Protein AF-0000000068395905 (afdb_homodimer)

Structure (mmCIF, N/CA/C/O backbone):
data_AF-0000000068395905-model_v1
#
loop_
_entity.id
_entity.type
_entity.pdbx_description
1 polymer 'CASP-like protein'
#
loop_
_atom_site.group_PDB
_atom_site.id
_atom_site.type_symbol
_atom_site.label_atom_id
_atom_site.label_alt_id
_atom_site.label_comp_id
_atom_site.label_asym_id
_atom_site.label_entity_id
_atom_site.label_seq_id
_atom_site.pdbx_PDB_ins_code
_atom_site.Cartn_x
_atom_site.Cartn_y
_atom_site.Cartn_z
_atom_site.occupancy
_atom_site.B_iso_or_equiv
_atom_site.auth_seq_id
_atom_site.auth_comp_id
_atom_site.auth_asym_id
_atom_site.auth_atom_id
_atom_site.pdbx_PDB_model_num
ATOM 1 N N . MET A 1 1 ? -17.094 61.625 12.805 1 54.38 1 MET A N 1
ATOM 2 C CA . MET A 1 1 ? -16.25 60.844 11.914 1 54.38 1 MET A CA 1
ATOM 3 C C . MET A 1 1 ? -15.758 59.594 12.617 1 54.38 1 MET A C 1
ATOM 5 O O . MET A 1 1 ? -15.594 58.531 11.992 1 54.38 1 MET A O 1
ATOM 9 N N . GLU A 1 2 ? -15.727 59.562 13.945 1 66.12 2 GLU A N 1
ATOM 10 C CA . GLU A 1 2 ? -15.203 58.438 14.742 1 66.12 2 GLU A CA 1
ATOM 11 C C . GLU A 1 2 ? -16.25 57.344 14.922 1 66.12 2 GLU A C 1
ATOM 13 O O . GLU A 1 2 ? -15.906 56.156 15 1 66.12 2 GLU A O 1
ATOM 18 N N . ARG A 1 3 ? -17.516 57.688 14.844 1 72.38 3 ARG A N 1
ATOM 19 C CA . ARG A 1 3 ? -18.547 56.688 15.094 1 72.38 3 ARG A CA 1
ATOM 20 C C . ARG A 1 3 ? -18.719 55.75 13.898 1 72.38 3 ARG A C 1
ATOM 22 O O . ARG A 1 3 ? -19 54.562 14.062 1 72.38 3 ARG A O 1
ATOM 29 N N . HIS A 1 4 ? -18.438 56.156 12.641 1 68.38 4 HIS A N 1
ATOM 30 C CA . HIS A 1 4 ? -18.594 55.344 11.438 1 68.38 4 HIS A CA 1
ATOM 31 C C . HIS A 1 4 ? -17.469 54.312 11.328 1 68.38 4 HIS A C 1
ATOM 33 O O . HIS A 1 4 ? -17.703 53.219 10.844 1 68.38 4 HIS A O 1
ATOM 39 N N . SER A 1 5 ? -16.359 54.656 11.852 1 68.94 5 SER A N 1
ATOM 40 C CA . SER A 1 5 ? -15.203 53.781 11.75 1 68.94 5 SER A CA 1
ATOM 41 C C . SER A 1 5 ? -15.336 52.562 12.68 1 68.94 5 SER A C 1
ATOM 43 O O . SER A 1 5 ? -15 51.438 12.312 1 68.94 5 SER A O 1
ATOM 45 N N . THR A 1 6 ? -15.992 52.812 13.883 1 71.88 6 THR A N 1
ATOM 46 C CA . THR A 1 6 ? -16.141 51.75 14.852 1 71.88 6 THR A CA 1
ATOM 47 C C . THR A 1 6 ? -17.219 50.75 14.398 1 71.88 6 THR A C 1
ATOM 49 O O . THR A 1 6 ? -17.109 49.562 14.648 1 71.88 6 THR A O 1
ATOM 52 N N . LYS A 1 7 ? -18.125 51.312 13.656 1 75.44 7 LYS A N 1
ATOM 53 C CA . LYS A 1 7 ? -19.219 50.469 13.188 1 75.44 7 LYS A CA 1
ATOM 54 C C . LYS A 1 7 ? -18.75 49.562 12.039 1 75.44 7 LYS A C 1
ATOM 56 O O . LYS A 1 7 ? -19.125 48.406 11.977 1 75.44 7 LYS A O 1
ATOM 61 N N . ASN A 1 8 ? -17.859 49.969 11.133 1 73.06 8 ASN A N 1
ATOM 62 C CA . ASN A 1 8 ? -17.359 49.219 9.992 1 73.06 8 ASN A CA 1
ATOM 63 C C . ASN A 1 8 ? -16.391 48.125 10.422 1 73.06 8 ASN A C 1
ATOM 65 O O . ASN A 1 8 ? -16.406 47.031 9.867 1 73.06 8 ASN A O 1
ATOM 69 N N . MET A 1 9 ? -15.648 48.344 11.531 1 75.31 9 MET A N 1
ATOM 70 C CA . MET A 1 9 ? -14.719 47.344 12.047 1 75.31 9 MET A CA 1
ATOM 71 C C . MET A 1 9 ? -15.469 46.188 12.711 1 75.31 9 MET A C 1
ATOM 73 O O . MET A 1 9 ? -15.102 45.031 12.547 1 75.31 9 MET A O 1
ATOM 77 N N . SER A 1 10 ? -16.516 46.688 13.344 1 80.88 10 SER A N 1
ATOM 78 C CA . SER A 1 10 ? -17.328 45.688 14.031 1 80.88 10 SER A CA 1
ATOM 79 C C . SER A 1 10 ? -18.031 44.781 13.031 1 80.88 10 SER A C 1
ATOM 81 O O . SER A 1 10 ? -18.094 43.562 13.242 1 80.88 10 SER A O 1
ATOM 83 N N . HIS A 1 11 ? -18.375 45.375 11.836 1 81.25 11 HIS A N 1
ATOM 84 C CA . HIS A 1 11 ? -19.047 44.562 10.82 1 81.25 11 HIS A CA 1
ATOM 85 C C . HIS A 1 11 ? -18.078 43.656 10.102 1 81.25 11 HIS A C 1
ATOM 87 O O . HIS A 1 11 ? -18.422 42.5 9.781 1 81.25 11 HIS A O 1
ATOM 93 N N . GLU A 1 12 ? -16.906 44.062 9.789 1 80.81 12 GLU A N 1
ATOM 94 C CA . GLU A 1 12 ? -15.891 43.281 9.133 1 80.81 12 GLU A CA 1
ATOM 95 C C . GLU A 1 12 ? -15.453 42.094 10.023 1 80.81 12 GLU A C 1
ATOM 97 O O . GLU A 1 12 ? -15.305 40.969 9.555 1 80.81 12 GLU A O 1
ATOM 102 N N . ASP A 1 13 ? -15.289 42.469 11.305 1 79.69 13 ASP A N 1
ATOM 103 C CA . ASP A 1 13 ? -14.914 41.438 12.273 1 79.69 13 ASP A CA 1
ATOM 104 C C . ASP A 1 13 ? -16 40.344 12.383 1 79.69 13 ASP A C 1
ATOM 106 O O . ASP A 1 13 ? -15.695 39.156 12.508 1 79.69 13 ASP A O 1
ATOM 110 N N . LYS A 1 14 ? -17.266 40.906 12.273 1 81.5 14 LYS A N 1
ATOM 111 C CA . LYS A 1 14 ? -18.375 39.969 12.312 1 81.5 14 LYS A CA 1
ATOM 112 C C . LYS A 1 14 ? -18.406 39.094 11.062 1 81.5 14 LYS A C 1
ATOM 114 O O . LYS A 1 14 ? -18.672 37.875 11.148 1 81.5 14 LYS A O 1
ATOM 119 N N . GLU A 1 15 ? -18.062 39.594 9.922 1 82.88 15 GLU A N 1
ATOM 120 C CA . GLU A 1 15 ? -18.047 38.844 8.672 1 82.88 15 GLU A CA 1
ATOM 121 C C . GLU A 1 15 ? -16.906 37.844 8.641 1 82.88 15 GLU A C 1
ATOM 123 O O . GLU A 1 15 ? -17.094 36.688 8.211 1 82.88 15 GLU A O 1
ATOM 128 N N . ILE A 1 16 ? -15.773 38.188 9.102 1 79.44 16 ILE A N 1
ATOM 129 C CA . ILE A 1 16 ? -14.617 37.312 9.188 1 79.44 16 ILE A CA 1
ATOM 130 C C . ILE A 1 16 ? -14.898 36.188 10.164 1 79.44 16 ILE A C 1
ATOM 132 O O . ILE A 1 16 ? -14.547 35.031 9.906 1 79.44 16 ILE A O 1
ATOM 136 N N . GLY A 1 17 ? -15.562 36.594 11.242 1 81.75 17 GLY A N 1
ATOM 137 C CA . GLY A 1 17 ? -15.969 35.562 12.211 1 81.75 17 GLY A CA 1
ATOM 138 C C . GLY A 1 17 ? -16.953 34.562 11.656 1 81.75 17 GLY A C 1
ATOM 139 O O . GLY A 1 17 ? -16.812 33.375 11.883 1 81.75 17 GLY A O 1
ATOM 140 N N . GLU A 1 18 ? -17.828 35.062 10.828 1 82.12 18 GLU A N 1
ATOM 141 C CA . GLU A 1 18 ? -18.844 34.188 10.242 1 82.12 18 GLU A CA 1
ATOM 142 C C . GLU A 1 18 ? -18.25 33.281 9.18 1 82.12 18 GLU A C 1
ATOM 144 O O . GLU A 1 18 ? -18.609 32.094 9.078 1 82.12 18 GLU A O 1
ATOM 149 N N . VAL A 1 19 ? -17.406 33.781 8.398 1 79.31 19 VAL A N 1
ATOM 150 C CA . VAL A 1 19 ? -16.75 33 7.355 1 79.31 19 VAL A CA 1
ATOM 151 C C . VAL A 1 19 ? -15.891 31.906 7.988 1 79.31 19 VAL A C 1
ATOM 153 O O . VAL A 1 19 ? -15.859 30.766 7.5 1 79.31 19 VAL A O 1
ATOM 156 N N . LYS A 1 20 ? -15.281 32.188 9.148 1 81.94 20 LYS A N 1
ATOM 157 C CA . LYS A 1 20 ? -14.461 31.203 9.875 1 81.94 20 LYS A CA 1
ATOM 158 C C . LYS A 1 20 ? -15.32 30.109 10.492 1 81.94 20 LYS A C 1
ATOM 160 O O . LYS A 1 20 ? -14.953 28.938 10.453 1 81.94 20 LYS A O 1
ATOM 165 N N . VAL A 1 21 ? -16.422 30.562 10.992 1 79.75 21 VAL A N 1
ATOM 166 C CA . VAL A 1 21 ? -17.328 29.594 11.594 1 79.75 21 VAL A CA 1
ATOM 167 C C . VAL A 1 21 ? -17.906 28.688 10.516 1 79.75 21 VAL A C 1
ATOM 169 O O . VAL A 1 21 ? -17.984 27.469 10.703 1 79.75 21 VAL A O 1
ATOM 172 N N . ALA A 1 22 ? -18.234 29.188 9.422 1 82.75 22 ALA A N 1
ATOM 173 C CA . ALA A 1 22 ? -18.797 28.422 8.32 1 82.75 22 ALA A CA 1
ATOM 174 C C . ALA A 1 22 ? -17.75 27.469 7.738 1 82.75 22 ALA A C 1
ATOM 176 O O . ALA A 1 22 ? -18.078 26.328 7.402 1 82.75 22 ALA A O 1
ATOM 177 N N . LYS A 1 23 ? -16.609 27.875 7.566 1 79.69 23 LYS A N 1
ATOM 178 C CA . LYS A 1 23 ? -15.516 27.062 7.059 1 79.69 23 LYS A CA 1
ATOM 179 C C . LYS A 1 23 ? -15.219 25.891 8.008 1 79.69 23 LYS A C 1
ATOM 181 O O . LYS A 1 23 ? -15.023 24.766 7.566 1 79.69 23 LYS A O 1
ATOM 186 N N . SER A 1 24 ? -15.266 26.172 9.242 1 81.25 24 SER A N 1
ATOM 187 C CA . SER A 1 24 ? -15.008 25.156 10.258 1 81.25 24 SER A CA 1
ATOM 188 C C . SER A 1 24 ? -16.109 24.094 10.273 1 81.25 24 SER A C 1
ATOM 190 O O . SER A 1 24 ? -15.82 22.906 10.391 1 81.25 24 SER A O 1
ATOM 192 N N . ALA A 1 25 ? -17.281 24.625 10.109 1 82.5 25 ALA A N 1
ATOM 193 C CA . ALA A 1 25 ? -18.422 23.703 10.078 1 82.5 25 ALA A CA 1
ATOM 194 C C . ALA A 1 25 ? -18.375 22.797 8.852 1 82.5 25 ALA A C 1
ATOM 196 O O . ALA A 1 25 ? -18.672 21.609 8.938 1 82.5 25 ALA A O 1
ATOM 197 N N . ARG A 1 26 ? -18.016 23.359 7.762 1 85.81 26 ARG A N 1
ATOM 198 C CA . ARG A 1 26 ? -17.906 22.578 6.531 1 85.81 26 ARG A CA 1
ATOM 199 C C . ARG A 1 26 ? -16.797 21.531 6.637 1 85.81 26 ARG A C 1
ATOM 201 O O . ARG A 1 26 ? -16.969 20.391 6.203 1 85.81 26 ARG A O 1
ATOM 208 N N . GLU A 1 27 ? -15.734 21.906 7.223 1 85.69 27 GLU A N 1
ATOM 209 C CA . GLU A 1 27 ? -14.617 20.984 7.414 1 85.69 27 GLU A CA 1
ATOM 210 C C . GLU A 1 27 ? -15 19.844 8.352 1 85.69 27 GLU A C 1
ATOM 212 O O . GLU A 1 27 ? -14.641 18.688 8.109 1 85.69 27 GLU A O 1
ATOM 217 N N . GLY A 1 28 ? -15.703 20.25 9.359 1 87.5 28 GLY A N 1
ATOM 218 C CA . GLY A 1 28 ? -16.172 19.234 10.281 1 87.5 28 GLY A CA 1
ATOM 219 C C . GLY A 1 28 ? -17.125 18.25 9.648 1 87.5 28 GLY A C 1
ATOM 220 O O . GLY A 1 28 ? -17.016 17.031 9.859 1 87.5 28 GLY A O 1
ATOM 221 N N . ASN A 1 29 ? -18.016 18.812 8.875 1 91.12 29 ASN A N 1
ATOM 222 C CA . ASN A 1 29 ? -18.969 17.953 8.188 1 91.12 29 ASN A CA 1
ATOM 223 C C . ASN A 1 29 ? -18.281 17.062 7.156 1 91.12 29 ASN A C 1
ATOM 225 O O . ASN A 1 29 ? -18.641 15.891 7.004 1 91.12 29 ASN A O 1
ATOM 229 N N . CYS A 1 30 ? -17.375 17.609 6.449 1 94.19 30 CYS A N 1
ATOM 230 C CA . CYS A 1 30 ? -16.625 16.828 5.473 1 94.19 30 CYS A CA 1
ATOM 231 C C . CYS A 1 30 ? -15.852 15.711 6.156 1 94.19 30 CYS A C 1
ATOM 233 O O . CYS A 1 30 ? -15.805 14.586 5.656 1 94.19 30 CYS A O 1
ATOM 235 N N . ASP A 1 31 ? -15.305 16.031 7.246 1 94.94 31 ASP A N 1
ATOM 236 C CA . ASP A 1 31 ? -14.578 15.039 8.031 1 94.94 31 ASP A CA 1
ATOM 237 C C . ASP A 1 31 ? -15.484 13.883 8.438 1 94.94 31 ASP A C 1
ATOM 239 O O . ASP A 1 31 ? -15.148 12.711 8.234 1 94.94 31 ASP A O 1
ATOM 243 N N . LEU A 1 32 ? -16.641 14.203 8.945 1 95.19 32 LEU A N 1
ATOM 244 C CA . LEU A 1 32 ? -17.594 13.195 9.391 1 95.19 32 LEU A CA 1
ATOM 245 C C . LEU A 1 32 ? -18.078 12.344 8.227 1 95.19 32 LEU A C 1
ATOM 247 O O . LEU A 1 32 ? -18.188 11.125 8.344 1 95.19 32 LEU A O 1
ATOM 251 N N . LEU A 1 33 ? -18.297 12.945 7.152 1 97.25 33 LEU A N 1
ATOM 252 C CA . LEU A 1 33 ? -18.766 12.242 5.965 1 97.25 33 LEU A CA 1
ATOM 253 C C . LEU A 1 33 ? -17.703 11.281 5.438 1 97.25 33 LEU A C 1
ATOM 255 O O . LEU A 1 33 ? -18.016 10.141 5.078 1 97.25 33 LEU A O 1
ATOM 259 N N . LEU A 1 34 ? -16.531 11.734 5.398 1 98.12 34 LEU A N 1
ATOM 260 C CA . LEU A 1 34 ? -15.438 10.891 4.914 1 98.12 34 LEU A CA 1
ATOM 261 C C . LEU A 1 34 ? -15.227 9.695 5.836 1 98.12 34 LEU A C 1
ATOM 263 O O . LEU A 1 34 ? -14.984 8.578 5.367 1 98.12 34 LEU A O 1
ATOM 267 N N . ARG A 1 35 ? -15.344 9.906 7.102 1 98 35 ARG A N 1
ATOM 268 C CA . ARG A 1 35 ? -15.18 8.812 8.055 1 98 35 ARG A CA 1
ATOM 269 C C . ARG A 1 35 ? -16.312 7.797 7.914 1 98 35 ARG A C 1
ATOM 271 O O . ARG A 1 35 ? -16.078 6.59 8.016 1 98 35 ARG A O 1
ATOM 278 N N . LEU A 1 36 ? -17.453 8.297 7.695 1 98.38 36 LEU A N 1
ATOM 279 C CA . LEU A 1 36 ? -18.578 7.406 7.473 1 98.38 36 LEU A CA 1
ATOM 280 C C . LEU A 1 36 ? -18.406 6.602 6.191 1 98.38 36 LEU A C 1
ATOM 282 O O . LEU A 1 36 ? -18.656 5.395 6.164 1 98.38 36 LEU A O 1
ATOM 286 N N . CYS A 1 37 ? -17.969 7.227 5.18 1 98.75 37 CYS A N 1
ATOM 287 C CA . CYS A 1 37 ? -17.703 6.543 3.922 1 98.75 37 CYS A CA 1
ATOM 288 C C . CYS A 1 37 ? -16.625 5.477 4.102 1 98.75 37 CYS A C 1
ATOM 290 O O . CYS A 1 37 ? -16.75 4.367 3.588 1 98.75 37 CYS A O 1
ATOM 292 N N . ALA A 1 38 ? -15.531 5.859 4.801 1 98.81 38 ALA A N 1
ATOM 293 C CA . ALA A 1 38 ? -14.469 4.895 5.062 1 98.81 38 ALA A CA 1
ATOM 294 C C . ALA A 1 38 ? -15.008 3.662 5.781 1 98.81 38 ALA A C 1
ATOM 296 O O . ALA A 1 38 ? -14.656 2.531 5.438 1 98.81 38 ALA A O 1
ATOM 297 N N . LEU A 1 39 ? -15.891 3.854 6.707 1 98.81 39 LEU A N 1
ATOM 298 C CA . LEU A 1 39 ? -16.5 2.766 7.473 1 98.81 39 LEU A CA 1
ATOM 299 C C . LEU A 1 39 ? -17.312 1.851 6.562 1 98.81 39 LEU A C 1
ATOM 301 O O . LEU A 1 39 ? -17.078 0.637 6.539 1 98.81 39 LEU A O 1
ATOM 305 N N . VAL A 1 40 ? -18.141 2.422 5.766 1 98.88 40 VAL A N 1
ATOM 306 C CA . VAL A 1 40 ? -19.047 1.652 4.926 1 98.88 40 VAL A CA 1
ATOM 307 C C . VAL A 1 40 ? -18.266 0.92 3.844 1 98.88 40 VAL A C 1
ATOM 309 O O . VAL A 1 40 ? -18.469 -0.271 3.609 1 98.88 40 VAL A O 1
ATOM 312 N N . LEU A 1 41 ? -17.328 1.562 3.217 1 98.94 41 LEU A N 1
ATOM 313 C CA . LEU A 1 41 ? -16.578 0.985 2.104 1 98.94 41 LEU A CA 1
ATOM 314 C C . LEU A 1 41 ? -15.688 -0.155 2.582 1 98.94 41 LEU A C 1
ATOM 316 O O . LEU A 1 41 ? -15.609 -1.203 1.937 1 98.94 41 LEU A O 1
ATOM 320 N N . THR A 1 42 ? -15.023 0.01 3.727 1 98.88 42 THR A N 1
ATOM 321 C CA . THR A 1 42 ? -14.172 -1.062 4.227 1 98.88 42 THR A CA 1
ATOM 322 C C . THR A 1 42 ? -15.008 -2.232 4.73 1 98.88 42 THR A C 1
ATOM 324 O O . THR A 1 42 ? -14.617 -3.391 4.594 1 98.88 42 THR A O 1
ATOM 327 N N . LEU A 1 43 ? -16.188 -1.941 5.273 1 98.81 43 LEU A N 1
ATOM 328 C CA . LEU A 1 43 ? -17.094 -3.002 5.695 1 98.81 43 LEU A CA 1
ATOM 329 C C . LEU A 1 43 ? -17.578 -3.805 4.492 1 98.81 43 LEU A C 1
ATOM 331 O O . LEU A 1 43 ? -17.516 -5.035 4.492 1 98.81 43 LEU A O 1
ATOM 335 N N . VAL A 1 44 ? -18.031 -3.098 3.479 1 98.81 44 VAL A N 1
ATOM 336 C CA . VAL A 1 44 ? -18.562 -3.764 2.291 1 98.81 44 VAL A CA 1
ATOM 337 C C . VAL A 1 44 ? -17.453 -4.578 1.622 1 98.81 44 VAL A C 1
ATOM 339 O O . VAL A 1 44 ? -17.672 -5.727 1.23 1 98.81 44 VAL A O 1
ATOM 342 N N . ALA A 1 45 ? -16.25 -4.023 1.506 1 98.88 45 ALA A N 1
ATOM 343 C CA . ALA A 1 45 ? -15.141 -4.715 0.872 1 98.88 45 ALA A CA 1
ATOM 344 C C . ALA A 1 45 ? -14.812 -6.016 1.604 1 98.88 45 ALA A C 1
ATOM 346 O O . ALA A 1 45 ? -14.594 -7.055 0.974 1 98.88 45 ALA A O 1
ATOM 347 N N . THR A 1 46 ? -14.781 -5.934 2.941 1 97.81 46 THR A N 1
ATOM 348 C CA . THR A 1 46 ? -14.438 -7.109 3.734 1 97.81 46 THR A CA 1
ATOM 349 C C . THR A 1 46 ? -15.555 -8.141 3.68 1 97.81 46 THR A C 1
ATOM 351 O O . THR A 1 46 ? -15.297 -9.344 3.586 1 97.81 46 THR A O 1
ATOM 354 N N . VAL A 1 47 ? -16.766 -7.746 3.666 1 97.88 47 VAL A N 1
ATOM 355 C CA . VAL A 1 47 ? -17.891 -8.664 3.664 1 97.88 47 VAL A CA 1
ATOM 356 C C . VAL A 1 47 ? -18.016 -9.336 2.297 1 97.88 47 VAL A C 1
ATOM 358 O O . VAL A 1 47 ? -18.188 -10.547 2.209 1 97.88 47 VAL A O 1
ATOM 361 N N . VAL A 1 48 ? -17.891 -8.594 1.221 1 97.88 48 VAL A N 1
ATOM 362 C CA . VAL A 1 48 ? -18.031 -9.125 -0.133 1 97.88 48 VAL A CA 1
ATOM 363 C C . VAL A 1 48 ? -17.062 -10.281 -0.343 1 97.88 48 VAL A C 1
ATOM 365 O O . VAL A 1 48 ? -17.453 -11.359 -0.789 1 97.88 48 VAL A O 1
ATOM 368 N N . ILE A 1 49 ? -15.844 -10.117 0.039 1 97.25 49 ILE A N 1
ATOM 369 C CA . ILE A 1 49 ? -14.867 -11.18 -0.179 1 97.25 49 ILE A CA 1
ATOM 370 C C . ILE A 1 49 ? -14.977 -12.219 0.937 1 97.25 49 ILE A C 1
ATOM 372 O O . ILE A 1 49 ? -14.734 -13.406 0.713 1 97.25 49 ILE A O 1
ATOM 376 N N . GLY A 1 50 ? -15.344 -11.766 2.098 1 95.06 50 GLY A N 1
ATOM 377 C CA . GLY A 1 50 ? -15.445 -12.664 3.24 1 95.06 50 GLY A CA 1
ATOM 378 C C . GLY A 1 50 ? -16.484 -13.758 3.049 1 95.06 50 GLY A C 1
ATOM 379 O O . GLY A 1 50 ? -16.312 -14.867 3.551 1 95.06 50 GLY A O 1
ATOM 380 N N . VAL A 1 51 ? -17.469 -13.461 2.316 1 95.56 51 VAL A N 1
ATOM 381 C CA . VAL A 1 51 ? -18.516 -14.453 2.107 1 95.5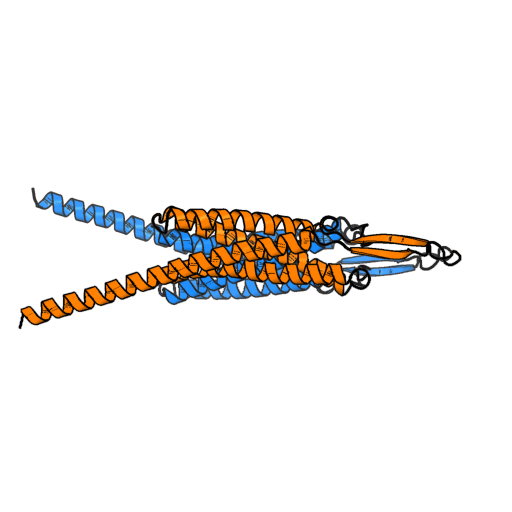6 51 VAL A CA 1
ATOM 382 C C . VAL A 1 51 ? -18.375 -15.062 0.716 1 95.56 51 VAL A C 1
ATOM 384 O O . VAL A 1 51 ? -19.125 -15.969 0.35 1 95.56 51 VAL A O 1
ATOM 387 N N . ASP A 1 52 ? -17.438 -14.609 -0.039 1 95.06 52 ASP A N 1
ATOM 388 C CA . ASP A 1 52 ? -17.219 -15.062 -1.412 1 95.06 52 ASP A CA 1
ATOM 389 C C . ASP A 1 52 ? -16.672 -16.484 -1.446 1 95.06 52 ASP A C 1
ATOM 391 O O . ASP A 1 52 ? -15.711 -16.797 -0.74 1 95.06 52 ASP A O 1
ATOM 395 N N . LYS A 1 53 ? -17.344 -17.328 -2.166 1 95.88 53 LYS A N 1
ATOM 396 C CA . LYS A 1 53 ? -16.922 -18.703 -2.422 1 95.88 53 LYS A CA 1
ATOM 397 C C . LYS A 1 53 ? -17.438 -19.203 -3.766 1 95.88 53 LYS A C 1
ATOM 399 O O . LYS A 1 53 ? -18.484 -18.766 -4.23 1 95.88 53 LYS A O 1
ATOM 404 N N . GLN A 1 54 ? -16.594 -20.047 -4.379 1 96.69 54 GLN A N 1
ATOM 405 C CA . GLN A 1 54 ? -17 -20.672 -5.633 1 96.69 54 GLN A CA 1
ATOM 406 C C . GLN A 1 54 ? -16.438 -22.094 -5.742 1 96.69 54 GLN A C 1
ATOM 408 O O . GLN A 1 54 ? -15.234 -22.297 -5.57 1 96.69 54 GLN A O 1
ATOM 413 N N . THR A 1 55 ? -17.297 -23.062 -6.035 1 96.12 55 THR A N 1
ATOM 414 C CA . THR A 1 55 ? -16.906 -24.438 -6.27 1 96.12 55 THR A CA 1
ATOM 415 C C . THR A 1 55 ? -17.109 -24.828 -7.73 1 96.12 55 THR A C 1
ATOM 417 O O . THR A 1 55 ? -18.172 -24.562 -8.297 1 96.12 55 THR A O 1
ATOM 420 N N . THR A 1 56 ? -16.031 -25.359 -8.312 1 93.94 56 THR A N 1
ATOM 421 C CA . THR A 1 56 ? -16.109 -25.797 -9.695 1 93.94 56 THR A CA 1
ATOM 422 C C . THR A 1 56 ? -15.594 -27.234 -9.836 1 93.94 56 THR A C 1
ATOM 424 O O . THR A 1 56 ? -14.844 -27.719 -8.984 1 93.94 56 THR A O 1
ATOM 427 N N . ILE A 1 57 ? -15.984 -27.922 -10.938 1 92.38 57 ILE A N 1
ATOM 428 C CA . ILE A 1 57 ? -15.516 -29.266 -11.242 1 92.38 57 ILE A CA 1
ATOM 429 C C . ILE A 1 57 ? -14.438 -29.203 -12.32 1 92.38 57 ILE A C 1
ATOM 431 O O . ILE A 1 57 ? -14.68 -28.688 -13.414 1 92.38 57 ILE A O 1
ATOM 435 N N . VAL A 1 58 ? -13.281 -29.672 -11.883 1 87.5 58 VAL A N 1
ATOM 436 C CA . VAL A 1 58 ? -12.172 -29.641 -12.828 1 87.5 58 VAL A CA 1
ATOM 437 C C . VAL A 1 58 ? -11.727 -31.062 -13.164 1 87.5 58 VAL A C 1
ATOM 439 O O . VAL A 1 58 ? -11.594 -31.906 -12.273 1 87.5 58 VAL A O 1
ATOM 442 N N . PRO A 1 59 ? -11.578 -31.297 -14.508 1 85.81 59 PRO A N 1
ATOM 443 C CA . PRO A 1 59 ? -11.047 -32.594 -14.898 1 85.81 59 PRO A CA 1
ATOM 444 C C . PRO A 1 59 ? -9.531 -32.719 -14.719 1 85.81 59 PRO A C 1
ATOM 446 O O . PRO A 1 59 ? -8.789 -31.859 -15.219 1 85.81 59 PRO A O 1
ATOM 449 N N . ILE A 1 60 ? -9.047 -33.594 -13.914 1 75.94 60 ILE A N 1
ATOM 450 C CA . ILE A 1 60 ? -7.617 -33.781 -13.711 1 75.94 60 ILE A CA 1
ATOM 451 C C . ILE A 1 60 ? -7.188 -35.094 -14.375 1 75.94 60 ILE A C 1
ATOM 453 O O . ILE A 1 60 ? -7.777 -36.156 -14.125 1 75.94 60 ILE A O 1
ATOM 457 N N . LYS A 1 61 ? -6.285 -35.031 -15.375 1 70.44 61 LYS A N 1
ATOM 458 C CA . LYS A 1 61 ? -5.781 -36.25 -16.031 1 70.44 61 LYS A CA 1
ATOM 459 C C . LYS A 1 61 ? -4.504 -36.75 -15.359 1 70.44 61 LYS A C 1
ATOM 461 O O . LYS A 1 61 ? -3.512 -36 -15.281 1 70.44 61 LYS A O 1
ATOM 466 N N . PHE A 1 62 ? -4.543 -37.688 -14.602 1 62.38 62 PHE A N 1
ATOM 467 C CA . PHE A 1 62 ? -3.352 -38.25 -13.969 1 62.38 62 PHE A CA 1
ATOM 468 C C . PHE A 1 62 ? -2.455 -38.938 -15.008 1 62.38 62 PHE A C 1
ATOM 470 O O . PHE A 1 62 ? -1.228 -38.844 -14.906 1 62.38 62 PHE A O 1
ATOM 477 N N . ALA A 1 63 ? -3.008 -39.719 -15.914 1 63.09 63 ALA A N 1
ATOM 478 C CA . ALA A 1 63 ? -2.324 -40.406 -17.016 1 63.09 63 ALA A CA 1
ATOM 479 C C . ALA A 1 63 ? -3.1 -40.25 -18.312 1 63.09 63 ALA A C 1
ATOM 481 O O . ALA A 1 63 ? -4.316 -40.062 -18.297 1 63.09 63 ALA A O 1
ATOM 482 N N . GLU A 1 64 ? -2.322 -40.031 -19.406 1 65.25 64 GLU A N 1
ATOM 483 C CA . GLU A 1 64 ? -2.92 -39.875 -20.734 1 65.25 64 GLU A CA 1
ATOM 484 C C . GLU A 1 64 ? -3.904 -41 -21.016 1 65.25 64 GLU A C 1
ATOM 486 O O . GLU A 1 64 ? -4.891 -40.812 -21.734 1 65.25 64 GLU A O 1
ATOM 491 N N . SER A 1 65 ? -3.615 -42.094 -20.469 1 67.62 65 SER A N 1
ATOM 492 C CA . SER A 1 65 ? -4.406 -43.25 -20.812 1 67.62 65 SER A CA 1
ATOM 493 C C . SER A 1 65 ? -5.66 -43.344 -19.938 1 67.62 65 SER A C 1
ATOM 495 O O . SER A 1 65 ? -6.586 -44.094 -20.266 1 67.62 65 SER A O 1
ATOM 497 N N . LEU A 1 66 ? -5.699 -42.688 -18.922 1 70.44 66 LEU A N 1
ATOM 498 C CA . LEU A 1 66 ? -6.836 -42.781 -18.016 1 70.44 66 LEU A CA 1
ATOM 499 C C . LEU A 1 66 ? -7.82 -41.656 -18.234 1 70.44 66 LEU A C 1
ATOM 501 O O . LEU A 1 66 ? -7.418 -40.531 -18.594 1 70.44 66 LEU A O 1
ATOM 505 N N . PRO A 1 67 ? -9.125 -42.062 -18.172 1 77.44 67 PRO A N 1
ATOM 506 C CA . PRO A 1 67 ? -10.125 -41 -18.25 1 77.44 67 PRO A CA 1
ATOM 507 C C . PRO A 1 67 ? -9.938 -39.938 -17.188 1 77.44 67 PRO A C 1
ATOM 509 O O . PRO A 1 67 ? -9.422 -40.219 -16.094 1 77.44 67 PRO A O 1
ATOM 512 N N . PRO A 1 68 ? -10.25 -38.656 -17.516 1 78.75 68 PRO A N 1
ATOM 513 C CA . PRO A 1 68 ? -10.102 -37.562 -16.547 1 78.75 68 PRO A CA 1
ATOM 514 C C . PRO A 1 68 ? -10.992 -37.75 -15.32 1 78.75 68 PRO A C 1
ATOM 516 O O . PRO A 1 68 ? -12.117 -38.219 -15.43 1 78.75 68 PRO A O 1
ATOM 519 N N . LEU A 1 69 ? -10.43 -37.562 -14.125 1 82.81 69 LEU A N 1
ATOM 520 C CA . LEU A 1 69 ? -11.172 -37.562 -12.875 1 82.81 69 LEU A CA 1
ATOM 521 C C . LEU A 1 69 ? -11.75 -36.188 -12.562 1 82.81 69 LEU A C 1
ATOM 523 O O . LEU A 1 69 ? -11.016 -35.188 -12.547 1 82.81 69 LEU A O 1
ATOM 527 N N . GLU A 1 70 ? -13.078 -36.125 -12.461 1 86.94 70 GLU A N 1
ATOM 528 C CA . GLU A 1 70 ? -13.742 -34.875 -12.086 1 86.94 70 GLU A CA 1
ATOM 529 C C . GLU A 1 70 ? -13.602 -34.625 -10.594 1 86.94 70 GLU A C 1
ATOM 531 O O . GLU A 1 70 ? -14.133 -35.375 -9.773 1 86.94 70 GLU A O 1
ATOM 536 N N . VAL A 1 71 ? -12.875 -33.625 -10.203 1 88.94 71 VAL A N 1
ATOM 537 C CA . VAL A 1 71 ? -12.648 -33.281 -8.805 1 88.94 71 VAL A CA 1
ATOM 538 C C . VAL A 1 71 ? -13.211 -31.891 -8.516 1 88.94 71 VAL A C 1
ATOM 540 O O . VAL A 1 71 ? -12.938 -30.938 -9.25 1 88.94 71 VAL A O 1
ATOM 543 N N . PRO A 1 72 ? -14.117 -31.875 -7.477 1 92.38 72 PRO A N 1
ATOM 544 C CA . PRO A 1 72 ? -14.586 -30.547 -7.078 1 92.38 72 PRO A CA 1
ATOM 545 C C . PRO A 1 72 ? -13.508 -29.734 -6.383 1 92.38 72 PRO A C 1
ATOM 547 O O . PRO A 1 72 ? -12.867 -30.203 -5.445 1 92.38 72 PRO A O 1
ATOM 550 N N . VAL A 1 73 ? -13.281 -28.562 -6.926 1 93.69 73 VAL A N 1
ATOM 551 C CA . VAL A 1 73 ? -12.336 -27.625 -6.32 1 93.69 73 VAL A CA 1
ATOM 552 C C . VAL A 1 73 ? -13.055 -26.344 -5.938 1 93.69 73 VAL A C 1
ATOM 554 O O . VAL A 1 73 ? -13.977 -25.906 -6.633 1 93.69 73 VAL A O 1
ATOM 557 N N . THR A 1 74 ? -12.688 -25.812 -4.773 1 95.94 74 THR A N 1
ATOM 558 C CA . THR A 1 74 ? -13.344 -24.625 -4.242 1 95.94 74 THR A CA 1
ATOM 559 C C . THR A 1 74 ? -12.344 -23.469 -4.113 1 95.94 74 THR A C 1
ATOM 561 O O . THR A 1 74 ? -11.195 -23.672 -3.719 1 95.94 74 THR A O 1
ATOM 564 N N . ALA A 1 75 ? -12.844 -22.297 -4.512 1 96.44 75 ALA A N 1
ATOM 565 C CA . ALA A 1 75 ? -12.094 -21.078 -4.289 1 96.44 75 ALA A CA 1
ATOM 566 C C . ALA A 1 75 ? -12.633 -20.312 -3.086 1 96.44 75 ALA A C 1
ATOM 568 O O . ALA A 1 75 ? -13.828 -20 -3.023 1 96.44 75 ALA A O 1
ATOM 569 N N . LYS A 1 76 ? -11.75 -20 -2.162 1 97.06 76 LYS A N 1
ATOM 570 C CA . LYS A 1 76 ? -12.055 -19.234 -0.952 1 97.06 76 LYS A CA 1
ATOM 571 C C . LYS A 1 76 ? -10.953 -18.219 -0.651 1 97.06 76 LYS A C 1
ATOM 573 O O . LYS A 1 76 ? -9.781 -18.469 -0.941 1 97.06 76 LYS A O 1
ATOM 578 N N . TRP A 1 77 ? -11.406 -17.203 0.04 1 96 77 TRP A N 1
ATOM 579 C CA . TRP A 1 77 ? -10.469 -16.125 0.299 1 96 77 TRP A CA 1
ATOM 580 C C . TRP A 1 77 ? -9.359 -16.578 1.242 1 96 77 TRP A C 1
ATOM 582 O O . TRP A 1 77 ? -8.227 -16.094 1.159 1 96 77 TRP A O 1
ATOM 592 N N . ASN A 1 78 ? -9.594 -17.469 2.1 1 97.12 78 ASN A N 1
ATOM 593 C CA . ASN A 1 78 ? -8.617 -17.828 3.125 1 97.12 78 ASN A CA 1
ATOM 594 C C . ASN A 1 78 ? -7.586 -18.828 2.594 1 97.12 78 ASN A C 1
ATOM 596 O O . ASN A 1 78 ? -6.68 -19.234 3.32 1 97.12 78 ASN A O 1
ATOM 600 N N . TYR A 1 79 ? -7.656 -19.203 1.31 1 97.06 79 TYR A N 1
ATOM 601 C CA . TYR A 1 79 ? -6.688 -20.109 0.698 1 97.06 79 TYR A CA 1
ATOM 602 C C . TYR A 1 79 ? -5.484 -19.328 0.167 1 97.06 79 TYR A C 1
ATOM 604 O O . TYR A 1 79 ? -4.461 -19.922 -0.18 1 97.06 79 TYR A O 1
ATOM 612 N N . MET A 1 80 ? -5.668 -18.078 0.075 1 97.31 80 MET A N 1
ATOM 613 C CA . MET A 1 80 ? -4.59 -17.219 -0.414 1 97.31 80 MET A CA 1
ATOM 614 C C . MET A 1 80 ? -4.184 -16.203 0.647 1 97.31 80 MET A C 1
ATOM 616 O O . MET A 1 80 ? -5.012 -15.422 1.115 1 97.31 80 MET A O 1
ATOM 620 N N . SER A 1 81 ? -2.926 -16.281 0.962 1 97.88 81 SER A N 1
ATOM 621 C CA . SER A 1 81 ? -2.42 -15.414 2.021 1 97.88 81 SER A CA 1
ATOM 622 C C . SER A 1 81 ? -2.678 -13.945 1.704 1 97.88 81 SER A C 1
ATOM 624 O O . SER A 1 81 ? -2.994 -13.156 2.6 1 97.88 81 SER A O 1
ATOM 626 N N . ALA A 1 82 ? -2.492 -13.484 0.416 1 98.5 82 ALA A N 1
ATOM 627 C CA . ALA A 1 82 ? -2.725 -12.102 0.01 1 98.5 82 ALA A CA 1
ATOM 628 C C . ALA A 1 82 ? -4.16 -11.68 0.308 1 98.5 82 ALA A C 1
ATOM 630 O O . ALA A 1 82 ? -4.402 -10.547 0.725 1 98.5 82 ALA A O 1
ATOM 631 N N . TYR A 1 83 ? -5.113 -12.57 0.157 1 98.62 83 TYR A N 1
ATOM 632 C CA . TYR A 1 83 ? -6.516 -12.242 0.375 1 98.62 83 TYR A CA 1
ATOM 633 C C . TYR A 1 83 ? -6.859 -12.266 1.86 1 98.62 83 TYR A C 1
ATOM 635 O O . TYR A 1 83 ? -7.695 -11.492 2.324 1 98.62 83 TYR A O 1
ATOM 643 N N . VAL A 1 84 ? -6.242 -13.086 2.625 1 98.62 84 VAL A N 1
ATOM 644 C CA . VAL A 1 84 ? -6.383 -13.047 4.078 1 98.62 84 VAL A CA 1
ATOM 645 C C . VAL A 1 84 ? -5.914 -11.688 4.605 1 98.62 84 VAL A C 1
ATOM 647 O O . VAL A 1 84 ? -6.605 -11.055 5.406 1 98.62 84 VAL A O 1
ATOM 650 N N . PHE A 1 85 ? -4.75 -11.32 4.121 1 98.88 85 PHE A N 1
ATOM 651 C CA . PHE A 1 85 ? -4.223 -10.016 4.496 1 98.88 85 PHE A CA 1
ATOM 652 C C . PHE A 1 85 ? -5.211 -8.906 4.133 1 98.88 85 PHE A C 1
ATOM 654 O O . PHE A 1 85 ? -5.465 -8.008 4.934 1 98.88 85 PHE A O 1
ATOM 661 N N . PHE A 1 86 ? -5.758 -8.992 2.986 1 98.88 86 PHE A N 1
ATOM 662 C CA . PHE A 1 86 ? -6.723 -8.016 2.494 1 98.88 86 PHE A CA 1
ATOM 663 C C . PHE A 1 86 ? -7.93 -7.934 3.422 1 98.88 86 PHE A C 1
ATOM 665 O O . PHE A 1 86 ? -8.336 -6.84 3.828 1 98.88 86 PHE A O 1
ATOM 672 N N . VAL A 1 87 ? -8.492 -9.023 3.799 1 98.81 87 VAL A N 1
ATOM 673 C CA . VAL A 1 87 ? -9.695 -9.078 4.633 1 98.81 87 VAL A CA 1
ATOM 674 C C . VAL A 1 87 ? -9.375 -8.547 6.027 1 98.81 87 VAL A C 1
ATOM 676 O O . VAL A 1 87 ? -10.117 -7.719 6.566 1 98.81 87 VAL A O 1
ATOM 679 N N . VAL A 1 88 ? -8.312 -8.961 6.551 1 98.81 88 VAL A N 1
ATOM 680 C CA . VAL A 1 88 ? -7.922 -8.547 7.895 1 98.81 88 VAL A CA 1
ATOM 681 C C . VAL A 1 88 ? -7.656 -7.043 7.91 1 98.81 88 VAL A C 1
ATOM 683 O O . VAL A 1 88 ? -8.109 -6.332 8.812 1 98.81 88 VAL A O 1
ATOM 686 N N . ALA A 1 89 ? -6.922 -6.609 6.91 1 98.88 89 ALA A N 1
ATOM 687 C CA . ALA A 1 89 ? -6.605 -5.188 6.828 1 98.88 89 ALA A CA 1
ATOM 688 C C . ALA A 1 89 ? -7.875 -4.344 6.734 1 98.88 89 ALA A C 1
ATOM 690 O O . ALA A 1 89 ? -8.008 -3.338 7.434 1 98.88 89 ALA A O 1
ATOM 691 N N . ASN A 1 90 ? -8.781 -4.777 5.883 1 98.88 90 ASN A N 1
ATOM 692 C CA . ASN A 1 90 ? -10.039 -4.047 5.766 1 98.88 90 ASN A CA 1
ATOM 693 C C . ASN A 1 90 ? -10.859 -4.129 7.051 1 98.88 90 ASN A C 1
ATOM 695 O O . ASN A 1 90 ? -11.516 -3.16 7.438 1 98.88 90 ASN A O 1
ATOM 699 N N . GLY A 1 91 ? -10.82 -5.266 7.719 1 98.81 91 GLY A N 1
ATOM 700 C CA . GLY A 1 91 ? -11.469 -5.379 9.016 1 98.81 91 GLY A CA 1
ATOM 701 C C . GLY A 1 91 ? -10.914 -4.418 10.047 1 98.81 91 GLY A C 1
ATOM 702 O O . GLY A 1 91 ? -11.672 -3.758 10.766 1 98.81 91 GLY A O 1
ATOM 703 N N . ILE A 1 92 ? -9.648 -4.34 10.109 1 98.88 92 ILE A N 1
ATOM 704 C CA . ILE A 1 92 ? -8.977 -3.436 11.039 1 98.88 92 ILE A CA 1
ATOM 705 C C . ILE A 1 92 ? -9.367 -1.993 10.719 1 98.88 92 ILE A C 1
ATOM 707 O O . ILE A 1 92 ? -9.727 -1.228 11.617 1 98.88 92 ILE A O 1
ATOM 711 N N . ALA A 1 93 ? -9.289 -1.65 9.438 1 98.88 93 ALA A N 1
ATOM 712 C CA . ALA A 1 93 ? -9.633 -0.294 9.016 1 98.88 93 ALA A CA 1
ATOM 713 C C . ALA A 1 93 ? -11.086 0.027 9.344 1 98.88 93 ALA A C 1
ATOM 715 O O . ALA A 1 93 ? -11.414 1.15 9.742 1 98.88 93 ALA A O 1
ATOM 716 N N . CYS A 1 94 ? -11.938 -0.912 9.164 1 98.75 94 CYS A N 1
ATOM 717 C CA . CYS A 1 94 ? -13.344 -0.729 9.492 1 98.75 94 CYS A CA 1
ATOM 718 C C . CYS A 1 94 ? -13.523 -0.464 10.984 1 98.75 94 CYS A C 1
ATOM 720 O O . CYS A 1 94 ? -14.242 0.46 11.367 1 98.75 94 CYS A O 1
ATOM 722 N N . GLY A 1 95 ? -12.945 -1.289 11.844 1 98.69 95 GLY A N 1
ATOM 723 C CA . GLY A 1 95 ? -12.992 -1.047 13.273 1 98.69 95 GLY A CA 1
ATOM 724 C C . GLY A 1 95 ? -12.469 0.32 13.664 1 98.69 95 GLY A C 1
ATOM 725 O O . GLY A 1 95 ? -13.078 1.02 14.477 1 98.69 95 GLY A O 1
ATOM 726 N N . TYR A 1 96 ? -11.406 0.677 13.078 1 98.69 96 TYR A N 1
ATOM 727 C CA . TYR A 1 96 ? -10.82 1.982 13.359 1 98.69 96 TYR A CA 1
ATOM 728 C C . TYR A 1 96 ? -11.75 3.105 12.922 1 98.69 96 TYR A C 1
ATOM 730 O O . TYR A 1 96 ? -11.914 4.098 13.633 1 98.69 96 TYR A O 1
ATOM 738 N N . ALA A 1 97 ? -12.258 2.963 11.703 1 98.44 97 ALA A N 1
ATOM 739 C CA . ALA A 1 97 ? -13.164 3.986 11.195 1 98.44 97 ALA A CA 1
ATOM 740 C C . ALA A 1 97 ? -14.359 4.168 12.133 1 98.44 97 ALA A C 1
ATOM 742 O O . ALA A 1 97 ? -14.805 5.293 12.367 1 98.44 97 ALA A O 1
ATOM 743 N N . THR A 1 98 ? -14.859 3.09 12.672 1 98 98 THR A N 1
ATOM 744 C CA . THR A 1 98 ? -15.961 3.145 13.617 1 98 98 THR A CA 1
ATOM 745 C C . THR A 1 98 ? -15.555 3.916 14.875 1 98 98 THR A C 1
ATOM 747 O O . THR A 1 98 ? -16.25 4.844 15.289 1 98 98 THR A O 1
ATOM 750 N N . SER A 1 99 ? -14.445 3.596 15.375 1 97.19 99 SER A N 1
ATOM 751 C CA . SER A 1 99 ? -13.969 4.227 16.609 1 97.19 99 SER A CA 1
ATOM 752 C C . SER A 1 99 ? -13.68 5.707 16.391 1 97.19 99 SER A C 1
ATOM 754 O O . SER A 1 99 ? -14.062 6.543 17.219 1 97.19 99 SER A O 1
ATOM 756 N N . SER A 1 100 ? -13.055 6.012 15.297 1 96.31 100 SER A N 1
ATOM 757 C CA . SER A 1 100 ? -12.719 7.406 15.039 1 96.31 100 SER A CA 1
ATOM 758 C C . SER A 1 100 ? -13.969 8.242 14.789 1 96.31 100 SER A C 1
ATOM 760 O O . SER A 1 100 ? -14.023 9.422 15.164 1 96.31 100 SER A O 1
ATOM 762 N N . LEU A 1 101 ? -14.938 7.664 14.148 1 95.88 101 LEU A N 1
ATOM 763 C CA . LEU A 1 101 ? -16.219 8.336 13.938 1 95.88 101 LEU A CA 1
ATOM 764 C C . LEU A 1 101 ? -16.891 8.656 15.273 1 95.88 101 LEU A C 1
ATOM 766 O O . LEU A 1 101 ? -17.359 9.781 15.484 1 95.88 101 LEU A O 1
ATOM 770 N N . LEU A 1 102 ? -16.859 7.738 16.219 1 94.81 102 LEU A N 1
ATOM 771 C CA . LEU A 1 102 ? -17.453 7.93 17.531 1 94.81 102 LEU A CA 1
ATOM 772 C C . LEU A 1 102 ? -16.703 9 18.312 1 94.81 102 LEU A C 1
ATOM 774 O O . LEU A 1 102 ? -17.328 9.828 18.984 1 94.81 102 LEU A O 1
ATOM 778 N N . ILE A 1 103 ? -15.445 8.945 18.203 1 92.81 103 ILE A N 1
ATOM 779 C CA . ILE A 1 103 ? -14.617 9.922 18.906 1 92.81 103 ILE A CA 1
ATOM 780 C C . ILE A 1 103 ? -14.906 11.32 18.375 1 92.81 103 ILE A C 1
ATOM 782 O O . ILE A 1 103 ? -15.07 12.273 19.141 1 92.81 103 ILE A O 1
ATOM 786 N N . THR A 1 104 ? -14.961 11.445 17.078 1 91 104 THR A N 1
ATOM 787 C CA . THR A 1 104 ? -15.211 12.734 16.453 1 91 104 THR A CA 1
ATOM 788 C C . THR A 1 104 ? -16.609 13.234 16.797 1 91 104 THR A C 1
ATOM 790 O O . THR A 1 104 ? -16.812 14.43 17.031 1 91 104 THR A O 1
ATOM 793 N N . LEU A 1 105 ? -17.609 12.383 16.906 1 91.19 105 LEU A N 1
ATOM 794 C CA . LEU A 1 105 ? -18.984 12.766 17.25 1 91.19 105 LEU A CA 1
ATOM 795 C C . LEU A 1 105 ? -19.078 13.172 18.719 1 91.19 105 LEU A C 1
ATOM 797 O O . LEU A 1 105 ? -19.797 14.117 19.047 1 91.19 105 LEU A O 1
ATOM 801 N N . ALA A 1 106 ? -18.375 12.5 19.578 1 88.38 106 ALA A N 1
ATOM 802 C CA . ALA A 1 106 ? -18.484 12.727 21.016 1 88.38 106 ALA A CA 1
ATOM 803 C C . ALA A 1 106 ? -17.656 13.93 21.453 1 88.38 106 ALA A C 1
ATOM 805 O O . ALA A 1 106 ? -18.078 14.711 22.297 1 88.38 106 ALA A O 1
ATOM 806 N N . MET A 1 107 ? -16.469 13.984 20.922 1 79.38 107 MET A N 1
ATOM 807 C CA . MET A 1 107 ? -15.523 14.969 21.469 1 79.38 107 MET A CA 1
ATOM 808 C C . MET A 1 107 ? -15.305 16.109 20.484 1 79.38 107 MET A C 1
ATOM 810 O O . MET A 1 107 ? -14.672 17.109 20.812 1 79.38 107 MET A O 1
ATOM 814 N N . GLY A 1 108 ? -15.984 16.156 19.453 1 69 108 GLY A N 1
ATOM 815 C CA . GLY A 1 108 ? -15.742 17.203 18.469 1 69 108 GLY A CA 1
ATOM 816 C C . GLY A 1 108 ? -14.273 17.484 18.25 1 69 108 GLY A C 1
ATOM 817 O O . GLY A 1 108 ? -13.43 16.609 18.438 1 69 108 GLY A O 1
ATOM 818 N N . HIS A 1 109 ? -13.883 18.531 17.656 1 69.69 109 HIS A N 1
ATOM 819 C CA . HIS A 1 109 ? -12.516 18.984 17.406 1 69.69 109 HIS A CA 1
ATOM 820 C C . HIS A 1 109 ? -12.008 19.828 18.562 1 69.69 109 HIS A C 1
ATOM 822 O O . HIS A 1 109 ? -11.25 20.781 18.359 1 69.69 109 HIS A O 1
ATOM 828 N N . LYS A 1 110 ? -12.414 19.297 19.859 1 79.69 110 LYS A N 1
ATOM 829 C CA . LYS A 1 110 ? -12.117 20.109 21.031 1 79.69 110 LYS A CA 1
ATOM 830 C C . LYS A 1 110 ? -10.68 19.891 21.5 1 79.69 110 LYS A C 1
ATOM 832 O O . LYS A 1 110 ? -10.07 20.797 22.078 1 79.69 110 LYS A O 1
ATOM 837 N N . SER A 1 111 ? -10.203 18.766 21.203 1 84.75 111 SER A N 1
ATOM 838 C CA . SER A 1 111 ? -8.852 18.453 21.672 1 84.75 111 SER A CA 1
ATOM 839 C C . SER A 1 111 ? -7.875 18.359 20.5 1 84.75 111 SER A C 1
ATOM 841 O O . SER A 1 111 ? -7.992 17.469 19.656 1 84.75 111 SER A O 1
ATOM 843 N N . LYS A 1 112 ? -6.957 19.25 20.578 1 85.06 112 LYS A N 1
ATOM 844 C CA . LYS A 1 112 ? -5.93 19.25 19.547 1 85.06 112 LYS A CA 1
ATOM 845 C C . LYS A 1 112 ? -5.129 17.953 19.547 1 85.06 112 LYS A C 1
ATOM 847 O O . LYS A 1 112 ? -4.719 17.469 18.484 1 85.06 112 LYS A O 1
ATOM 852 N N . TYR A 1 113 ? -4.93 17.422 20.734 1 87.38 113 TYR A N 1
ATOM 853 C CA . TYR A 1 113 ? -4.191 16.172 20.875 1 87.38 113 TYR A CA 1
ATOM 854 C C . TYR A 1 113 ? -4.941 15.016 20.219 1 87.38 113 TYR A C 1
ATOM 856 O O . TYR A 1 113 ? -4.352 14.227 19.469 1 87.38 113 TYR A O 1
ATOM 864 N N . LEU A 1 114 ? -6.191 14.945 20.438 1 89.5 114 LEU A N 1
ATOM 865 C CA . LEU A 1 114 ? -7.008 13.867 19.891 1 89.5 114 LEU A CA 1
ATOM 866 C C . LEU A 1 114 ? -7.105 13.969 18.375 1 89.5 114 LEU A C 1
ATOM 868 O O . LEU A 1 114 ? -7.051 12.953 17.672 1 89.5 114 LEU A O 1
ATOM 872 N N . VAL A 1 115 ? -7.172 15.125 17.922 1 89.38 115 VAL A N 1
ATOM 873 C CA . VAL A 1 115 ? -7.27 15.344 16.484 1 89.38 115 VAL A CA 1
ATOM 874 C C . VAL A 1 115 ? -5.98 14.898 15.797 1 89.38 115 VAL A C 1
ATOM 876 O O . VAL A 1 115 ? -6.02 14.234 14.758 1 89.38 115 VAL A O 1
ATOM 879 N N . THR A 1 116 ? -4.891 15.25 16.438 1 91.56 116 THR A N 1
ATOM 880 C CA . THR A 1 116 ? -3.598 14.867 15.883 1 91.56 116 THR A CA 1
ATOM 881 C C . THR A 1 116 ? -3.416 13.352 15.93 1 91.56 116 THR A C 1
ATOM 883 O O . THR A 1 116 ? -2.941 12.75 14.969 1 91.56 116 THR A O 1
ATOM 886 N N . LEU A 1 117 ? -3.82 12.766 17.031 1 93.75 117 LEU A N 1
ATOM 887 C CA . LEU A 1 117 ? -3.699 11.32 17.188 1 93.75 117 LEU A CA 1
ATOM 888 C C . LEU A 1 117 ? -4.547 10.594 16.141 1 93.75 117 LEU A C 1
ATOM 890 O O . LEU A 1 117 ? -4.082 9.641 15.516 1 93.75 117 LEU A O 1
ATOM 894 N N . VAL A 1 118 ? -5.688 11.039 15.977 1 94.81 118 VAL A N 1
ATOM 895 C CA . VAL A 1 118 ? -6.586 10.445 14.992 1 94.81 118 VAL A CA 1
ATOM 896 C C . VAL A 1 118 ? -6.004 10.617 13.594 1 94.81 118 VAL A C 1
ATOM 898 O O . VAL A 1 118 ? -6.062 9.695 12.773 1 94.81 118 VAL A O 1
ATOM 901 N N . SER A 1 119 ? -5.434 11.703 13.312 1 94.75 119 SER A N 1
ATOM 902 C CA . SER A 1 119 ? -4.84 11.938 12.008 1 94.75 119 SER A CA 1
ATOM 903 C C . SER A 1 119 ? -3.635 11.031 11.773 1 94.75 119 SER A C 1
ATOM 905 O O . SER A 1 119 ? -3.406 10.57 10.656 1 94.75 119 SER A O 1
ATOM 907 N N . MET A 1 120 ? -2.914 10.734 12.805 1 96.75 120 MET A N 1
ATOM 908 C CA . MET A 1 120 ? -1.775 9.828 12.688 1 96.75 120 MET A CA 1
ATOM 909 C C . MET A 1 120 ? -2.238 8.398 12.406 1 96.75 120 MET A C 1
ATOM 911 O O . MET A 1 120 ? -1.619 7.688 11.617 1 96.75 120 MET A O 1
ATOM 915 N N . LEU A 1 121 ? -3.27 8.055 12.992 1 98 121 LEU A N 1
ATOM 916 C CA . LEU A 1 121 ? -3.816 6.727 12.758 1 98 121 LEU A CA 1
ATOM 917 C C . LEU A 1 121 ? -4.438 6.625 11.375 1 98 121 LEU A C 1
ATOM 919 O O . LEU A 1 121 ? -4.438 5.551 10.766 1 98 121 LEU A O 1
ATOM 923 N N . ASP A 1 122 ? -4.953 7.793 10.891 1 98.38 122 ASP A N 1
ATOM 924 C CA . ASP A 1 122 ? -5.465 7.82 9.531 1 98.38 122 ASP A CA 1
ATOM 925 C C . ASP A 1 122 ? -4.371 7.465 8.523 1 98.38 122 ASP A C 1
ATOM 927 O O . ASP A 1 122 ? -4.617 6.727 7.566 1 98.38 122 ASP A O 1
ATOM 931 N N . ILE A 1 123 ? -3.209 7.973 8.695 1 98.5 123 ILE A N 1
ATOM 932 C CA . ILE A 1 123 ? -2.15 7.707 7.73 1 98.5 123 ILE A CA 1
ATOM 933 C C . ILE A 1 123 ? -1.714 6.25 7.828 1 98.5 123 ILE A C 1
ATOM 935 O O . ILE A 1 123 ? -1.357 5.633 6.82 1 98.5 123 ILE A O 1
ATOM 939 N N . LEU A 1 124 ? -1.788 5.645 9 1 98.75 124 LEU A N 1
ATOM 940 C CA . LEU A 1 124 ? -1.487 4.223 9.141 1 98.75 124 LEU A CA 1
ATOM 941 C C . LEU A 1 124 ? -2.506 3.373 8.391 1 98.75 124 LEU A C 1
ATOM 943 O O . LEU A 1 124 ? -2.156 2.34 7.816 1 98.75 124 LEU A O 1
ATOM 947 N N . MET A 1 125 ? -3.746 3.811 8.375 1 98.88 125 MET A N 1
ATOM 948 C CA . MET A 1 125 ? -4.77 3.092 7.621 1 98.88 125 MET A CA 1
ATOM 949 C C . MET A 1 125 ? -4.527 3.211 6.121 1 98.88 125 MET A C 1
ATOM 951 O O . MET A 1 125 ? -4.793 2.271 5.367 1 98.88 125 MET A O 1
ATOM 955 N N . VAL A 1 126 ? -4.02 4.383 5.699 1 98.88 126 VAL A N 1
ATOM 956 C CA . VAL A 1 126 ? -3.65 4.531 4.293 1 98.88 126 VAL A CA 1
ATOM 957 C C . VAL A 1 126 ? -2.59 3.496 3.928 1 98.88 126 VAL A C 1
ATOM 959 O O . VAL A 1 126 ? -2.738 2.768 2.943 1 98.88 126 VAL A O 1
ATOM 962 N N . ALA A 1 127 ? -1.572 3.393 4.754 1 98.88 127 ALA A N 1
ATOM 963 C CA . ALA A 1 127 ? -0.481 2.453 4.504 1 98.88 127 ALA A CA 1
ATOM 964 C C . ALA A 1 127 ? -0.986 1.013 4.508 1 98.88 127 ALA A C 1
ATOM 966 O O . ALA A 1 127 ? -0.664 0.233 3.607 1 98.88 127 ALA A O 1
ATOM 967 N N . LEU A 1 128 ? -1.811 0.701 5.457 1 98.94 128 LEU A N 1
ATOM 968 C CA . LEU A 1 128 ? -2.322 -0.654 5.633 1 98.94 128 LEU A CA 1
ATOM 969 C C . LEU A 1 128 ? -3.213 -1.053 4.461 1 98.94 128 LEU A C 1
ATOM 971 O O . LEU A 1 128 ? -3.021 -2.115 3.863 1 98.94 128 LEU A O 1
ATOM 975 N N . LEU A 1 129 ? -4.129 -0.17 4.078 1 98.94 129 LEU A N 1
ATOM 976 C CA . LEU A 1 129 ? -5.109 -0.498 3.049 1 98.94 129 LEU A CA 1
ATOM 977 C C . LEU A 1 129 ? -4.457 -0.529 1.67 1 98.94 129 LEU A C 1
ATOM 979 O O . LEU A 1 129 ? -4.734 -1.425 0.868 1 98.94 129 LEU A O 1
ATOM 983 N N . PHE A 1 130 ? -3.566 0.39 1.366 1 98.88 130 PHE A N 1
ATOM 984 C CA . PHE A 1 130 ? -2.908 0.373 0.065 1 98.88 130 PHE A CA 1
ATOM 985 C C . PHE A 1 130 ? -1.966 -0.819 -0.05 1 98.88 130 PHE A C 1
ATOM 987 O O . PHE A 1 130 ? -1.816 -1.397 -1.128 1 98.88 130 PHE A O 1
ATOM 994 N N . SER A 1 131 ? -1.374 -1.217 1.125 1 98.88 131 SER A N 1
ATOM 995 C CA . SER A 1 131 ? -0.521 -2.4 1.095 1 98.88 131 SER A CA 1
ATOM 996 C C . SER A 1 131 ? -1.337 -3.664 0.841 1 98.88 131 SER A C 1
ATOM 998 O O . SER A 1 131 ? -0.963 -4.492 0.009 1 98.88 131 SER A O 1
ATOM 1000 N N . SER A 1 132 ? -2.459 -3.779 1.497 1 98.88 132 SER A N 1
ATOM 1001 C CA . SER A 1 132 ? -3.27 -4.984 1.332 1 98.88 132 SER A CA 1
ATOM 1002 C C . SER A 1 132 ? -3.918 -5.027 -0.047 1 98.88 132 SER A C 1
ATOM 1004 O O . SER A 1 132 ? -4.066 -6.102 -0.636 1 98.88 132 SER A O 1
ATOM 1006 N N . ASN A 1 133 ? -4.375 -3.873 -0.569 1 98.94 133 ASN A N 1
ATOM 1007 C CA . ASN A 1 133 ? -4.879 -3.805 -1.937 1 98.94 133 ASN A CA 1
ATOM 1008 C C . ASN A 1 133 ? -3.799 -4.168 -2.951 1 98.94 133 ASN A C 1
ATOM 1010 O O . ASN A 1 133 ? -4.066 -4.871 -3.926 1 98.94 133 ASN A O 1
ATOM 1014 N N . GLY A 1 134 ? -2.557 -3.695 -2.711 1 98.88 134 GLY A N 1
ATOM 1015 C CA . GLY A 1 134 ? -1.443 -4.082 -3.562 1 98.88 134 GLY A CA 1
ATOM 1016 C C . GLY A 1 134 ? -1.227 -5.582 -3.619 1 98.88 134 GLY A C 1
ATOM 1017 O O . GLY A 1 134 ? -1.063 -6.152 -4.699 1 98.88 134 GLY A O 1
ATOM 1018 N N . ALA A 1 135 ? -1.255 -6.16 -2.438 1 98.88 135 ALA A N 1
ATOM 1019 C CA . ALA A 1 135 ? -1.078 -7.609 -2.367 1 98.88 135 ALA A CA 1
ATOM 1020 C C . ALA A 1 135 ? -2.191 -8.336 -3.115 1 98.88 135 ALA A C 1
ATOM 1022 O O . ALA A 1 135 ? -1.924 -9.211 -3.943 1 98.88 135 ALA A O 1
ATOM 1023 N N . ALA A 1 136 ? -3.418 -7.938 -2.85 1 98.81 136 ALA A N 1
ATOM 1024 C CA . ALA A 1 136 ? -4.57 -8.602 -3.447 1 98.81 136 ALA A CA 1
ATOM 1025 C C . ALA A 1 136 ? -4.59 -8.422 -4.961 1 98.81 136 ALA A C 1
ATOM 1027 O O . ALA A 1 136 ? -4.781 -9.383 -5.711 1 98.81 136 ALA A O 1
ATOM 1028 N N . LEU A 1 137 ? -4.324 -7.23 -5.414 1 98.69 137 LEU A N 1
ATOM 1029 C CA . LEU A 1 137 ? -4.352 -6.957 -6.848 1 98.69 137 LEU A CA 1
ATOM 1030 C C . LEU A 1 137 ? -3.127 -7.547 -7.539 1 98.69 137 LEU A C 1
ATOM 1032 O O . LEU A 1 137 ? -3.209 -7.984 -8.688 1 98.69 137 LEU A O 1
ATOM 1036 N N . GLY A 1 138 ? -1.98 -7.543 -6.852 1 98.62 138 GLY A N 1
ATOM 1037 C CA . GLY A 1 138 ? -0.807 -8.203 -7.406 1 98.62 138 GLY A CA 1
ATOM 1038 C C . GLY A 1 138 ? -1.027 -9.672 -7.691 1 98.62 138 GLY A C 1
ATOM 1039 O O . GLY A 1 138 ? -0.71 -10.148 -8.781 1 98.62 138 GLY A O 1
ATOM 1040 N N . VAL A 1 139 ? -1.604 -10.336 -6.746 1 98.5 139 VAL A N 1
ATOM 1041 C CA . VAL A 1 139 ? -1.925 -11.75 -6.93 1 98.5 139 VAL A CA 1
ATOM 1042 C C . VAL A 1 139 ? -3.078 -11.891 -7.918 1 98.5 139 VAL A C 1
ATOM 1044 O O . VAL A 1 139 ? -3.105 -12.828 -8.719 1 98.5 139 VAL A O 1
ATOM 1047 N N . GLY A 1 140 ? -3.986 -10.945 -7.863 1 98.25 140 GLY A N 1
ATOM 1048 C CA . GLY A 1 140 ? -5.121 -10.969 -8.773 1 98.25 140 GLY A CA 1
ATOM 1049 C C . GLY A 1 140 ? -4.715 -10.906 -10.234 1 98.25 140 GLY A C 1
ATOM 1050 O O . GLY A 1 140 ? -5.324 -11.562 -11.078 1 98.25 140 GLY A O 1
ATOM 1051 N N . VAL A 1 141 ? -3.766 -10.125 -10.578 1 98.12 141 VAL A N 1
ATOM 1052 C CA . VAL A 1 141 ? -3.279 -10.008 -11.953 1 98.12 141 VAL A CA 1
ATOM 1053 C C . VAL A 1 141 ? -2.742 -11.359 -12.422 1 98.12 141 VAL A C 1
ATOM 1055 O O . VAL A 1 141 ? -3.01 -11.781 -13.547 1 98.12 141 VAL A O 1
ATOM 1058 N N . ILE A 1 142 ? -2.043 -12.031 -11.562 1 98.19 142 ILE A N 1
ATOM 1059 C CA . ILE A 1 142 ? -1.519 -13.352 -11.898 1 98.19 142 ILE A CA 1
ATOM 1060 C C . ILE A 1 142 ? -2.672 -14.336 -12.062 1 98.19 142 ILE A C 1
ATOM 1062 O O . ILE A 1 142 ? -2.652 -15.18 -12.969 1 98.19 142 ILE A O 1
ATOM 1066 N N . ALA A 1 143 ? -3.648 -14.211 -11.164 1 98.06 143 ALA A N 1
ATOM 1067 C CA . ALA A 1 143 ? -4.812 -15.094 -11.25 1 98.06 143 ALA A CA 1
ATOM 1068 C C . ALA A 1 143 ? -5.531 -14.906 -12.586 1 98.06 143 ALA A C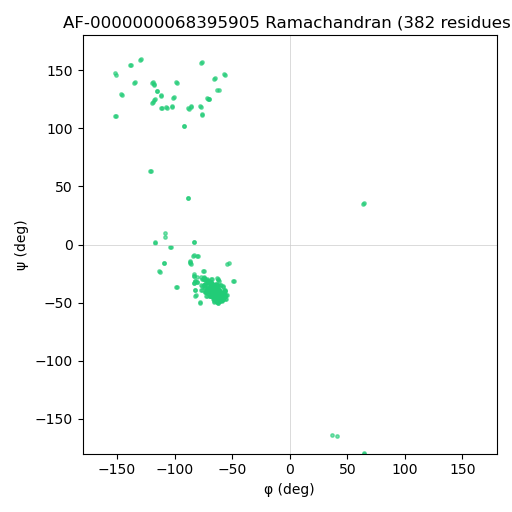 1
ATOM 1070 O O . ALA A 1 143 ? -6.07 -15.867 -13.141 1 98.06 143 ALA A O 1
ATOM 1071 N N . LYS A 1 144 ? -5.543 -13.734 -13.078 1 98.06 144 LYS A N 1
ATOM 1072 C CA . LYS A 1 144 ? -6.266 -13.398 -14.305 1 98.06 144 LYS A CA 1
ATOM 1073 C C . LYS A 1 144 ? -5.449 -13.75 -15.539 1 98.06 144 LYS A C 1
ATOM 1075 O O . LYS A 1 144 ? -5.984 -14.281 -16.516 1 98.06 144 LYS A O 1
ATOM 1080 N N . LEU A 1 145 ? -4.105 -13.523 -15.508 1 97.88 145 LEU A N 1
ATOM 1081 C CA . LEU A 1 145 ? -3.299 -13.586 -16.719 1 97.88 145 LEU A CA 1
ATOM 1082 C C . LEU A 1 145 ? -2.398 -14.812 -16.719 1 97.88 145 LEU A C 1
ATOM 1084 O O . LEU A 1 145 ? -1.867 -15.203 -17.75 1 97.88 145 LEU A O 1
ATOM 1088 N N . GLY A 1 146 ? -2.197 -15.469 -15.547 1 97.44 146 GLY A N 1
ATOM 1089 C CA . GLY A 1 146 ? -1.163 -16.484 -15.43 1 97.44 146 GLY A CA 1
ATOM 1090 C C . GLY A 1 146 ? 0.24 -15.9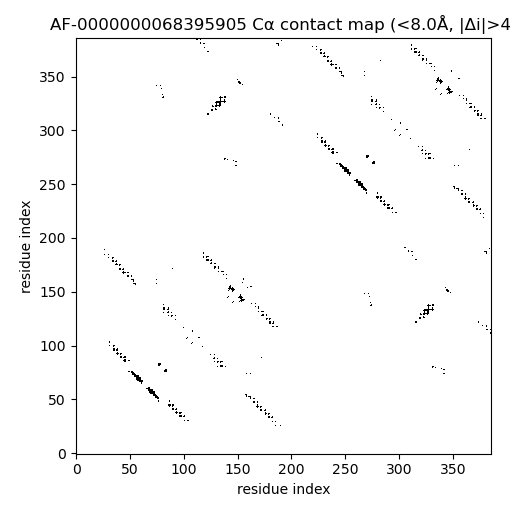3 -15.602 1 97.44 146 GLY A C 1
ATOM 1091 O O . GLY A 1 146 ? 0.428 -14.719 -15.68 1 97.44 146 GLY A O 1
ATOM 1092 N N . ASN A 1 147 ? 1.232 -16.812 -15.508 1 97.19 147 ASN A N 1
ATOM 1093 C CA . ASN A 1 147 ? 2.635 -16.469 -15.711 1 97.19 147 ASN A CA 1
ATOM 1094 C C . ASN A 1 147 ? 3.439 -17.656 -16.234 1 97.19 147 ASN A C 1
ATOM 1096 O O . ASN A 1 147 ? 3.693 -18.609 -15.492 1 97.19 147 ASN A O 1
ATOM 1100 N N . SER A 1 148 ? 3.859 -17.578 -17.469 1 94.5 148 SER A N 1
ATOM 1101 C CA . SER A 1 148 ? 4.523 -18.703 -18.125 1 94.5 148 SER A CA 1
ATOM 1102 C C . SER A 1 148 ? 5.953 -18.859 -17.609 1 94.5 148 SER A C 1
ATOM 1104 O O . SER A 1 148 ? 6.48 -19.984 -17.578 1 94.5 148 SER A O 1
ATOM 1106 N N . HIS A 1 149 ? 6.539 -17.75 -17.219 1 92.25 149 HIS A N 1
ATOM 1107 C CA . HIS A 1 149 ? 7.922 -17.812 -16.75 1 92.25 149 HIS A CA 1
ATOM 1108 C C . HIS A 1 149 ? 8.047 -18.688 -15.516 1 92.25 149 HIS A C 1
ATOM 1110 O O . HIS A 1 149 ? 9.07 -19.344 -15.312 1 92.25 149 HIS A O 1
ATOM 1116 N N . VAL A 1 150 ? 7.008 -18.75 -14.703 1 94.5 150 VAL A N 1
ATOM 1117 C CA . VAL A 1 150 ? 7.07 -19.531 -13.469 1 94.5 150 VAL A CA 1
ATOM 1118 C C . VAL A 1 150 ? 6.047 -20.672 -13.531 1 94.5 150 VAL A C 1
ATOM 1120 O O . VAL A 1 150 ? 5.844 -21.375 -12.539 1 94.5 150 VAL A O 1
ATOM 1123 N N . ARG A 1 151 ? 5.348 -20.797 -14.602 1 92.31 151 ARG A N 1
ATOM 1124 C CA . ARG A 1 151 ? 4.379 -21.859 -14.867 1 92.31 151 ARG A CA 1
ATOM 1125 C C . ARG A 1 151 ? 3.201 -21.781 -13.898 1 92.31 151 ARG A C 1
ATOM 1127 O O . ARG A 1 151 ? 2.773 -22.797 -13.352 1 92.31 151 ARG A O 1
ATOM 1134 N N . TRP A 1 152 ? 2.801 -20.688 -13.531 1 96.5 152 TRP A N 1
ATOM 1135 C CA . TRP A 1 152 ? 1.565 -20.469 -12.781 1 96.5 152 TRP A CA 1
ATOM 1136 C C . TRP A 1 152 ? 0.385 -20.281 -13.727 1 96.5 152 TRP A C 1
ATOM 1138 O O . TRP A 1 152 ? 0.35 -19.328 -14.508 1 96.5 152 TRP A O 1
ATOM 1148 N N . ASN A 1 153 ? -0.591 -21.141 -13.68 1 95.06 153 ASN A N 1
ATOM 1149 C CA . ASN A 1 153 ? -1.747 -21.094 -14.57 1 95.06 153 ASN A CA 1
ATOM 1150 C C . ASN A 1 153 ? -2.736 -20.016 -14.156 1 95.06 153 ASN A C 1
ATOM 1152 O O . ASN A 1 153 ? -2.789 -19.625 -12.992 1 95.06 153 ASN A O 1
ATOM 1156 N N . LYS A 1 154 ? -3.529 -19.578 -15.18 1 96.06 154 LYS A N 1
ATOM 1157 C CA . LYS A 1 154 ? -4.648 -18.688 -14.891 1 96.06 154 LYS A CA 1
ATOM 1158 C C . LYS A 1 154 ? -5.699 -19.391 -14.031 1 96.06 154 LYS A C 1
ATOM 1160 O O . LYS A 1 154 ? -5.996 -20.562 -14.242 1 96.06 154 LYS A O 1
ATOM 1165 N N . VAL A 1 155 ? -6.27 -18.656 -13.164 1 96.12 155 VAL A N 1
ATOM 1166 C CA . VAL A 1 155 ? -7.23 -19.234 -12.219 1 96.12 155 VAL A CA 1
ATOM 1167 C C . VAL A 1 155 ? -8.617 -18.672 -12.5 1 96.12 155 VAL A C 1
ATOM 1169 O O . VAL A 1 155 ? -9.625 -19.328 -12.266 1 96.12 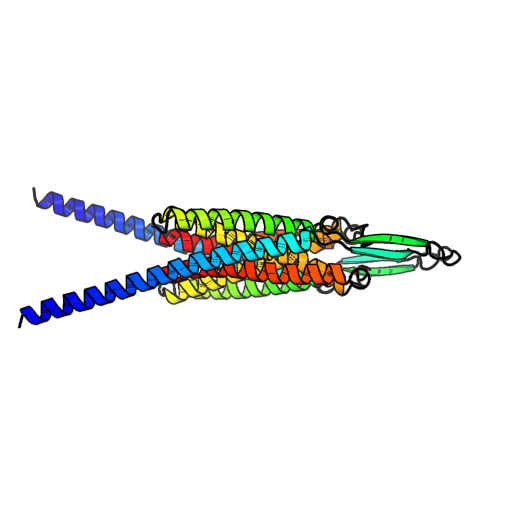155 VAL A O 1
ATOM 1172 N N . CYS A 1 156 ? -8.695 -17.547 -13.109 1 97.06 156 CYS A N 1
ATOM 1173 C CA . CYS A 1 156 ? -9.977 -16.875 -13.273 1 97.06 156 CYS A CA 1
ATOM 1174 C C . CYS A 1 156 ? -10.773 -17.469 -14.422 1 97.06 156 CYS A C 1
ATOM 1176 O O . CYS A 1 156 ? -11.961 -17.188 -14.578 1 97.06 156 CYS A O 1
ATOM 1178 N N . ASN A 1 157 ? -10.164 -18.312 -15.188 1 95.19 157 ASN A N 1
ATOM 1179 C CA . ASN A 1 157 ? -10.914 -19.062 -16.188 1 95.19 157 ASN A CA 1
ATOM 1180 C C . ASN A 1 157 ? -11.75 -20.172 -15.562 1 95.19 157 ASN A C 1
ATOM 1182 O O . ASN A 1 157 ? -12.727 -20.641 -16.156 1 95.19 157 ASN A O 1
ATOM 1186 N N . VAL A 1 158 ? -11.359 -20.594 -14.398 1 94.12 158 VAL A N 1
ATOM 1187 C CA . VAL A 1 158 ? -12.031 -21.656 -13.664 1 94.12 158 VAL A CA 1
ATOM 1188 C C . VAL A 1 158 ? -12.961 -21.062 -12.609 1 94.12 158 VAL A C 1
ATOM 1190 O O . VAL A 1 158 ? -14.078 -21.531 -12.414 1 94.12 158 VAL A O 1
ATOM 1193 N N . PHE A 1 159 ? -12.531 -19.922 -11.977 1 96.88 159 PHE A N 1
ATOM 1194 C CA . PHE A 1 159 ? -13.266 -19.266 -10.898 1 96.88 159 PHE A CA 1
ATOM 1195 C C . PHE A 1 159 ? -13.609 -17.828 -11.273 1 96.88 159 PHE A C 1
ATOM 1197 O O . PHE A 1 159 ? -13.258 -16.891 -10.547 1 96.88 159 PHE A O 1
ATOM 1204 N N . ASP A 1 160 ? -14.391 -17.656 -12.289 1 96.69 160 ASP A N 1
ATOM 1205 C CA . ASP A 1 160 ? -14.641 -16.328 -12.828 1 96.69 160 ASP A CA 1
ATOM 1206 C C . ASP A 1 160 ? -15.484 -15.492 -11.867 1 96.69 160 ASP A C 1
ATOM 1208 O O . ASP A 1 160 ? -15.219 -14.305 -11.664 1 96.69 160 ASP A O 1
ATOM 1212 N N . LYS A 1 161 ? -16.516 -16.031 -11.281 1 97.06 161 LYS A N 1
ATOM 1213 C CA . LYS A 1 161 ? -17.391 -15.305 -10.367 1 97.06 161 LYS A CA 1
ATOM 1214 C C . LYS A 1 161 ? -16.625 -14.852 -9.125 1 97.06 161 LYS A C 1
ATOM 1216 O O . LYS A 1 161 ? -16.766 -13.711 -8.688 1 97.06 161 LYS A O 1
ATOM 1221 N N . PHE A 1 162 ? -15.938 -15.805 -8.578 1 98 162 PHE A N 1
ATOM 1222 C CA . PHE A 1 162 ? -15.125 -15.469 -7.414 1 98 162 PHE A CA 1
ATOM 1223 C C . PHE A 1 162 ? -14.156 -14.336 -7.738 1 98 162 PHE A C 1
ATOM 1225 O O . PHE A 1 162 ? -14.031 -13.383 -6.969 1 98 162 PHE A O 1
ATOM 1232 N N . CYS A 1 163 ? -13.492 -14.375 -8.883 1 98.12 163 CYS A N 1
ATOM 1233 C CA . CYS A 1 163 ? -12.516 -13.375 -9.297 1 98.12 163 CYS A CA 1
ATOM 1234 C C . CYS A 1 163 ? -13.172 -12.023 -9.516 1 98.12 163 CYS A C 1
ATOM 1236 O O . CYS A 1 163 ? -12.609 -10.984 -9.156 1 98.12 163 CYS A O 1
ATOM 1238 N N . ASP A 1 164 ? -14.367 -12 -10.062 1 97.75 164 ASP A N 1
ATOM 1239 C CA . ASP A 1 164 ? -15.102 -10.758 -10.273 1 97.75 164 ASP A CA 1
ATOM 1240 C C . ASP A 1 164 ? -15.445 -10.086 -8.945 1 97.75 164 ASP A C 1
ATOM 1242 O O . ASP A 1 164 ? -15.297 -8.875 -8.805 1 97.75 164 ASP A O 1
ATOM 1246 N N . GLN A 1 165 ? -15.891 -10.859 -8.039 1 98.06 165 GLN A N 1
ATOM 1247 C CA . GLN A 1 165 ? -16.234 -10.328 -6.719 1 98.06 165 GLN A CA 1
ATOM 1248 C C . GLN A 1 165 ? -14.992 -9.805 -6 1 98.06 165 GLN A C 1
ATOM 1250 O O . GLN A 1 165 ? -15.047 -8.781 -5.316 1 98.06 165 GLN A O 1
ATOM 1255 N N . LEU A 1 166 ? -13.938 -10.555 -6.117 1 98.19 166 LEU A N 1
ATOM 1256 C CA . LEU A 1 166 ? -12.672 -10.094 -5.551 1 98.19 166 LEU A CA 1
ATOM 1257 C C . LEU A 1 166 ? -12.266 -8.75 -6.145 1 98.19 166 LEU A C 1
ATOM 1259 O O . LEU A 1 166 ? -11.883 -7.832 -5.414 1 98.19 166 LEU A O 1
ATOM 1263 N N . ALA A 1 167 ? -12.336 -8.625 -7.469 1 98.12 167 ALA A N 1
ATOM 1264 C CA . ALA A 1 167 ? -12 -7.375 -8.148 1 98.12 167 ALA A CA 1
ATOM 1265 C C . ALA A 1 167 ? -12.875 -6.227 -7.668 1 98.12 167 ALA A C 1
ATOM 1267 O O . ALA A 1 167 ? -12.383 -5.125 -7.406 1 98.12 167 ALA A O 1
ATOM 1268 N N . ALA A 1 168 ? -14.109 -6.5 -7.582 1 98.38 168 ALA A N 1
ATOM 1269 C CA . ALA A 1 168 ? -15.039 -5.492 -7.078 1 98.38 168 ALA A CA 1
ATOM 1270 C C . ALA A 1 168 ? -14.672 -5.066 -5.66 1 98.38 168 ALA A C 1
ATOM 1272 O O . ALA A 1 168 ? -14.672 -3.875 -5.344 1 98.38 168 ALA A O 1
ATOM 1273 N N . SER A 1 169 ? -14.406 -6.066 -4.867 1 98.81 169 SER A N 1
ATOM 1274 C CA . SER A 1 169 ? -14.039 -5.781 -3.484 1 98.81 169 SER A CA 1
ATOM 1275 C C . SER A 1 169 ? -12.781 -4.918 -3.414 1 98.81 169 SER A C 1
ATOM 1277 O O . SER A 1 169 ? -12.711 -3.988 -2.611 1 98.81 169 SER A O 1
ATOM 1279 N N . CYS A 1 170 ? -11.805 -5.195 -4.211 1 98.81 170 CYS A N 1
ATOM 1280 C CA . CYS A 1 170 ? -10.578 -4.406 -4.238 1 98.81 170 CYS A CA 1
ATOM 1281 C C . CYS A 1 170 ? -10.867 -2.973 -4.66 1 98.81 170 CYS A C 1
ATOM 1283 O O . CYS A 1 170 ? -10.305 -2.031 -4.094 1 98.81 170 CYS A O 1
ATOM 1285 N N . LEU A 1 171 ? -11.727 -2.777 -5.645 1 98.75 171 LEU A N 1
ATOM 1286 C CA . LEU A 1 171 ? -12.094 -1.436 -6.086 1 98.75 171 LEU A CA 1
ATOM 1287 C C . LEU A 1 171 ? -12.781 -0.666 -4.961 1 98.75 171 LEU A C 1
ATOM 1289 O O . LEU A 1 171 ? -12.484 0.508 -4.734 1 98.75 171 LEU A O 1
ATOM 1293 N N . ILE A 1 172 ? -13.664 -1.334 -4.293 1 98.88 172 ILE A N 1
ATOM 1294 C CA . ILE A 1 172 ? -14.383 -0.722 -3.18 1 98.88 172 ILE A CA 1
ATOM 1295 C C . ILE A 1 172 ? -13.391 -0.358 -2.072 1 98.88 172 ILE A C 1
ATOM 1297 O O . ILE A 1 172 ? -13.469 0.733 -1.501 1 98.88 172 ILE A O 1
ATOM 1301 N N . SER A 1 173 ? -12.516 -1.26 -1.765 1 98.94 173 SER A N 1
ATOM 1302 C CA . SER A 1 173 ? -11.492 -0.999 -0.755 1 98.94 173 SER A CA 1
ATOM 1303 C C . SER A 1 173 ? -10.594 0.163 -1.164 1 98.94 173 SER A C 1
ATOM 1305 O O . SER A 1 173 ? -10.195 0.971 -0.323 1 98.94 173 SER A O 1
ATOM 1307 N N . LEU A 1 174 ? -10.25 0.252 -2.436 1 98.88 174 LEU A N 1
ATOM 1308 C CA . LEU A 1 174 ? -9.445 1.367 -2.92 1 98.88 174 LEU A CA 1
ATOM 1309 C C . LEU A 1 174 ? -10.164 2.693 -2.707 1 98.88 174 LEU A C 1
ATOM 1311 O O . LEU A 1 174 ? -9.547 3.684 -2.309 1 98.88 174 LEU A O 1
ATOM 1315 N N . LEU A 1 175 ? -11.391 2.68 -2.975 1 98.81 175 LEU A N 1
ATOM 1316 C CA . LEU A 1 175 ? -12.18 3.873 -2.693 1 98.81 175 LEU A CA 1
ATOM 1317 C C . LEU A 1 175 ? -12.156 4.207 -1.205 1 98.81 175 LEU A C 1
ATOM 1319 O O . LEU A 1 175 ? -12.031 5.375 -0.83 1 98.81 175 LEU A O 1
ATOM 1323 N N . GLY A 1 176 ? -12.305 3.182 -0.351 1 98.81 176 GLY A N 1
ATOM 1324 C CA . GLY A 1 176 ? -12.156 3.393 1.08 1 98.81 176 GLY A CA 1
ATOM 1325 C C . GLY A 1 176 ? -10.797 3.949 1.465 1 98.81 176 GLY A C 1
ATOM 1326 O O . GLY A 1 176 ? -10.703 4.863 2.285 1 98.81 176 GLY A O 1
ATOM 1327 N N . SER A 1 177 ? -9.766 3.447 0.858 1 98.81 177 SER A N 1
ATOM 1328 C CA . SER A 1 177 ? -8.414 3.936 1.106 1 98.81 177 SER A CA 1
ATOM 1329 C C . SER A 1 177 ? -8.273 5.406 0.73 1 98.81 177 SER A C 1
ATOM 1331 O O . SER A 1 177 ? -7.621 6.176 1.436 1 98.81 177 SER A O 1
ATOM 1333 N N . ILE A 1 178 ? -8.859 5.789 -0.346 1 98.75 178 ILE A N 1
ATOM 1334 C CA . ILE A 1 178 ? -8.812 7.164 -0.824 1 98.75 178 ILE A CA 1
ATOM 1335 C C . ILE A 1 178 ? -9.508 8.086 0.18 1 98.75 178 ILE A C 1
ATOM 1337 O O . ILE A 1 178 ? -9.078 9.219 0.395 1 98.75 178 ILE A O 1
ATOM 1341 N N . THR A 1 179 ? -10.547 7.598 0.847 1 98.69 179 THR A N 1
ATOM 1342 C CA . THR A 1 179 ? -11.211 8.406 1.865 1 98.69 179 THR A CA 1
ATOM 1343 C C . THR A 1 179 ? -10.25 8.734 3.004 1 98.69 179 THR A C 1
ATOM 1345 O O . THR A 1 179 ? -10.195 9.875 3.471 1 98.69 179 THR A O 1
ATOM 1348 N N . PHE A 1 180 ? -9.469 7.734 3.43 1 98.69 180 PHE A N 1
ATOM 1349 C CA . PHE A 1 180 ? -8.484 7.996 4.473 1 98.69 180 PHE A CA 1
ATOM 1350 C C . PHE A 1 180 ? -7.41 8.961 3.975 1 98.69 180 PHE A C 1
ATOM 1352 O O . PHE A 1 180 ? -6.941 9.812 4.727 1 98.69 180 PHE A O 1
ATOM 1359 N N . LEU A 1 181 ? -7.055 8.789 2.754 1 98.56 181 LEU A N 1
ATOM 1360 C CA . LEU A 1 181 ? -6.098 9.703 2.145 1 98.56 181 LEU A CA 1
ATOM 1361 C C . LEU A 1 181 ? -6.617 11.141 2.17 1 98.56 181 LEU A C 1
ATOM 1363 O O . LEU A 1 181 ? -5.895 12.062 2.553 1 98.56 181 LEU A O 1
ATOM 1367 N N . LEU A 1 182 ? -7.797 11.328 1.849 1 98.25 182 LEU A N 1
ATOM 1368 C CA . LEU A 1 182 ? -8.414 12.648 1.822 1 98.25 182 LEU A CA 1
ATOM 1369 C C . LEU A 1 182 ? -8.523 13.227 3.23 1 98.25 182 LEU A C 1
ATOM 1371 O O . LEU A 1 182 ? -8.391 14.438 3.424 1 98.25 182 LEU A O 1
ATOM 1375 N N . LEU A 1 183 ? -8.82 12.406 4.191 1 97.5 183 LEU A N 1
ATOM 1376 C CA . LEU A 1 183 ? -8.875 12.852 5.578 1 97.5 183 LEU A CA 1
ATOM 1377 C C . LEU A 1 183 ? -7.539 13.453 6.004 1 97.5 183 LEU A C 1
ATOM 1379 O O . LEU A 1 183 ? -7.5 14.523 6.613 1 97.5 183 LEU A O 1
ATOM 1383 N N . VAL A 1 184 ? -6.496 12.75 5.656 1 97.25 184 VAL A N 1
ATOM 1384 C CA . VAL A 1 184 ? -5.168 13.234 6.016 1 97.25 184 VAL A CA 1
ATOM 1385 C C . VAL A 1 184 ? -4.867 14.531 5.27 1 97.25 184 VAL A C 1
ATOM 1387 O O . VAL A 1 184 ? -4.352 15.484 5.855 1 97.25 184 VAL A O 1
ATOM 1390 N N . MET A 1 185 ? -5.25 14.562 4.027 1 96.44 185 MET A N 1
ATOM 1391 C CA . MET A 1 185 ? -5.004 15.766 3.232 1 96.44 185 MET A CA 1
ATOM 1392 C C . MET A 1 185 ? -5.816 16.938 3.758 1 96.44 185 MET A C 1
ATOM 1394 O O . MET A 1 185 ? -5.348 18.078 3.744 1 96.44 185 MET A O 1
ATOM 1398 N N . LEU A 1 186 ? -6.992 16.719 4.168 1 93.88 186 LEU A N 1
ATOM 1399 C CA . LEU A 1 186 ? -7.836 17.766 4.746 1 93.88 186 LEU A CA 1
ATOM 1400 C C . LEU A 1 186 ? -7.188 18.359 5.988 1 93.88 186 LEU A C 1
ATOM 1402 O O . LEU A 1 186 ? -7.191 19.578 6.168 1 93.88 186 LEU A O 1
ATOM 1406 N N . ARG A 1 187 ? -6.66 17.531 6.742 1 92.5 187 ARG A N 1
ATOM 1407 C CA . ARG A 1 187 ? -6.004 18 7.957 1 92.5 187 ARG A CA 1
ATOM 1408 C C . ARG A 1 187 ? -4.766 18.828 7.629 1 92.5 187 ARG A C 1
ATOM 1410 O O . ARG A 1 187 ? -4.488 19.828 8.289 1 92.5 187 ARG A O 1
ATOM 1417 N N . LEU A 1 188 ? -4.035 18.453 6.652 1 91.56 188 LEU A N 1
ATOM 1418 C CA . LEU A 1 188 ? -2.842 19.172 6.234 1 91.56 188 LEU A CA 1
ATOM 1419 C C . LEU A 1 188 ? -3.213 20.531 5.629 1 91.56 188 LEU A C 1
ATOM 1421 O O . LEU A 1 188 ? -2.484 21.5 5.797 1 91.56 188 LEU A O 1
ATOM 1425 N N . HIS A 1 189 ? -4.371 20.594 4.938 1 86.69 189 HIS A N 1
ATOM 1426 C CA . HIS A 1 189 ? -4.812 21.828 4.277 1 86.69 189 HIS A CA 1
ATOM 1427 C C . HIS A 1 189 ? -5.406 22.812 5.277 1 86.69 189 HIS A C 1
ATOM 1429 O O . HIS A 1 189 ? -5.23 24.016 5.141 1 86.69 189 HIS A O 1
ATOM 1435 N N . SER A 1 190 ? -6.312 22.438 6.109 1 76.94 190 SER A N 1
ATOM 1436 C CA . SER A 1 190 ? -7.008 23.297 7.066 1 76.94 190 SER A CA 1
ATOM 1437 C C . SER A 1 190 ? -6.02 24.078 7.922 1 76.94 190 SER A C 1
ATOM 1439 O O . SER A 1 190 ? -6.34 25.172 8.414 1 76.94 190 SER A O 1
ATOM 1441 N N . ARG A 1 191 ? -4.863 23.734 7.969 1 58.25 191 ARG A N 1
ATOM 1442 C CA . ARG A 1 191 ? -3.898 24.438 8.805 1 58.25 191 ARG A CA 1
ATOM 1443 C C . ARG A 1 191 ? -3.336 25.672 8.094 1 58.25 191 ARG A C 1
ATOM 1445 O O . ARG A 1 191 ? -2.602 26.453 8.688 1 58.25 191 ARG A O 1
ATOM 1452 N N . ARG A 1 192 ? -3.633 25.828 6.762 1 53.97 192 ARG A N 1
ATOM 1453 C CA . ARG A 1 192 ? -3.219 27 6.016 1 53.97 192 ARG A CA 1
ATOM 1454 C C . ARG A 1 192 ? -4.199 28.156 6.219 1 53.97 192 ARG A C 1
ATOM 1456 O O . ARG A 1 192 ? -3.82 29.328 6.145 1 53.97 192 ARG A O 1
ATOM 1463 N N . THR A 1 193 ? -5.562 27.859 6.402 1 44.28 193 THR A N 1
ATOM 1464 C CA . THR A 1 193 ? -6.453 29.016 6.445 1 44.28 193 THR A CA 1
ATOM 1465 C C . THR A 1 193 ? -6.727 29.438 7.887 1 44.28 193 THR A C 1
ATOM 1467 O O . THR A 1 193 ? -6.918 28.578 8.758 1 44.28 193 THR A O 1
ATOM 1470 N N . MET B 1 1 ? 10.789 49.219 41.344 1 54.62 1 MET B N 1
ATOM 1471 C CA . MET B 1 1 ? 10.039 47.969 41.219 1 54.62 1 MET B CA 1
ATOM 1472 C C . MET B 1 1 ? 9.617 47.75 39.75 1 54.62 1 MET B C 1
ATOM 1474 O O . MET B 1 1 ? 9.594 46.594 39.281 1 54.62 1 MET B O 1
ATOM 1478 N N . GLU B 1 2 ? 9.5 48.781 38.938 1 66.19 2 GLU B N 1
ATOM 1479 C CA . GLU B 1 2 ? 9.039 48.719 37.562 1 66.19 2 GLU B CA 1
ATOM 1480 C C . GLU B 1 2 ? 10.164 48.281 36.625 1 66.19 2 GLU B C 1
ATOM 1482 O O . GLU B 1 2 ? 9.93 47.594 35.656 1 66.19 2 GLU B O 1
ATOM 1487 N N . ARG B 1 3 ? 11.43 48.562 36.969 1 71.12 3 ARG B N 1
ATOM 1488 C CA . ARG B 1 3 ? 12.531 48.219 36.094 1 71.12 3 ARG B CA 1
ATOM 1489 C C . ARG B 1 3 ? 12.844 46.75 36.094 1 71.12 3 ARG B C 1
ATOM 1491 O O . ARG B 1 3 ? 13.242 46.188 35.062 1 71.12 3 ARG B O 1
ATOM 1498 N N . HIS B 1 4 ? 12.578 45.969 37.188 1 68.5 4 HIS B N 1
ATOM 1499 C CA . HIS B 1 4 ? 12.852 44.562 37.281 1 68.5 4 HIS B CA 1
ATOM 1500 C C . HIS B 1 4 ? 11.836 43.75 36.5 1 68.5 4 HIS B C 1
ATOM 1502 O O . HIS B 1 4 ? 12.18 42.719 35.906 1 68.5 4 HIS B O 1
ATOM 1508 N N . SER B 1 5 ? 10.68 44.25 36.406 1 68.94 5 SER B N 1
ATOM 1509 C CA . SER B 1 5 ? 9.617 43.531 35.719 1 68.94 5 SER B CA 1
ATOM 1510 C C . SER B 1 5 ? 9.82 43.562 34.219 1 68.94 5 SER B C 1
ATOM 1512 O O . SER B 1 5 ? 9.609 42.531 33.531 1 68.94 5 SER B O 1
ATOM 1514 N N . THR B 1 6 ? 10.391 44.719 33.688 1 71.81 6 THR B N 1
ATOM 1515 C CA . THR B 1 6 ? 10.602 44.844 32.25 1 71.81 6 THR B CA 1
ATOM 1516 C C . THR B 1 6 ? 11.781 43.969 31.812 1 71.81 6 THR B C 1
ATOM 1518 O O . THR B 1 6 ? 11.773 43.438 30.703 1 71.81 6 THR B O 1
ATOM 1521 N N . LYS B 1 7 ? 12.68 43.812 32.75 1 75 7 LYS B N 1
ATOM 1522 C CA . LYS B 1 7 ? 13.859 43.031 32.406 1 75 7 LYS B CA 1
ATOM 1523 C C . LYS B 1 7 ? 13.523 41.531 32.406 1 75 7 LYS B C 1
ATOM 1525 O O . LYS B 1 7 ? 14.016 40.781 31.531 1 75 7 LYS B O 1
ATOM 1530 N N . ASN B 1 8 ? 12.656 40.969 33.25 1 72.62 8 ASN B N 1
ATOM 1531 C CA . ASN B 1 8 ? 12.273 39.562 33.344 1 72.62 8 ASN B CA 1
ATOM 1532 C C . ASN B 1 8 ? 11.398 39.156 32.156 1 72.62 8 ASN B C 1
ATOM 1534 O O . ASN B 1 8 ? 11.531 38.062 31.641 1 72.62 8 ASN B O 1
ATOM 1538 N N . MET B 1 9 ? 10.594 40.094 31.609 1 74.88 9 MET B N 1
ATOM 1539 C CA . MET B 1 9 ? 9.734 39.812 30.469 1 74.88 9 MET B CA 1
ATOM 1540 C C . MET B 1 9 ? 10.562 39.719 29.188 1 74.88 9 MET B C 1
ATOM 1542 O O . MET B 1 9 ? 10.312 38.844 28.359 1 74.88 9 MET B O 1
ATOM 1546 N N . SER B 1 10 ? 11.539 40.594 29.234 1 80.31 10 SER B N 1
ATOM 1547 C CA . SER B 1 10 ? 12.414 40.594 28.062 1 80.31 10 SER B CA 1
ATOM 1548 C C . SER B 1 10 ? 13.242 39.312 27.984 1 80.31 10 SER B C 1
ATOM 1550 O O . SER B 1 10 ? 13.406 38.75 26.906 1 80.31 10 SER B O 1
ATOM 1552 N N . HIS B 1 11 ? 13.57 38.781 29.219 1 81.44 11 HIS B N 1
ATOM 1553 C CA . HIS B 1 11 ? 14.359 37.531 29.25 1 81.44 11 HIS B CA 1
ATOM 1554 C C . HIS B 1 11 ? 13.508 36.312 28.922 1 81.44 11 HIS B C 1
ATOM 1556 O O . HIS B 1 11 ? 13.969 35.406 28.234 1 81.44 11 HIS B O 1
ATOM 1562 N N . GLU B 1 12 ? 12.312 36.25 29.391 1 80.75 12 GLU B N 1
ATOM 1563 C CA . GLU B 1 12 ? 11.406 35.156 29.125 1 80.75 12 GLU B CA 1
ATOM 1564 C C . GLU B 1 12 ? 11.031 35.094 27.641 1 80.75 12 GLU B C 1
ATOM 1566 O O . GLU B 1 12 ? 11.016 34.031 27.031 1 80.75 12 GLU B O 1
ATOM 1571 N N . ASP B 1 13 ? 10.781 36.312 27.109 1 79.31 13 ASP B N 1
ATOM 1572 C CA . ASP B 1 13 ? 10.469 36.406 25.688 1 79.31 13 ASP B CA 1
ATOM 1573 C C . ASP B 1 13 ? 11.641 35.938 24.828 1 79.31 13 ASP B C 1
ATOM 1575 O O . ASP B 1 13 ? 11.445 35.281 23.812 1 79.31 13 ASP B O 1
ATOM 1579 N N . LYS B 1 14 ? 12.852 36.281 25.375 1 80.81 14 LYS B N 1
ATOM 1580 C CA . LYS B 1 14 ? 14.047 35.844 24.672 1 80.81 14 LYS B CA 1
ATOM 1581 C C . LYS B 1 14 ? 14.203 34.344 24.75 1 80.81 14 LYS B C 1
ATOM 1583 O O . LYS B 1 14 ? 14.578 33.688 23.766 1 80.81 14 LYS B O 1
ATOM 1588 N N . GLU B 1 15 ? 13.844 33.719 25.844 1 82.12 15 GLU B N 1
ATOM 1589 C CA . GLU B 1 15 ? 13.969 32.281 26.031 1 82.12 15 GLU B CA 1
ATOM 1590 C C . GLU B 1 15 ? 12.93 31.547 25.203 1 82.12 15 GLU B C 1
ATOM 1592 O O . GLU B 1 15 ? 13.242 30.516 24.578 1 82.12 15 GLU B O 1
ATOM 1597 N N . ILE B 1 16 ? 11.75 32.031 25.156 1 78.81 16 ILE B N 1
ATOM 1598 C CA . ILE B 1 16 ? 10.68 31.453 24.344 1 78.81 16 ILE B CA 1
ATOM 1599 C C . ILE B 1 16 ? 11.031 31.547 22.859 1 78.81 16 ILE B C 1
ATOM 1601 O O . ILE B 1 16 ? 10.805 30.609 22.109 1 78.81 16 ILE B O 1
ATOM 1605 N N . GLY B 1 17 ? 11.594 32.688 22.547 1 81 17 GLY B N 1
ATOM 1606 C CA . GLY B 1 17 ? 12.055 32.875 21.172 1 81 17 GLY B CA 1
ATOM 1607 C C . GLY B 1 17 ? 13.148 31.922 20.781 1 81 17 GLY B C 1
ATOM 1608 O O . GLY B 1 17 ? 13.117 31.359 19.688 1 81 17 GLY B O 1
ATOM 1609 N N . GLU B 1 18 ? 14.023 31.656 21.734 1 81.25 18 GLU B N 1
ATOM 1610 C CA . GLU B 1 18 ? 15.148 30.75 21.469 1 81.25 18 GLU B CA 1
ATOM 1611 C C . GLU B 1 18 ? 14.68 29.312 21.375 1 81.25 18 GLU B C 1
ATOM 1613 O O . GLU B 1 18 ? 15.156 28.547 20.531 1 81.25 18 GLU B O 1
ATOM 1618 N N . VAL B 1 19 ? 13.82 28.922 22.188 1 78.69 19 VAL B N 1
ATOM 1619 C CA . VAL B 1 19 ? 13.273 27.562 22.188 1 78.69 19 VAL B CA 1
ATOM 1620 C C . VAL B 1 19 ? 12.5 27.312 20.906 1 78.69 19 VAL B C 1
ATOM 1622 O O . VAL B 1 19 ? 12.594 26.234 20.312 1 78.69 19 VAL B O 1
ATOM 1625 N N . LYS B 1 20 ? 11.82 28.328 20.375 1 81.69 20 LYS B N 1
ATOM 1626 C CA . LYS B 1 20 ? 11.07 28.234 19.141 1 81.69 20 LYS B CA 1
ATOM 1627 C C . LYS B 1 20 ? 12 28.125 17.938 1 81.69 20 LYS B C 1
ATOM 1629 O O . LYS B 1 20 ? 11.75 27.328 17.016 1 81.69 20 LYS B O 1
ATOM 1634 N N . VAL B 1 21 ? 13.047 28.906 18.031 1 78.88 21 VAL B N 1
ATOM 1635 C CA . VAL B 1 21 ? 14.008 28.859 16.938 1 78.88 21 VAL B CA 1
ATOM 1636 C C . VAL B 1 21 ? 14.727 27.516 16.922 1 78.88 21 VAL B C 1
ATOM 1638 O O . VAL B 1 21 ? 14.914 26.922 15.859 1 78.88 21 VAL B O 1
ATOM 1641 N N . ALA B 1 22 ? 15.047 27 18.016 1 82.06 22 ALA B N 1
ATOM 1642 C CA . ALA B 1 22 ? 15.727 25.703 18.125 1 82.06 22 ALA B CA 1
ATOM 1643 C C . ALA B 1 22 ? 14.812 24.562 17.688 1 82.06 22 ALA B C 1
ATOM 1645 O O . ALA B 1 22 ? 15.258 23.641 17 1 82.06 22 ALA B O 1
ATOM 1646 N N . LYS B 1 23 ? 13.641 24.594 18.062 1 79.31 23 LYS B N 1
ATOM 1647 C CA . LYS B 1 23 ? 12.656 23.578 17.672 1 79.31 23 LYS B CA 1
ATOM 1648 C C . LYS B 1 23 ? 12.422 23.578 16.172 1 79.31 23 LYS B C 1
ATOM 1650 O O . LYS B 1 23 ? 12.359 22.531 15.539 1 79.31 23 LYS B O 1
ATOM 1655 N N . SER B 1 24 ? 12.398 24.719 15.633 1 81.12 24 SER B N 1
ATOM 1656 C CA . SER B 1 24 ? 12.195 24.875 14.195 1 81.12 24 SER B CA 1
ATOM 1657 C C . SER B 1 24 ? 13.383 24.344 13.406 1 81.12 24 SER B C 1
ATOM 1659 O O . SER B 1 24 ? 13.211 23.688 12.383 1 81.12 24 SER B O 1
ATOM 1661 N N . ALA B 1 25 ? 14.523 24.641 13.977 1 82.31 25 ALA B N 1
ATOM 1662 C CA . ALA B 1 25 ? 15.742 24.156 13.328 1 82.31 25 ALA B CA 1
ATOM 1663 C C . ALA B 1 25 ? 15.828 22.641 13.375 1 82.31 25 ALA B C 1
ATOM 1665 O O . ALA B 1 25 ? 16.234 22.016 12.398 1 82.31 25 ALA B O 1
ATOM 1666 N N . ARG B 1 26 ? 15.477 22.094 14.469 1 85.56 26 ARG B N 1
ATOM 1667 C CA . ARG B 1 26 ? 15.5 20.641 14.617 1 85.56 26 ARG B CA 1
ATOM 1668 C C . ARG B 1 26 ? 14.492 19.984 13.68 1 85.56 26 ARG B C 1
ATOM 1670 O O . ARG B 1 26 ? 14.789 18.953 13.062 1 85.56 26 ARG B O 1
ATOM 1677 N N . GLU B 1 27 ? 13.375 20.562 13.555 1 85.5 27 GLU B N 1
ATOM 1678 C CA . GLU B 1 27 ? 12.344 20.047 12.664 1 85.5 27 GLU B CA 1
ATOM 1679 C C . GLU B 1 27 ? 12.789 20.125 11.203 1 85.5 27 GLU B C 1
ATOM 1681 O O . GLU B 1 27 ? 12.555 19.188 10.43 1 85.5 27 GLU B O 1
ATOM 1686 N N . GLY B 1 28 ? 13.406 21.219 10.93 1 87.31 28 GLY B N 1
ATOM 1687 C CA . GLY B 1 28 ? 13.938 21.375 9.586 1 87.31 28 GLY B CA 1
ATOM 1688 C C . GLY B 1 28 ? 15.008 20.359 9.25 1 87.31 28 GLY B C 1
ATOM 1689 O O . GLY B 1 28 ? 14.992 19.766 8.164 1 87.31 28 GLY B O 1
ATOM 1690 N N . ASN B 1 29 ? 15.859 20.188 10.211 1 91 29 ASN B N 1
ATOM 1691 C CA . ASN B 1 29 ? 16.922 19.203 10.008 1 91 29 ASN B CA 1
ATOM 1692 C C . ASN B 1 29 ? 16.375 17.781 9.906 1 91 29 ASN B C 1
ATOM 1694 O O . ASN B 1 29 ? 16.859 16.984 9.102 1 91 29 ASN B O 1
ATOM 1698 N N . CYS B 1 30 ? 15.461 17.484 10.742 1 94.06 30 CYS B N 1
ATOM 1699 C CA . CYS B 1 30 ? 14.836 16.172 10.695 1 94.06 30 CYS B CA 1
ATOM 1700 C C . CYS B 1 30 ? 14.133 15.945 9.359 1 94.06 30 CYS B C 1
ATOM 1702 O O . CYS B 1 30 ? 14.219 14.859 8.781 1 94.06 30 CYS B O 1
ATOM 1704 N N . ASP B 1 31 ? 13.508 16.938 8.914 1 94.75 31 ASP B N 1
ATOM 1705 C CA . ASP B 1 31 ? 12.836 16.891 7.617 1 94.75 31 ASP B CA 1
ATOM 1706 C C . ASP B 1 31 ? 13.836 16.578 6.5 1 94.75 31 ASP B C 1
ATOM 1708 O O . ASP B 1 31 ? 13.617 15.672 5.699 1 94.75 31 ASP B O 1
ATOM 1712 N N . LEU B 1 32 ? 14.922 17.281 6.5 1 95.12 32 LEU B N 1
ATOM 1713 C CA . LEU B 1 32 ? 15.953 17.109 5.477 1 95.12 32 LEU B CA 1
ATOM 1714 C C . LEU B 1 32 ? 16.562 15.727 5.555 1 95.12 32 LEU B C 1
ATOM 1716 O O . LEU B 1 32 ? 16.781 15.078 4.527 1 95.12 32 LEU B O 1
ATOM 1720 N N . LEU B 1 33 ? 16.781 15.266 6.703 1 97.25 33 LEU B N 1
ATOM 1721 C CA . LEU B 1 33 ? 17.375 13.953 6.902 1 97.25 33 LEU B CA 1
ATOM 1722 C C . LEU B 1 33 ? 16.438 12.852 6.43 1 97.25 33 LEU B C 1
ATOM 1724 O O . LEU B 1 33 ? 16.875 11.898 5.773 1 97.25 33 LEU B O 1
ATOM 1728 N N . LEU B 1 34 ? 15.219 12.984 6.75 1 98.12 34 LEU B N 1
ATOM 1729 C CA . LEU B 1 34 ? 14.242 11.984 6.336 1 98.12 34 LEU B CA 1
ATOM 1730 C C . LEU B 1 34 ? 14.102 11.953 4.816 1 98.12 34 LEU B C 1
ATOM 1732 O O . LEU B 1 34 ? 13.992 10.875 4.223 1 98.12 34 LEU B O 1
ATOM 1736 N N . ARG B 1 35 ? 14.141 13.094 4.215 1 98 35 ARG B N 1
ATOM 1737 C CA . ARG B 1 35 ? 14.031 13.148 2.76 1 98 35 ARG B CA 1
ATOM 1738 C C . ARG B 1 35 ? 15.258 12.531 2.098 1 98 35 ARG B C 1
ATOM 1740 O O . ARG B 1 35 ? 15.141 11.844 1.077 1 98 35 ARG B O 1
ATOM 1747 N N . LEU B 1 36 ? 16.359 12.773 2.678 1 98.38 36 LEU B N 1
ATOM 1748 C CA . LEU B 1 36 ? 17.578 12.164 2.166 1 98.38 36 LEU B CA 1
ATOM 1749 C C . LEU B 1 36 ? 17.531 10.648 2.32 1 98.38 36 LEU B C 1
ATOM 1751 O O . LEU B 1 36 ? 17.906 9.914 1.403 1 98.38 36 LEU B O 1
ATOM 1755 N N . CYS B 1 37 ? 17.094 10.195 3.416 1 98.75 37 CYS B N 1
ATOM 1756 C CA . CYS B 1 37 ? 16.953 8.766 3.646 1 98.75 37 CYS B CA 1
ATOM 1757 C C . CYS B 1 37 ? 15.977 8.148 2.646 1 98.75 37 CYS B C 1
ATOM 1759 O O . CYS B 1 37 ? 16.234 7.078 2.098 1 98.75 37 CYS B O 1
ATOM 1761 N N . ALA B 1 38 ? 14.828 8.82 2.467 1 98.81 38 ALA B N 1
ATOM 1762 C CA . ALA B 1 38 ? 13.852 8.328 1.499 1 98.81 38 ALA B CA 1
ATOM 1763 C C . ALA B 1 38 ? 14.469 8.188 0.113 1 98.81 38 ALA B C 1
ATOM 1765 O O . ALA B 1 38 ? 14.25 7.191 -0.577 1 98.81 38 ALA B O 1
ATOM 1766 N N . LEU B 1 39 ? 15.281 9.125 -0.268 1 98.81 39 LEU B N 1
ATOM 1767 C CA . LEU B 1 39 ? 15.945 9.117 -1.563 1 98.81 39 LEU B CA 1
ATOM 1768 C C . LEU B 1 39 ? 16.891 7.926 -1.681 1 98.81 39 LEU B C 1
ATOM 1770 O O . LEU B 1 39 ? 16.781 7.137 -2.623 1 98.81 39 LEU B O 1
ATOM 1774 N N . VAL B 1 40 ? 17.703 7.734 -0.698 1 98.88 40 VAL B N 1
ATOM 1775 C CA . VAL B 1 40 ? 18.734 6.691 -0.738 1 98.88 40 VAL B CA 1
ATOM 1776 C C . VAL B 1 40 ? 18.062 5.316 -0.68 1 98.88 40 VAL B C 1
ATOM 1778 O O . VAL B 1 40 ? 18.406 4.426 -1.463 1 98.88 40 VAL B O 1
ATOM 1781 N N . LEU B 1 41 ? 17.094 5.129 0.172 1 98.94 41 LEU B N 1
ATOM 1782 C CA . LEU B 1 41 ? 16.469 3.83 0.372 1 98.94 41 LEU B CA 1
ATOM 1783 C C . LEU B 1 41 ? 15.672 3.418 -0.861 1 98.94 41 LEU B C 1
ATOM 1785 O O . LEU B 1 41 ? 15.734 2.264 -1.288 1 98.94 41 LEU B O 1
ATOM 1789 N N . THR B 1 42 ? 14.93 4.352 -1.472 1 98.88 42 THR B N 1
ATOM 1790 C CA . THR B 1 42 ? 14.164 3.998 -2.662 1 98.88 42 THR B CA 1
ATOM 1791 C C . THR B 1 42 ? 15.094 3.762 -3.852 1 98.88 42 THR B C 1
ATOM 1793 O O . THR B 1 42 ? 14.82 2.902 -4.691 1 98.88 42 THR B O 1
ATOM 1796 N N . LEU B 1 43 ? 16.219 4.473 -3.904 1 98.81 43 LEU B N 1
ATOM 1797 C CA . LEU B 1 43 ? 17.203 4.238 -4.949 1 98.81 43 LEU B CA 1
ATOM 1798 C C . LEU B 1 43 ? 17.828 2.854 -4.809 1 98.81 43 LEU B C 1
ATOM 1800 O O . LEU B 1 43 ? 17.875 2.09 -5.777 1 98.81 43 LEU B O 1
ATOM 1804 N N . VAL B 1 44 ? 18.25 2.531 -3.613 1 98.81 44 VAL B N 1
ATOM 1805 C CA . VAL B 1 44 ? 18.891 1.245 -3.371 1 98.81 44 VAL B CA 1
ATOM 1806 C C . VAL B 1 44 ? 17.906 0.112 -3.645 1 98.81 44 VAL B C 1
ATOM 1808 O O . VAL B 1 44 ? 18.266 -0.883 -4.285 1 98.81 44 VAL B O 1
ATOM 1811 N N . ALA B 1 45 ? 16.672 0.248 -3.203 1 98.88 45 ALA B N 1
ATOM 1812 C CA . ALA B 1 45 ? 15.656 -0.784 -3.408 1 98.88 45 ALA B CA 1
ATOM 1813 C C . ALA B 1 45 ? 15.43 -1.04 -4.895 1 98.88 45 ALA B C 1
ATOM 1815 O O . ALA B 1 45 ? 15.336 -2.191 -5.328 1 98.88 45 ALA B O 1
ATOM 1816 N N . THR B 1 46 ? 15.336 0.051 -5.648 1 97.88 46 THR B N 1
ATOM 1817 C CA . THR B 1 46 ? 15.086 -0.079 -7.082 1 97.88 46 THR B CA 1
ATOM 1818 C C . THR B 1 46 ? 16.297 -0.653 -7.797 1 97.88 46 THR B C 1
ATOM 1820 O O . THR B 1 46 ? 16.172 -1.496 -8.688 1 97.88 46 THR B O 1
ATOM 1823 N N . VAL B 1 47 ? 17.469 -0.294 -7.418 1 97.88 47 VAL B N 1
ATOM 1824 C CA . VAL B 1 47 ? 18.688 -0.75 -8.07 1 97.88 47 VAL B CA 1
ATOM 1825 C C . VAL B 1 47 ? 18.922 -2.221 -7.742 1 97.88 47 VAL B C 1
ATOM 1827 O O . VAL B 1 47 ? 19.234 -3.021 -8.633 1 97.88 47 VAL B O 1
ATOM 1830 N N . VAL B 1 48 ? 18.766 -2.631 -6.504 1 97.81 48 VAL B N 1
ATOM 1831 C CA . VAL B 1 48 ? 19.016 -4 -6.066 1 97.81 48 VAL B CA 1
ATOM 1832 C C . VAL B 1 48 ? 18.188 -4.969 -6.895 1 97.81 48 VAL B C 1
ATOM 1834 O O . VAL B 1 48 ? 18.703 -5.945 -7.441 1 97.81 48 VAL B O 1
ATOM 1837 N N . ILE B 1 49 ? 16.938 -4.68 -7.066 1 97.19 49 ILE B N 1
ATOM 1838 C CA . ILE B 1 49 ? 16.078 -5.598 -7.812 1 97.19 49 ILE B CA 1
ATOM 1839 C C . ILE B 1 49 ? 16.25 -5.352 -9.312 1 97.19 49 ILE B C 1
ATOM 1841 O O . ILE B 1 49 ? 16.141 -6.285 -10.109 1 97.19 49 ILE B O 1
ATOM 1845 N N . GLY B 1 50 ? 16.516 -4.137 -9.664 1 95 50 GLY B N 1
ATOM 1846 C CA . GLY B 1 50 ? 16.672 -3.779 -11.07 1 95 50 GLY B CA 1
ATOM 1847 C C . GLY B 1 50 ? 17.812 -4.5 -11.75 1 95 50 GLY B C 1
ATOM 1848 O O . GLY B 1 50 ? 17.734 -4.805 -12.945 1 95 50 GLY B O 1
ATOM 1849 N N . VAL B 1 51 ? 18.797 -4.789 -11.008 1 95.56 51 VAL B N 1
ATOM 1850 C CA . VAL B 1 51 ? 19.953 -5.465 -11.602 1 95.56 51 VAL B CA 1
ATOM 1851 C C . VAL B 1 51 ? 19.922 -6.945 -11.227 1 95.56 51 VAL B C 1
ATOM 1853 O O . VAL B 1 51 ? 20.781 -7.715 -11.664 1 95.56 51 VAL B O 1
ATOM 1856 N N . ASP B 1 52 ? 18.969 -7.352 -10.453 1 95.06 52 ASP B N 1
ATOM 1857 C CA . ASP B 1 52 ? 18.859 -8.727 -9.961 1 95.06 52 ASP B CA 1
ATOM 1858 C C . ASP B 1 52 ? 18.453 -9.672 -11.086 1 95.06 52 ASP B C 1
ATOM 1860 O O . ASP B 1 52 ? 17.5 -9.406 -11.82 1 95.06 52 ASP B O 1
ATOM 1864 N N . LYS B 1 53 ? 19.25 -10.703 -11.258 1 95.94 53 LYS B N 1
ATOM 1865 C CA . LYS B 1 53 ? 18.953 -11.789 -12.195 1 95.94 53 LYS B CA 1
ATOM 1866 C C . LYS B 1 53 ? 19.594 -13.094 -11.727 1 95.94 53 LYS B C 1
ATOM 1868 O O . LYS B 1 53 ? 20.625 -13.086 -11.047 1 95.94 53 LYS B O 1
ATOM 1873 N N . GLN B 1 54 ? 18.875 -14.188 -12.062 1 96.75 54 GLN B N 1
ATOM 1874 C CA . GLN B 1 54 ? 19.406 -15.508 -11.758 1 96.75 54 GLN B CA 1
ATOM 1875 C C . GLN B 1 54 ? 18.984 -16.516 -12.82 1 96.75 54 GLN B C 1
ATOM 1877 O O . GLN B 1 54 ? 17.812 -16.641 -13.156 1 96.75 54 GLN B O 1
ATOM 1882 N N . THR B 1 55 ? 19.969 -17.25 -13.344 1 96.19 55 THR B N 1
ATOM 1883 C CA . THR B 1 55 ? 19.719 -18.312 -14.305 1 96.19 55 THR B CA 1
ATOM 1884 C C . THR B 1 55 ? 20.031 -19.672 -13.695 1 96.19 55 THR B C 1
ATOM 1886 O O . THR B 1 55 ? 21.094 -19.859 -13.078 1 96.19 55 THR B O 1
ATOM 1889 N N . THR B 1 56 ? 19.047 -20.578 -13.82 1 93.88 56 THR B N 1
ATOM 1890 C CA . THR B 1 56 ? 19.219 -21.922 -13.305 1 93.88 56 THR B CA 1
ATOM 1891 C C . THR B 1 56 ? 18.859 -22.953 -14.375 1 93.88 56 THR B C 1
ATOM 1893 O O . THR B 1 56 ? 18.109 -22.656 -15.312 1 93.88 56 THR B O 1
ATOM 1896 N N . ILE B 1 57 ? 19.375 -24.219 -14.219 1 92.19 57 ILE B N 1
ATOM 1897 C CA . ILE B 1 57 ? 19.047 -25.312 -15.117 1 92.19 57 ILE B CA 1
ATOM 1898 C C . ILE B 1 57 ? 18.016 -26.234 -14.453 1 92.19 57 ILE B C 1
ATOM 1900 O O . ILE B 1 57 ? 18.25 -26.75 -13.367 1 92.19 57 ILE B O 1
ATOM 1904 N N . VAL B 1 58 ? 16.906 -26.281 -15.156 1 87.31 58 VAL B N 1
ATOM 1905 C CA . VAL B 1 58 ? 15.836 -27.094 -14.602 1 87.31 58 VAL B CA 1
ATOM 1906 C C . VAL B 1 58 ? 15.555 -28.281 -15.531 1 87.31 58 VAL B C 1
ATOM 1908 O O . VAL B 1 58 ? 15.453 -28.109 -16.75 1 87.31 58 VAL B O 1
ATOM 1911 N N . PRO B 1 59 ? 15.484 -29.5 -14.891 1 85.25 59 PRO B N 1
ATOM 1912 C CA . PRO B 1 59 ? 15.109 -30.656 -15.695 1 85.25 59 PRO B CA 1
ATOM 1913 C C . PRO B 1 59 ? 13.609 -30.719 -15.969 1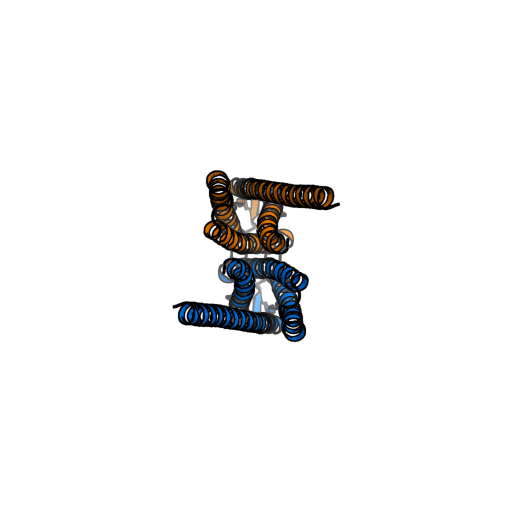 85.25 59 PRO B C 1
ATOM 1915 O O . PRO B 1 59 ? 12.805 -30.641 -15.039 1 85.25 59 PRO B O 1
ATOM 1918 N N . ILE B 1 60 ? 13.188 -30.672 -17.172 1 75.56 60 ILE B N 1
ATOM 1919 C CA . ILE B 1 60 ? 11.781 -30.781 -17.547 1 75.56 60 ILE B CA 1
ATOM 1920 C C . ILE B 1 60 ? 11.523 -32.156 -18.172 1 75.56 60 ILE B C 1
ATOM 1922 O O . ILE B 1 60 ? 12.203 -32.562 -19.125 1 75.56 60 ILE B O 1
ATOM 1926 N N . LYS B 1 61 ? 10.656 -33 -17.562 1 69.75 61 LYS B N 1
ATOM 1927 C CA . LYS B 1 61 ? 10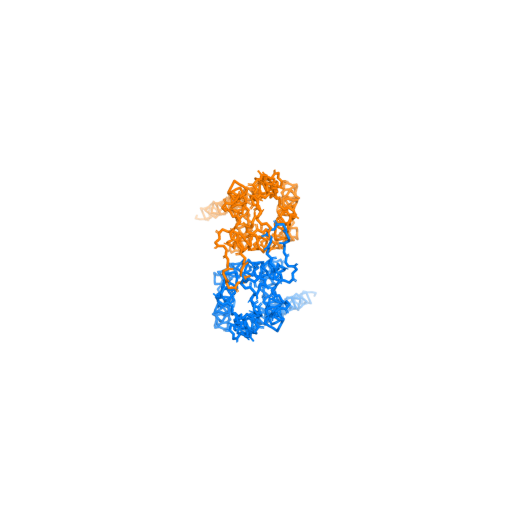.312 -34.312 -18.109 1 69.75 61 LYS B CA 1
ATOM 1928 C C . LYS B 1 61 ? 9.07 -34.219 -19 1 69.75 61 LYS B C 1
ATOM 1930 O O . LYS B 1 61 ? 8 -33.812 -18.547 1 69.75 61 LYS B O 1
ATOM 1935 N N . PHE B 1 62 ? 9.18 -34.219 -20.219 1 62.25 62 PHE B N 1
ATOM 1936 C CA . PHE B 1 62 ? 8.039 -34.188 -21.109 1 62.25 62 PHE B CA 1
ATOM 1937 C C . PHE B 1 62 ? 7.266 -35.5 -21.047 1 62.25 62 PHE B C 1
ATOM 1939 O O . PHE B 1 62 ? 6.035 -35.5 -21.141 1 62.25 62 PHE B O 1
ATOM 1946 N N . ALA B 1 63 ? 7.945 -36.656 -21.062 1 62.97 63 ALA B N 1
ATOM 1947 C CA . ALA B 1 63 ? 7.391 -38 -20.969 1 62.97 63 ALA B CA 1
ATOM 1948 C C . ALA B 1 63 ? 8.203 -38.844 -20 1 62.97 63 ALA B C 1
ATOM 1950 O O . ALA B 1 63 ? 9.391 -38.594 -19.797 1 62.97 63 ALA B O 1
ATOM 1951 N N . GLU B 1 64 ? 7.453 -39.656 -19.188 1 64.94 64 GLU B N 1
ATOM 1952 C CA . GLU B 1 64 ? 8.086 -40.562 -18.219 1 64.94 64 GLU B CA 1
ATOM 1953 C C . GLU B 1 64 ? 9.203 -41.375 -18.859 1 64.94 64 GLU B C 1
ATOM 1955 O O . GLU B 1 64 ? 10.188 -41.688 -18.203 1 64.94 64 GLU B O 1
ATOM 1960 N N . SER B 1 65 ? 9 -41.625 -20.062 1 67.06 65 SER B N 1
ATOM 1961 C CA . SER B 1 65 ? 9.93 -42.531 -20.719 1 67.06 65 SER B CA 1
ATOM 1962 C C . SER B 1 65 ? 11.148 -41.781 -21.266 1 67.06 65 SER B C 1
ATOM 1964 O O . SER B 1 65 ? 12.172 -42.375 -21.578 1 67.06 65 SER B O 1
ATOM 1966 N N . LEU B 1 66 ? 11.07 -40.562 -21.375 1 69.88 66 LEU B N 1
ATOM 1967 C CA . LEU B 1 66 ? 12.164 -39.781 -21.969 1 69.88 66 LEU B CA 1
ATOM 1968 C C . LEU B 1 66 ? 13.031 -39.156 -20.875 1 69.88 66 LEU B C 1
ATOM 1970 O O . LEU B 1 66 ? 12.523 -38.781 -19.812 1 69.88 66 LEU B O 1
ATOM 1974 N N . PRO B 1 67 ? 14.367 -39.219 -21.188 1 77 67 PRO B N 1
ATOM 1975 C CA . PRO B 1 67 ? 15.242 -38.531 -20.25 1 77 67 PRO B CA 1
ATOM 1976 C C . PRO B 1 67 ? 14.883 -37.062 -20.094 1 77 67 PRO B C 1
ATOM 1978 O O . PRO B 1 67 ? 14.359 -36.438 -21.016 1 77 67 PRO B O 1
ATOM 1981 N N . PRO B 1 68 ? 15.07 -36.469 -18.891 1 77.44 68 PRO B N 1
ATOM 1982 C CA . PRO B 1 68 ? 14.75 -35.062 -18.641 1 77.44 68 PRO B CA 1
ATOM 1983 C C . PRO B 1 68 ? 15.586 -34.125 -19.484 1 77.44 68 PRO B C 1
ATOM 1985 O O . PRO B 1 68 ? 16.766 -34.375 -19.734 1 77.44 68 PRO B O 1
ATOM 1988 N N . LEU B 1 69 ? 14.953 -33.125 -20.125 1 82.19 69 LEU B N 1
ATOM 1989 C CA . LEU B 1 69 ? 15.617 -32.094 -20.875 1 82.19 69 LEU B CA 1
ATOM 1990 C C . LEU B 1 69 ? 16.031 -30.938 -19.953 1 82.19 69 LEU B C 1
ATOM 1992 O O . LEU B 1 69 ? 15.203 -30.391 -19.219 1 82.19 69 LEU B O 1
ATOM 1996 N N . GLU B 1 70 ? 17.344 -30.703 -19.891 1 86.38 70 GLU B N 1
ATOM 1997 C CA . GLU B 1 70 ? 17.859 -29.578 -19.109 1 86.38 70 GLU B CA 1
ATOM 1998 C C . GLU B 1 70 ? 17.641 -28.25 -19.828 1 86.38 70 GLU B C 1
ATOM 2000 O O . GLU B 1 70 ? 18.203 -28.016 -20.906 1 86.38 70 GLU B O 1
ATOM 2005 N N . VAL B 1 71 ? 16.797 -27.406 -19.328 1 88.75 71 VAL B N 1
ATOM 2006 C CA . VAL B 1 71 ? 16.5 -26.109 -19.938 1 88.75 71 VAL B CA 1
ATOM 2007 C C . VAL B 1 71 ? 16.906 -24.984 -18.984 1 88.75 71 VAL B C 1
ATOM 2009 O O . VAL B 1 71 ? 16.562 -25.016 -17.797 1 88.75 71 VAL B O 1
ATOM 2012 N N . PRO B 1 72 ? 17.766 -24.094 -19.562 1 92.25 72 PRO B N 1
ATOM 2013 C CA . PRO B 1 72 ? 18.078 -22.922 -18.734 1 92.25 72 PRO B CA 1
ATOM 2014 C C . PRO B 1 72 ? 16.891 -21.969 -18.578 1 92.25 72 PRO B C 1
ATOM 2016 O O . PRO B 1 72 ? 16.281 -21.578 -19.578 1 92.25 72 PRO B O 1
ATOM 2019 N N . VAL B 1 73 ? 16.578 -21.703 -17.344 1 93.69 73 VAL B N 1
ATOM 2020 C CA . VAL B 1 73 ? 15.516 -20.75 -17.031 1 93.69 73 VAL B CA 1
ATOM 2021 C C . VAL B 1 73 ? 16.078 -19.594 -16.219 1 93.69 73 VAL B C 1
ATOM 2023 O O . VAL B 1 73 ? 16.969 -19.781 -15.383 1 93.69 73 VAL B O 1
ATOM 2026 N N . THR B 1 74 ? 15.617 -18.391 -16.547 1 95.94 74 THR B N 1
ATOM 2027 C CA . THR B 1 74 ? 16.125 -17.188 -15.898 1 95.94 74 THR B CA 1
ATOM 2028 C C . THR B 1 74 ? 15.008 -16.469 -15.133 1 95.94 74 THR B C 1
ATOM 2030 O O . THR B 1 74 ? 13.867 -16.406 -15.609 1 95.94 74 THR B O 1
ATOM 2033 N N . ALA B 1 75 ? 15.398 -16.031 -13.938 1 96.5 75 ALA B N 1
ATOM 2034 C CA . ALA B 1 75 ? 14.508 -15.18 -13.156 1 96.5 75 ALA B CA 1
ATOM 2035 C C . ALA B 1 75 ? 14.914 -13.711 -13.273 1 96.5 75 ALA B C 1
ATOM 2037 O O . ALA B 1 75 ? 16.062 -13.352 -13.008 1 96.5 75 ALA B O 1
ATOM 2038 N N . LYS B 1 76 ? 13.961 -12.875 -13.648 1 97.12 76 LYS B N 1
ATOM 2039 C CA . LYS B 1 76 ? 14.125 -11.43 -13.781 1 97.12 76 LYS B CA 1
ATOM 2040 C C . LYS B 1 76 ? 12.922 -10.68 -13.219 1 97.12 76 LYS B C 1
ATOM 2042 O O . LYS B 1 76 ? 11.789 -11.18 -13.281 1 97.12 76 LYS B O 1
ATOM 2047 N N . TRP B 1 77 ? 13.227 -9.477 -12.828 1 96.06 77 TRP B N 1
ATOM 2048 C CA . TRP B 1 77 ? 12.172 -8.703 -12.18 1 96.06 77 TRP B CA 1
ATOM 2049 C C . TRP B 1 77 ? 11.07 -8.344 -13.172 1 96.06 77 TRP B C 1
ATOM 2051 O O . TRP B 1 77 ? 9.906 -8.227 -12.797 1 96.06 77 TRP B O 1
ATOM 2061 N N . ASN B 1 78 ? 11.336 -8.195 -14.391 1 97.19 78 ASN B N 1
ATOM 2062 C CA . ASN B 1 78 ? 10.359 -7.707 -15.352 1 97.19 78 ASN B CA 1
ATOM 2063 C C . ASN B 1 78 ? 9.453 -8.836 -15.852 1 97.19 78 ASN B C 1
ATOM 2065 O O . ASN B 1 78 ? 8.555 -8.602 -16.656 1 97.19 78 ASN B O 1
ATOM 2069 N N . TYR B 1 79 ? 9.617 -10.055 -15.352 1 97.12 79 TYR B N 1
ATOM 2070 C CA . TYR B 1 79 ? 8.766 -11.188 -15.734 1 97.12 79 TYR B CA 1
ATOM 2071 C C . TYR B 1 79 ? 7.52 -11.242 -14.859 1 97.12 79 TYR B C 1
ATOM 2073 O O . TYR B 1 79 ? 6.582 -11.992 -15.156 1 97.12 79 TYR B O 1
ATOM 2081 N N . MET B 1 80 ? 7.574 -10.516 -13.805 1 97.31 80 MET B N 1
ATOM 2082 C CA . MET B 1 80 ? 6.441 -10.469 -12.891 1 97.31 80 MET B CA 1
ATOM 2083 C C . MET B 1 80 ? 5.891 -9.055 -12.773 1 97.31 80 MET B C 1
ATOM 2085 O O . MET B 1 80 ? 6.617 -8.125 -12.414 1 97.31 80 MET B O 1
ATOM 2089 N N . SER B 1 81 ? 4.645 -8.969 -13.094 1 97.94 81 SER B N 1
ATOM 2090 C CA . SER B 1 81 ? 4.008 -7.652 -13.102 1 97.94 81 SER B CA 1
ATOM 2091 C C . SER B 1 81 ? 4.137 -6.969 -11.742 1 97.94 81 SER B C 1
ATOM 2093 O O . SER B 1 81 ? 4.332 -5.754 -11.672 1 97.94 81 SER B O 1
ATOM 2095 N N . ALA B 1 82 ? 3.965 -7.727 -10.602 1 98.44 82 ALA B N 1
ATOM 2096 C CA . ALA B 1 82 ? 4.078 -7.168 -9.258 1 98.44 82 ALA B CA 1
ATOM 2097 C C . ALA B 1 82 ? 5.449 -6.535 -9.039 1 98.44 82 ALA B C 1
ATOM 2099 O O . ALA B 1 82 ? 5.562 -5.488 -8.398 1 98.44 82 ALA B O 1
ATOM 2100 N N . TYR B 1 83 ? 6.492 -7.109 -9.594 1 98.62 83 TYR B N 1
ATOM 2101 C CA . TYR B 1 83 ? 7.848 -6.602 -9.406 1 98.62 83 TYR B CA 1
ATOM 2102 C C . TYR B 1 83 ? 8.125 -5.422 -10.328 1 98.62 83 TYR B C 1
ATOM 2104 O O . TYR B 1 83 ? 8.859 -4.5 -9.961 1 98.62 83 TYR B O 1
ATOM 2112 N N . VAL B 1 84 ? 7.562 -5.387 -11.469 1 98.62 84 VAL B N 1
ATOM 2113 C CA . VAL B 1 84 ? 7.633 -4.215 -12.336 1 98.62 84 VAL B CA 1
ATOM 2114 C C . VAL B 1 84 ? 7.008 -3.014 -11.625 1 98.62 84 VAL B C 1
ATOM 2116 O O . VAL B 1 84 ? 7.59 -1.929 -11.594 1 98.62 84 VAL B O 1
ATOM 2119 N N . PHE B 1 85 ? 5.824 -3.281 -11.094 1 98.88 85 PHE B N 1
ATOM 2120 C CA . PHE B 1 85 ? 5.152 -2.236 -10.328 1 98.88 85 PHE B CA 1
ATOM 2121 C C . PHE B 1 85 ? 6.039 -1.747 -9.188 1 98.88 85 PHE B C 1
ATOM 2123 O O . PHE B 1 85 ? 6.164 -0.541 -8.969 1 98.88 85 PHE B O 1
ATOM 2130 N N . PHE B 1 86 ? 6.637 -2.645 -8.516 1 98.88 86 PHE B N 1
ATOM 2131 C CA . PHE B 1 86 ? 7.52 -2.334 -7.395 1 98.88 86 PHE B CA 1
ATOM 2132 C C . PHE B 1 86 ? 8.672 -1.441 -7.848 1 98.88 86 PHE B C 1
ATOM 2134 O O . PHE B 1 86 ? 8.945 -0.415 -7.223 1 98.88 86 PHE B O 1
ATOM 2141 N N . VAL B 1 87 ? 9.336 -1.75 -8.906 1 98.81 87 VAL B N 1
ATOM 2142 C CA . VAL B 1 87 ? 10.492 -1.012 -9.414 1 98.81 87 VAL B CA 1
ATOM 2143 C C . VAL B 1 87 ? 10.055 0.378 -9.867 1 98.81 87 VAL B C 1
ATOM 2145 O O . VAL B 1 87 ? 10.688 1.379 -9.523 1 98.81 87 VAL B O 1
ATOM 2148 N N . VAL B 1 88 ? 9.008 0.429 -10.586 1 98.75 88 VAL B N 1
ATOM 2149 C CA . VAL B 1 88 ? 8.516 1.701 -11.109 1 98.75 88 VAL B CA 1
ATOM 2150 C C . VAL B 1 88 ? 8.109 2.609 -9.945 1 98.75 88 VAL B C 1
ATOM 2152 O O . VAL B 1 88 ? 8.453 3.793 -9.93 1 98.75 88 VAL B O 1
ATOM 2155 N N . ALA B 1 89 ? 7.383 2.016 -9.016 1 98.88 89 ALA B N 1
ATOM 2156 C CA . ALA B 1 89 ? 6.93 2.791 -7.867 1 98.88 89 ALA B CA 1
ATOM 2157 C C . ALA B 1 89 ? 8.117 3.361 -7.09 1 98.88 89 ALA B C 1
ATOM 2159 O O . ALA B 1 89 ? 8.117 4.539 -6.727 1 98.88 89 ALA B O 1
ATOM 2160 N N . ASN B 1 90 ? 9.094 2.514 -6.855 1 98.88 90 ASN B N 1
ATOM 2161 C CA . ASN B 1 90 ? 10.281 2.992 -6.148 1 98.88 90 ASN B CA 1
ATOM 2162 C C . ASN B 1 90 ? 11.039 4.031 -6.969 1 98.88 90 ASN B C 1
ATOM 2164 O O . ASN B 1 90 ? 11.586 4.988 -6.418 1 98.88 90 ASN B O 1
ATOM 2168 N N . GLY B 1 91 ? 11.078 3.854 -8.281 1 98.75 91 GLY B N 1
ATOM 2169 C CA . GLY B 1 91 ? 11.672 4.863 -9.141 1 98.75 91 GLY B CA 1
ATOM 2170 C C . GLY B 1 91 ? 10.977 6.211 -9.055 1 98.75 91 GLY B C 1
ATOM 2171 O O . GLY B 1 91 ? 11.633 7.246 -8.945 1 98.75 91 GLY B O 1
ATOM 2172 N N . ILE B 1 92 ? 9.711 6.18 -9.086 1 98.88 92 ILE B N 1
ATOM 2173 C CA . ILE B 1 92 ? 8.914 7.398 -8.977 1 98.88 92 ILE B CA 1
ATOM 2174 C C . ILE B 1 92 ? 9.172 8.07 -7.629 1 98.88 92 ILE B C 1
ATOM 2176 O O . ILE B 1 92 ? 9.414 9.273 -7.566 1 98.88 92 ILE B O 1
ATOM 2180 N N . ALA B 1 93 ? 9.125 7.27 -6.578 1 98.88 93 ALA B N 1
ATOM 2181 C CA . ALA B 1 93 ? 9.352 7.805 -5.238 1 98.88 93 ALA B CA 1
ATOM 2182 C C . ALA B 1 93 ? 10.758 8.398 -5.117 1 98.88 93 ALA B C 1
ATOM 2184 O O . ALA B 1 93 ? 10.945 9.43 -4.461 1 98.88 93 ALA B O 1
ATOM 2185 N N . CYS B 1 94 ? 11.688 7.758 -5.703 1 98.75 94 CYS B N 1
ATOM 2186 C CA . CYS B 1 94 ? 13.055 8.266 -5.695 1 98.75 94 CYS B CA 1
ATOM 2187 C C . CYS B 1 94 ? 13.141 9.609 -6.398 1 98.75 94 CYS B C 1
ATOM 2189 O O . CYS B 1 94 ? 13.75 10.547 -5.879 1 98.75 94 CYS B O 1
ATOM 2191 N N . GLY B 1 95 ? 12.609 9.734 -7.609 1 98.62 95 GLY B N 1
ATOM 2192 C CA . GLY B 1 95 ? 12.562 11.008 -8.305 1 98.62 95 GLY B CA 1
ATOM 2193 C C . GLY B 1 95 ? 11.891 12.102 -7.5 1 98.62 95 GLY B C 1
ATOM 2194 O O . GLY B 1 95 ? 12.398 13.227 -7.418 1 98.62 95 GLY B O 1
ATOM 2195 N N . TYR B 1 96 ? 10.836 11.758 -6.902 1 98.69 96 TYR B N 1
ATOM 2196 C CA . TYR B 1 96 ? 10.109 12.719 -6.078 1 98.69 96 TYR B CA 1
ATOM 2197 C C . TYR B 1 96 ? 10.953 13.148 -4.879 1 98.69 96 TYR B C 1
ATOM 2199 O O . TYR B 1 96 ? 10.984 14.328 -4.531 1 98.69 96 TYR B O 1
ATOM 2207 N N . ALA B 1 97 ? 11.523 12.148 -4.215 1 98.44 97 ALA B N 1
ATOM 2208 C CA . ALA B 1 97 ? 12.352 12.461 -3.059 1 98.44 97 ALA B CA 1
ATOM 2209 C C . ALA B 1 97 ? 13.477 13.422 -3.441 1 98.44 97 ALA B C 1
ATOM 2211 O O . ALA B 1 97 ? 13.805 14.344 -2.682 1 98.44 97 ALA B O 1
ATOM 2212 N N . THR B 1 98 ? 14.047 13.242 -4.598 1 97.94 98 THR B N 1
ATOM 2213 C CA . THR B 1 98 ? 15.094 14.133 -5.09 1 97.94 98 THR B CA 1
ATOM 2214 C C . THR B 1 98 ? 14.555 15.547 -5.273 1 97.94 98 THR B C 1
ATOM 2216 O O . THR B 1 98 ? 15.141 16.516 -4.77 1 97.94 98 THR B O 1
ATOM 2219 N N . SER B 1 99 ? 13.453 15.648 -5.887 1 97.12 99 SER B N 1
ATOM 2220 C CA . SER B 1 99 ? 12.852 16.953 -6.168 1 97.12 99 SER B CA 1
ATOM 2221 C C . SER B 1 99 ? 12.438 17.656 -4.883 1 97.12 99 SER B C 1
ATOM 2223 O O . SER B 1 99 ? 12.688 18.844 -4.715 1 97.12 99 SER B O 1
ATOM 2225 N N . SER B 1 100 ? 11.836 16.922 -4 1 96.25 100 SER B N 1
ATOM 2226 C CA . SER B 1 100 ? 11.383 17.531 -2.76 1 96.25 100 SER B CA 1
ATOM 2227 C C . SER B 1 100 ? 12.555 17.969 -1.893 1 96.25 100 SER B C 1
ATOM 2229 O O . SER B 1 100 ? 12.469 18.984 -1.194 1 96.25 100 SER B O 1
ATOM 2231 N N . LEU B 1 101 ? 13.602 17.219 -1.911 1 95.81 101 LEU B N 1
ATOM 2232 C CA . LEU B 1 101 ? 14.812 17.578 -1.189 1 95.81 101 LEU B CA 1
ATOM 2233 C C . LEU B 1 101 ? 15.391 18.891 -1.728 1 95.81 101 LEU B C 1
ATOM 2235 O O . LEU B 1 101 ? 15.742 19.781 -0.953 1 95.81 101 LEU B O 1
ATOM 2239 N N . LEU B 1 102 ? 15.398 19.062 -3.033 1 94.62 102 LEU B N 1
ATOM 2240 C CA . LEU B 1 102 ? 15.906 20.281 -3.666 1 94.62 102 LEU B CA 1
ATOM 2241 C C . LEU B 1 102 ? 15.023 21.484 -3.342 1 94.62 102 LEU B C 1
ATOM 2243 O O . LEU B 1 102 ? 15.523 22.578 -3.078 1 94.62 102 LEU B O 1
ATOM 2247 N N . ILE B 1 103 ? 13.773 21.234 -3.375 1 92.81 103 ILE B N 1
ATOM 2248 C CA . ILE B 1 103 ? 12.828 22.297 -3.072 1 92.81 103 ILE B CA 1
ATOM 2249 C C . ILE B 1 103 ? 13.016 22.75 -1.626 1 92.81 103 ILE B C 1
ATOM 2251 O O . ILE B 1 103 ? 13.039 23.953 -1.346 1 92.81 103 ILE B O 1
ATOM 2255 N N . THR B 1 104 ? 13.117 21.828 -0.743 1 90.94 104 THR B N 1
ATOM 2256 C CA . THR B 1 104 ? 13.273 22.156 0.67 1 90.94 104 THR B CA 1
ATOM 2257 C C . THR B 1 104 ? 14.602 22.859 0.917 1 90.94 104 THR B C 1
ATOM 2259 O O . THR B 1 104 ? 14.68 23.797 1.727 1 90.94 104 THR B O 1
ATOM 2262 N N . LEU B 1 105 ? 15.656 22.531 0.225 1 91.06 105 LEU B N 1
ATOM 2263 C CA . LEU B 1 105 ? 16.969 23.172 0.367 1 91.06 105 LEU B CA 1
ATOM 2264 C C . LEU B 1 105 ? 16.953 24.578 -0.209 1 91.06 105 LEU B C 1
ATOM 2266 O O . LEU B 1 105 ? 17.562 25.484 0.354 1 91.06 105 LEU B O 1
ATOM 2270 N N . ALA B 1 106 ? 16.281 24.781 -1.289 1 88.12 106 ALA B N 1
ATOM 2271 C CA . ALA B 1 106 ? 16.297 26.062 -1.995 1 88.12 106 ALA B CA 1
ATOM 2272 C C . ALA B 1 106 ? 15.32 27.047 -1.358 1 88.12 106 ALA B C 1
ATOM 2274 O O . ALA B 1 106 ? 15.633 28.234 -1.242 1 88.12 106 ALA B O 1
ATOM 2275 N N . MET B 1 107 ? 14.156 26.547 -1.065 1 79.31 107 MET B N 1
ATOM 2276 C CA . MET B 1 107 ? 13.102 27.484 -0.664 1 79.31 107 MET B CA 1
ATOM 2277 C C . MET B 1 107 ? 12.812 27.359 0.83 1 79.31 107 MET B C 1
ATOM 2279 O O . MET B 1 107 ? 12.047 28.156 1.383 1 79.31 107 MET B O 1
ATOM 2283 N N . GLY B 1 108 ? 13.547 26.688 1.545 1 68.56 108 GLY B N 1
ATOM 2284 C CA . GLY B 1 108 ? 13.258 26.516 2.961 1 68.56 108 GLY B CA 1
ATOM 2285 C C . GLY B 1 108 ? 11.781 26.391 3.26 1 68.56 108 GLY B C 1
ATOM 2286 O O . GLY B 1 108 ? 11.008 25.922 2.416 1 68.56 108 GLY B O 1
ATOM 2287 N N . HIS B 1 109 ? 11.32 26.531 4.434 1 69.56 109 HIS B N 1
ATOM 2288 C CA . HIS B 1 109 ? 9.938 26.484 4.883 1 69.56 109 HIS B CA 1
ATOM 2289 C C . HIS B 1 109 ? 9.289 27.859 4.801 1 69.56 109 HIS B C 1
ATOM 2291 O O . HIS B 1 109 ? 8.43 28.203 5.621 1 69.56 109 HIS B O 1
ATOM 2297 N N . LYS B 1 110 ? 9.695 28.562 3.592 1 79.75 110 LYS B N 1
ATOM 2298 C CA . LYS B 1 110 ? 9.266 29.953 3.488 1 79.75 110 LYS B CA 1
ATOM 2299 C C . LYS B 1 110 ? 7.836 30.047 2.961 1 79.75 110 LYS B C 1
ATOM 2301 O O . LYS B 1 110 ? 7.105 30.984 3.287 1 79.75 110 LYS B O 1
ATOM 2306 N N . SER B 1 111 ? 7.492 29.094 2.242 1 84.75 111 SER B N 1
ATOM 2307 C CA . SER B 1 111 ? 6.164 29.125 1.643 1 84.75 111 SER B CA 1
ATOM 2308 C C . SER B 1 111 ? 5.258 28.062 2.246 1 84.75 111 SER B C 1
ATOM 2310 O O . SER B 1 111 ? 5.5 26.859 2.074 1 84.75 111 SER B O 1
ATOM 2312 N N . LYS B 1 112 ? 4.254 28.578 2.838 1 84.94 112 LYS B N 1
ATOM 2313 C CA . LYS B 1 112 ? 3.279 27.672 3.439 1 84.94 112 LYS B CA 1
ATOM 2314 C C . LYS B 1 112 ? 2.611 26.812 2.381 1 84.94 112 LYS B C 1
ATOM 2316 O O . LYS B 1 112 ? 2.303 25.641 2.635 1 84.94 112 LYS B O 1
ATOM 2321 N N . TYR B 1 113 ? 2.41 27.375 1.212 1 87.44 113 TYR B N 1
ATOM 2322 C CA . TYR B 1 113 ? 1.789 26.641 0.115 1 87.44 113 TYR B CA 1
ATOM 2323 C C . TYR B 1 113 ? 2.678 25.5 -0.346 1 87.44 113 TYR B C 1
ATOM 2325 O O . TYR B 1 113 ? 2.205 24.375 -0.534 1 87.44 113 TYR B O 1
ATOM 2333 N N . LEU B 1 114 ? 3.92 25.75 -0.479 1 89.31 114 LEU B N 1
ATOM 2334 C CA . LEU B 1 114 ? 4.863 24.75 -0.954 1 89.31 114 LEU B CA 1
ATOM 2335 C C . LEU B 1 114 ? 5.023 23.625 0.069 1 89.31 114 LEU B C 1
ATOM 2337 O O . LEU B 1 114 ? 5.102 22.453 -0.298 1 89.31 114 LEU B O 1
ATOM 2341 N N . VAL B 1 115 ? 4.996 23.984 1.27 1 89.31 115 VAL B N 1
ATOM 2342 C CA . VAL B 1 115 ? 5.141 23 2.34 1 89.31 115 VAL B CA 1
ATOM 2343 C C . VAL B 1 115 ? 3.936 22.062 2.35 1 89.31 115 VAL B C 1
ATOM 2345 O O . VAL B 1 115 ? 4.09 20.844 2.465 1 89.31 115 VAL B O 1
ATOM 2348 N N . THR B 1 116 ? 2.793 22.672 2.158 1 91.5 116 THR B N 1
ATOM 2349 C CA . THR B 1 116 ? 1.572 21.875 2.143 1 91.5 116 THR B CA 1
ATOM 2350 C C . THR B 1 116 ? 1.534 20.969 0.916 1 91.5 116 THR B C 1
ATOM 2352 O O . THR B 1 116 ? 1.169 19.797 1.015 1 91.5 116 THR B O 1
ATOM 2355 N N . LEU B 1 117 ? 1.933 21.531 -0.201 1 93.75 117 LEU B N 1
ATOM 2356 C CA . LEU B 1 117 ? 1.939 20.75 -1.435 1 93.75 117 LEU B CA 1
ATOM 2357 C C . LEU B 1 117 ? 2.9 19.562 -1.33 1 93.75 117 LEU B C 1
ATOM 2359 O O . LEU B 1 117 ? 2.561 18.453 -1.712 1 93.75 117 LEU B O 1
ATOM 2363 N N . VAL B 1 118 ? 4.012 19.812 -0.828 1 94.81 118 VAL B N 1
ATOM 2364 C CA . VAL B 1 118 ? 5.012 18.766 -0.647 1 94.81 118 VAL B CA 1
ATOM 2365 C C . VAL B 1 118 ? 4.48 17.703 0.319 1 94.81 118 VAL B C 1
ATOM 2367 O O . VAL B 1 118 ? 4.664 16.5 0.098 1 94.81 118 VAL B O 1
ATOM 2370 N N . SER B 1 119 ? 3.816 18.094 1.314 1 94.69 119 SER B N 1
ATOM 2371 C CA . SER B 1 119 ? 3.266 17.156 2.283 1 94.69 119 SER B CA 1
ATOM 2372 C C . SER B 1 119 ? 2.166 16.297 1.66 1 94.69 119 SER B C 1
ATOM 2374 O O . SER B 1 119 ? 2.039 15.117 1.974 1 94.69 119 SER B O 1
ATOM 2376 N N . MET B 1 120 ? 1.438 16.859 0.765 1 96.75 120 MET B N 1
ATOM 2377 C CA . MET B 1 120 ? 0.396 16.109 0.075 1 96.75 120 MET B CA 1
ATOM 2378 C C . MET B 1 120 ? 1.005 15.07 -0.854 1 96.75 120 MET B C 1
ATOM 2380 O O . MET B 1 120 ? 0.495 13.953 -0.957 1 96.75 120 MET B O 1
ATOM 2384 N N . LEU B 1 121 ? 2.033 15.414 -1.444 1 98 121 LEU B N 1
ATOM 2385 C CA . LEU B 1 121 ? 2.717 14.469 -2.326 1 98 121 LEU B CA 1
ATOM 2386 C C . LEU B 1 121 ? 3.41 13.375 -1.521 1 98 121 LEU B C 1
ATOM 2388 O O . LEU B 1 121 ? 3.539 12.242 -1.987 1 98 121 LEU B O 1
ATOM 2392 N N . ASP B 1 122 ? 3.834 13.766 -0.281 1 98.31 122 ASP B N 1
ATOM 2393 C CA . ASP B 1 122 ? 4.402 12.758 0.607 1 98.31 122 ASP B CA 1
ATOM 2394 C C . ASP B 1 122 ? 3.393 11.648 0.897 1 98.31 122 ASP B C 1
ATOM 2396 O O . ASP B 1 122 ? 3.75 10.469 0.921 1 98.31 122 ASP B O 1
ATOM 2400 N N . ILE B 1 123 ? 2.174 11.984 1.123 1 98.44 123 ILE B N 1
ATOM 2401 C CA . ILE B 1 123 ? 1.185 10.969 1.459 1 98.44 123 ILE B CA 1
ATOM 2402 C C . ILE B 1 123 ? 0.9 10.102 0.234 1 98.44 123 ILE B C 1
ATOM 2404 O O . ILE B 1 123 ? 0.662 8.898 0.359 1 98.44 123 ILE B O 1
ATOM 2408 N N . LEU B 1 124 ? 0.985 10.656 -0.952 1 98.75 124 LEU B N 1
ATOM 2409 C CA . LEU B 1 124 ? 0.816 9.867 -2.168 1 98.75 124 LEU B CA 1
ATOM 2410 C C . LEU B 1 124 ? 1.948 8.859 -2.322 1 98.75 124 LEU B C 1
ATOM 2412 O O . LEU B 1 124 ? 1.729 7.738 -2.795 1 98.75 124 LEU B O 1
ATOM 2416 N N . MET B 1 125 ? 3.137 9.234 -1.918 1 98.88 125 MET B N 1
ATOM 2417 C CA . MET B 1 125 ? 4.262 8.305 -1.967 1 98.88 125 MET B CA 1
ATOM 2418 C C . MET B 1 125 ? 4.074 7.176 -0.958 1 98.88 125 MET B C 1
ATOM 2420 O O . MET B 1 125 ? 4.461 6.035 -1.219 1 98.88 125 MET B O 1
ATOM 2424 N N . VAL B 1 126 ? 3.477 7.508 0.2 1 98.88 126 VAL B N 1
ATOM 2425 C CA . VAL B 1 126 ? 3.16 6.461 1.167 1 98.88 126 VAL B CA 1
ATOM 2426 C C . VAL B 1 126 ? 2.223 5.438 0.532 1 98.88 126 VAL B C 1
ATOM 2428 O O . VAL B 1 126 ? 2.484 4.234 0.576 1 98.88 126 VAL B O 1
ATOM 2431 N N . ALA B 1 127 ? 1.181 5.918 -0.106 1 98.88 127 ALA B N 1
ATOM 2432 C CA . ALA B 1 127 ? 0.198 5.039 -0.74 1 98.88 127 ALA B CA 1
ATOM 2433 C C . ALA B 1 127 ? 0.838 4.211 -1.849 1 98.88 127 ALA B C 1
ATOM 2435 O O . ALA B 1 127 ? 0.635 2.996 -1.919 1 98.88 127 ALA B O 1
ATOM 2436 N N . LEU B 1 128 ? 1.641 4.852 -2.648 1 98.94 128 LEU B N 1
ATOM 2437 C CA . LEU B 1 128 ? 2.273 4.207 -3.793 1 98.94 128 LEU B CA 1
ATOM 2438 C C . LEU B 1 128 ? 3.25 3.127 -3.338 1 98.94 128 LEU B C 1
ATOM 2440 O O . LEU B 1 128 ? 3.189 1.989 -3.811 1 98.94 128 LEU B O 1
ATOM 2444 N N . LEU B 1 129 ? 4.098 3.457 -2.369 1 98.94 129 LEU B N 1
ATOM 2445 C CA . LEU B 1 129 ? 5.152 2.543 -1.942 1 98.94 129 LEU B CA 1
ATOM 2446 C C . LEU B 1 129 ? 4.574 1.379 -1.146 1 98.94 129 LEU B C 1
ATOM 2448 O O . LEU B 1 129 ? 4.973 0.229 -1.338 1 98.94 129 LEU B O 1
ATOM 2452 N N . PHE B 1 130 ? 3.605 1.626 -0.28 1 98.88 130 PHE B N 1
ATOM 2453 C CA . PHE B 1 130 ? 3.016 0.529 0.479 1 98.88 130 PHE B CA 1
ATOM 2454 C C . PHE B 1 130 ? 2.199 -0.381 -0.43 1 98.88 130 PHE B C 1
ATOM 2456 O O . PHE B 1 130 ? 2.16 -1.597 -0.227 1 98.88 130 PHE B O 1
ATOM 2463 N N . SER B 1 131 ? 1.596 0.24 -1.484 1 98.88 131 SER B N 1
ATOM 2464 C CA . SER B 1 131 ? 0.868 -0.59 -2.439 1 98.88 131 SER B CA 1
ATOM 2465 C C . SER B 1 131 ? 1.816 -1.486 -3.229 1 98.88 131 SER B C 1
ATOM 2467 O O . SER B 1 131 ? 1.566 -2.684 -3.379 1 98.88 131 SER B O 1
ATOM 2469 N N . SER B 1 132 ? 2.914 -0.937 -3.68 1 98.88 132 SER B N 1
ATOM 2470 C CA . SER B 1 132 ? 3.846 -1.724 -4.48 1 98.88 132 SER B CA 1
ATOM 2471 C C . SER B 1 132 ? 4.559 -2.771 -3.629 1 98.88 132 SER B C 1
ATOM 2473 O O . SER B 1 132 ? 4.828 -3.879 -4.098 1 98.88 132 SER B O 1
ATOM 2475 N N . ASN B 1 133 ? 4.926 -2.434 -2.383 1 98.94 133 ASN B N 1
ATOM 2476 C CA . ASN B 1 133 ? 5.484 -3.414 -1.46 1 98.94 133 ASN B CA 1
ATOM 2477 C C . ASN B 1 133 ? 4.496 -4.535 -1.165 1 98.94 133 ASN B C 1
ATOM 2479 O O . ASN B 1 133 ? 4.875 -5.707 -1.098 1 98.94 133 ASN B O 1
ATOM 2483 N N . GLY B 1 134 ? 3.211 -4.18 -1.004 1 98.88 134 GLY B N 1
ATOM 2484 C CA . GLY B 1 134 ? 2.184 -5.195 -0.831 1 98.88 134 GLY B CA 1
ATOM 2485 C C . GLY B 1 134 ? 2.117 -6.18 -1.983 1 98.88 134 GLY B C 1
ATOM 2486 O O . GLY B 1 134 ? 2.07 -7.395 -1.769 1 98.88 134 GLY B O 1
ATOM 2487 N N . ALA B 1 135 ? 2.141 -5.602 -3.158 1 98.88 135 ALA B N 1
ATOM 2488 C CA . ALA B 1 135 ? 2.104 -6.453 -4.348 1 98.88 135 ALA B CA 1
ATOM 2489 C C . ALA B 1 135 ? 3.314 -7.375 -4.398 1 98.88 135 ALA B C 1
ATOM 2491 O O . ALA B 1 135 ? 3.172 -8.586 -4.586 1 98.88 135 ALA B O 1
ATOM 2492 N N . ALA B 1 136 ? 4.488 -6.805 -4.195 1 98.81 136 ALA B N 1
ATOM 2493 C CA . ALA B 1 136 ? 5.727 -7.566 -4.293 1 98.81 136 ALA B CA 1
ATOM 2494 C C . ALA B 1 136 ? 5.801 -8.641 -3.209 1 98.81 136 ALA B C 1
ATOM 2496 O O . ALA B 1 136 ? 6.117 -9.797 -3.492 1 98.81 136 ALA B O 1
ATOM 2497 N N . LEU B 1 137 ? 5.438 -8.289 -2.016 1 98.69 137 LEU B N 1
ATOM 2498 C CA . LEU B 1 137 ? 5.508 -9.242 -0.915 1 98.69 137 LEU B CA 1
ATOM 2499 C C . LEU B 1 137 ? 4.387 -10.273 -1.011 1 98.69 137 LEU B C 1
ATOM 2501 O O . LEU B 1 137 ? 4.566 -11.43 -0.639 1 98.69 137 LEU B O 1
ATOM 2505 N N . GLY B 1 138 ? 3.215 -9.852 -1.487 1 98.62 138 GLY B N 1
ATOM 2506 C CA . GLY B 1 138 ? 2.141 -10.805 -1.719 1 98.62 138 GLY B CA 1
ATOM 2507 C C . GLY B 1 138 ? 2.523 -11.906 -2.684 1 98.62 138 GLY B C 1
ATOM 2508 O O . GLY B 1 138 ? 2.312 -13.094 -2.4 1 98.62 138 GLY B O 1
ATOM 2509 N N . VAL B 1 139 ? 3.113 -11.516 -3.77 1 98.5 139 VAL B N 1
ATOM 2510 C CA . VAL B 1 139 ? 3.584 -12.492 -4.746 1 98.5 139 VAL B CA 1
ATOM 2511 C C . VAL B 1 139 ? 4.789 -13.242 -4.184 1 98.5 139 VAL B C 1
ATOM 2513 O O . VAL B 1 139 ? 4.941 -14.445 -4.422 1 98.5 139 VAL B O 1
ATOM 2516 N N . GLY B 1 140 ? 5.586 -12.531 -3.43 1 98.31 140 GLY B N 1
ATOM 2517 C CA . GLY B 1 140 ? 6.754 -13.156 -2.826 1 98.31 140 GLY B CA 1
ATOM 2518 C C . GLY B 1 140 ? 6.41 -14.305 -1.899 1 98.31 140 GLY B C 1
ATOM 2519 O O . GLY B 1 140 ? 7.117 -15.312 -1.858 1 98.31 140 GLY B O 1
ATOM 2520 N N . VAL B 1 141 ? 5.398 -14.18 -1.122 1 98.19 141 VAL B N 1
ATOM 2521 C CA . VAL B 1 141 ? 4.969 -15.242 -0.213 1 98.19 141 VAL B CA 1
ATOM 2522 C C . VAL B 1 141 ? 4.59 -16.484 -1.011 1 98.19 141 VAL B C 1
ATOM 2524 O O . VAL B 1 141 ? 4.949 -17.609 -0.635 1 98.19 141 VAL B O 1
ATOM 2527 N N . ILE B 1 142 ? 3.926 -16.297 -2.104 1 98.25 142 ILE B N 1
ATOM 2528 C CA . ILE B 1 142 ? 3.551 -17.422 -2.957 1 98.25 142 ILE B CA 1
ATOM 2529 C C . ILE B 1 142 ? 4.805 -18.031 -3.57 1 98.25 142 ILE B C 1
ATOM 2531 O O . ILE B 1 142 ? 4.91 -19.266 -3.674 1 98.25 142 ILE B O 1
ATOM 2535 N N . ALA B 1 143 ? 5.73 -17.156 -3.99 1 98.12 143 ALA B N 1
ATOM 2536 C CA . ALA B 1 143 ? 6.977 -17.656 -4.562 1 98.12 143 ALA B CA 1
ATOM 2537 C C . ALA B 1 143 ? 7.734 -18.516 -3.562 1 98.12 143 ALA B C 1
ATOM 2539 O O . ALA B 1 143 ? 8.398 -19.484 -3.943 1 98.12 143 ALA B O 1
ATOM 2540 N N . LYS B 1 144 ? 7.652 -18.172 -2.33 1 98.12 144 LYS B N 1
ATOM 2541 C CA . LYS B 1 144 ? 8.391 -18.859 -1.277 1 98.12 144 LYS B CA 1
ATOM 2542 C C . LYS B 1 144 ? 7.668 -20.125 -0.828 1 98.12 144 LYS B C 1
ATOM 2544 O O . LYS B 1 144 ? 8.289 -21.156 -0.627 1 98.12 144 LYS B O 1
ATOM 2549 N N . LEU B 1 145 ? 6.309 -20.078 -0.727 1 97.88 145 LEU B N 1
ATOM 2550 C CA . LEU B 1 145 ? 5.566 -21.156 -0.061 1 97.88 145 LEU B CA 1
ATOM 2551 C C . LEU B 1 145 ? 4.785 -21.984 -1.071 1 97.88 145 LEU B C 1
ATOM 2553 O O . LEU B 1 145 ? 4.34 -23.094 -0.759 1 97.88 145 LEU B O 1
ATOM 2557 N N . GLY B 1 146 ? 4.598 -21.484 -2.309 1 97.5 146 GLY B N 1
ATOM 2558 C CA . GLY B 1 146 ? 3.662 -22.109 -3.229 1 97.5 146 GLY B CA 1
ATOM 2559 C C . GLY B 1 146 ? 2.221 -22.047 -2.758 1 97.5 146 GLY B C 1
ATOM 2560 O O . GLY B 1 146 ? 1.92 -21.391 -1.762 1 97.5 146 GLY B O 1
ATOM 2561 N N . ASN B 1 147 ? 1.316 -22.609 -3.551 1 97.12 147 ASN B N 1
ATOM 2562 C CA . ASN B 1 147 ? -0.102 -22.703 -3.223 1 97.12 147 ASN B CA 1
ATOM 2563 C C . ASN B 1 147 ? -0.758 -23.906 -3.885 1 97.12 147 ASN B C 1
ATOM 2565 O O . ASN B 1 147 ? -0.953 -23.922 -5.102 1 97.12 147 ASN B O 1
ATOM 2569 N N . SER B 1 148 ? -1.129 -24.891 -3.084 1 94.38 148 SER B N 1
ATOM 2570 C CA . SER B 1 148 ? -1.646 -26.141 -3.607 1 94.38 148 SER B CA 1
ATOM 2571 C C . SER B 1 148 ? -3.074 -25.984 -4.117 1 94.38 148 SER B C 1
ATOM 2573 O O . SER B 1 148 ? -3.492 -26.688 -5.039 1 94.38 148 SER B O 1
ATOM 2575 N N . HIS B 1 149 ? -3.791 -25.047 -3.51 1 92.19 149 HIS B N 1
ATOM 2576 C CA . HIS B 1 149 ? -5.184 -24.875 -3.91 1 92.19 149 HIS B CA 1
ATOM 2577 C C . HIS B 1 149 ? -5.285 -24.438 -5.367 1 92.19 149 HIS B C 1
ATOM 2579 O O . HIS B 1 149 ? -6.254 -24.781 -6.055 1 92.19 149 HIS B O 1
ATOM 2585 N N . VAL B 1 150 ? -4.273 -23.734 -5.859 1 94.44 150 VAL B N 1
ATOM 2586 C CA . VAL B 1 150 ? -4.316 -23.25 -7.238 1 94.44 150 VAL B CA 1
ATOM 2587 C C . VAL B 1 150 ? -3.182 -23.891 -8.039 1 94.44 150 VAL B C 1
ATOM 2589 O O . VAL B 1 150 ? -2.949 -23.531 -9.195 1 94.44 150 VAL B O 1
ATOM 2592 N N . ARG B 1 151 ? -2.422 -24.75 -7.453 1 92.31 151 ARG B N 1
ATOM 2593 C CA . ARG B 1 151 ? -1.337 -25.5 -8.062 1 92.31 151 ARG B CA 1
ATOM 2594 C C . ARG B 1 151 ? -0.221 -24.578 -8.539 1 92.31 151 ARG B C 1
ATOM 2596 O O . ARG B 1 151 ? 0.281 -24.734 -9.656 1 92.31 151 ARG B O 1
ATOM 2603 N N . TRP B 1 152 ? 0.056 -23.562 -7.898 1 96.5 152 TRP B N 1
ATOM 2604 C CA . TRP B 1 152 ? 1.227 -22.734 -8.125 1 96.5 152 TRP B CA 1
ATOM 2605 C C . TRP B 1 152 ? 2.426 -23.234 -7.332 1 96.5 152 TRP B C 1
ATOM 2607 O O . TRP B 1 152 ? 2.4 -23.25 -6.098 1 96.5 152 TRP B O 1
ATOM 2617 N N . ASN B 1 153 ? 3.459 -23.641 -7.996 1 95.06 153 ASN B N 1
ATOM 2618 C CA . ASN B 1 153 ? 4.641 -24.203 -7.359 1 95.06 153 ASN B CA 1
ATOM 2619 C C . ASN B 1 153 ? 5.508 -23.125 -6.711 1 95.06 153 ASN B C 1
ATOM 2621 O O . ASN B 1 153 ? 5.473 -21.969 -7.125 1 95.06 153 ASN B O 1
ATOM 2625 N N . LYS B 1 154 ? 6.32 -23.594 -5.703 1 96.06 154 LYS B N 1
ATOM 2626 C CA . LYS B 1 154 ? 7.34 -22.719 -5.129 1 96.06 154 LYS B CA 1
ATOM 2627 C C . LYS B 1 154 ? 8.414 -22.375 -6.156 1 96.06 154 LYS B C 1
ATOM 2629 O O . LYS B 1 154 ? 8.836 -23.234 -6.934 1 96.06 154 LYS B O 1
ATOM 2634 N N . VAL B 1 155 ? 8.867 -21.203 -6.109 1 96.25 155 VAL B N 1
ATOM 2635 C CA . VAL B 1 155 ? 9.844 -20.719 -7.086 1 96.25 155 VAL B CA 1
ATOM 2636 C C . VAL B 1 155 ? 11.18 -20.469 -6.398 1 96.25 155 VAL B C 1
ATOM 2638 O O . VAL B 1 155 ? 12.242 -20.594 -7.012 1 96.25 155 VAL B O 1
ATOM 2641 N N . CYS B 1 156 ? 11.164 -20.25 -5.141 1 97.12 156 CYS B N 1
ATOM 2642 C CA . CYS B 1 156 ? 12.375 -19.828 -4.438 1 97.12 156 CYS B CA 1
ATOM 2643 C C . CYS B 1 156 ? 13.273 -21.016 -4.145 1 97.12 156 CYS B C 1
ATOM 2645 O O . CYS B 1 156 ? 14.438 -20.844 -3.773 1 97.12 156 CYS B O 1
ATOM 2647 N N . ASN B 1 157 ? 12.797 -22.188 -4.359 1 95.44 157 ASN B N 1
ATOM 2648 C CA . ASN B 1 157 ? 13.664 -23.359 -4.262 1 95.44 157 ASN B CA 1
ATOM 2649 C C . ASN B 1 157 ? 14.594 -23.484 -5.469 1 95.44 157 ASN B C 1
ATOM 2651 O O . ASN B 1 157 ? 15.641 -24.125 -5.395 1 95.44 157 ASN B O 1
ATOM 2655 N N . VAL B 1 158 ? 14.188 -22.875 -6.547 1 94.31 158 VAL B N 1
ATOM 2656 C CA . VAL B 1 158 ? 14.945 -22.906 -7.793 1 94.31 158 VAL B CA 1
ATOM 2657 C C . VAL B 1 158 ? 15.766 -21.625 -7.922 1 94.31 158 VAL B C 1
ATOM 2659 O O . VAL B 1 158 ? 16.922 -21.656 -8.352 1 94.31 158 VAL B O 1
ATOM 2662 N N . PHE B 1 159 ? 15.211 -20.453 -7.465 1 97 159 PHE B N 1
ATOM 2663 C CA . PHE B 1 159 ? 15.828 -19.141 -7.582 1 97 159 PHE B CA 1
ATOM 2664 C C . PHE B 1 159 ? 16.031 -18.516 -6.207 1 97 159 PHE B C 1
ATOM 2666 O O . PHE B 1 159 ? 15.547 -17.406 -5.945 1 97 159 PHE B O 1
ATOM 2673 N N . ASP B 1 160 ? 16.828 -19.125 -5.395 1 96.75 160 ASP B N 1
ATOM 2674 C CA . ASP B 1 160 ? 16.969 -18.688 -4.008 1 96.75 160 ASP B CA 1
ATOM 2675 C C . ASP B 1 160 ? 17.672 -17.344 -3.914 1 96.75 160 ASP B C 1
ATOM 2677 O O . ASP B 1 160 ? 17.281 -16.469 -3.135 1 96.75 160 ASP B O 1
ATOM 2681 N N . LYS B 1 161 ? 18.75 -17.109 -4.652 1 97.19 161 LYS B N 1
ATOM 2682 C CA . LYS B 1 161 ? 19.484 -15.859 -4.609 1 97.19 161 LYS B CA 1
ATOM 2683 C C . LYS B 1 161 ? 18.625 -14.68 -5.066 1 97.19 161 LYS B C 1
ATOM 2685 O O . LYS B 1 161 ? 18.625 -13.625 -4.43 1 97.19 161 LYS B O 1
ATOM 2690 N N . PHE B 1 162 ? 18 -14.906 -6.184 1 98 162 PHE B N 1
ATOM 2691 C CA . PHE B 1 162 ? 17.109 -13.867 -6.684 1 98 162 PHE B CA 1
ATOM 2692 C C . PHE B 1 162 ? 16.047 -13.523 -5.641 1 98 162 PHE B C 1
ATOM 2694 O O . PHE B 1 162 ? 15.797 -12.344 -5.379 1 98 162 PHE B O 1
ATOM 2701 N N . CYS B 1 163 ? 15.445 -14.516 -5.004 1 98.12 163 CYS B N 1
ATOM 2702 C CA . CYS B 1 163 ? 14.391 -14.32 -4.016 1 98.12 163 CYS B CA 1
ATOM 2703 C C . CYS B 1 163 ? 14.922 -13.594 -2.785 1 98.12 163 CYS B C 1
ATOM 2705 O O . CYS B 1 163 ? 14.242 -12.734 -2.227 1 98.12 163 CYS B O 1
ATOM 2707 N N . ASP B 1 164 ? 16.125 -13.891 -2.377 1 97.88 164 ASP B N 1
ATOM 2708 C CA . ASP B 1 164 ? 16.734 -13.227 -1.232 1 97.88 164 ASP B CA 1
ATOM 2709 C C . ASP B 1 164 ? 16.953 -11.742 -1.513 1 97.88 164 ASP B C 1
ATOM 2711 O O . ASP B 1 164 ? 16.688 -10.898 -0.656 1 97.88 164 ASP B O 1
ATOM 2715 N N . GLN B 1 165 ? 17.438 -11.453 -2.654 1 98.12 165 GLN B N 1
ATOM 2716 C CA . GLN B 1 165 ? 17.656 -10.062 -3.037 1 98.12 165 GLN B CA 1
ATOM 2717 C C . GLN B 1 165 ? 16.344 -9.297 -3.133 1 98.12 165 GLN B C 1
ATOM 2719 O O . GLN B 1 165 ? 16.266 -8.133 -2.74 1 98.12 165 GLN B O 1
ATOM 2724 N N . LEU B 1 166 ? 15.375 -9.953 -3.707 1 98.25 166 LEU B N 1
ATOM 2725 C CA . LEU B 1 166 ? 14.055 -9.344 -3.768 1 98.25 166 LEU B CA 1
ATOM 2726 C C . LEU B 1 166 ? 13.531 -9.031 -2.367 1 98.25 166 LEU B C 1
ATOM 2728 O O . LEU B 1 166 ? 13.023 -7.938 -2.121 1 98.25 166 LEU B O 1
ATOM 2732 N N . ALA B 1 167 ? 13.656 -9.984 -1.449 1 98.19 167 ALA B N 1
ATOM 2733 C CA . ALA B 1 167 ? 13.219 -9.781 -0.07 1 98.19 167 ALA B CA 1
ATOM 2734 C C . ALA B 1 167 ? 13.953 -8.617 0.579 1 98.19 167 ALA B C 1
ATOM 2736 O O . ALA B 1 167 ? 13.344 -7.785 1.254 1 98.19 167 ALA B O 1
ATOM 2737 N N . ALA B 1 168 ? 15.211 -8.602 0.388 1 98.31 168 ALA B N 1
ATOM 2738 C CA . ALA B 1 168 ? 16 -7.496 0.916 1 98.31 168 ALA B CA 1
ATOM 2739 C C . ALA B 1 168 ? 15.531 -6.16 0.352 1 98.31 168 ALA B C 1
ATOM 2741 O O . ALA B 1 168 ? 15.398 -5.18 1.09 1 98.31 168 ALA B O 1
ATOM 2742 N N . SER B 1 169 ? 15.328 -6.184 -0.938 1 98.81 169 SER B N 1
ATOM 2743 C CA . SER B 1 169 ? 14.875 -4.961 -1.591 1 98.81 169 SER B CA 1
ATOM 2744 C C . SER B 1 169 ? 13.531 -4.5 -1.022 1 98.81 169 SER B C 1
ATOM 2746 O O . SER B 1 169 ? 13.328 -3.305 -0.796 1 98.81 169 SER B O 1
ATOM 2748 N N . CYS B 1 170 ? 12.625 -5.391 -0.801 1 98.81 170 CYS B N 1
ATOM 2749 C CA . CYS B 1 170 ? 11.328 -5.047 -0.228 1 98.81 170 CYS B CA 1
ATOM 2750 C C . CYS B 1 170 ? 11.484 -4.469 1.174 1 98.81 170 CYS B C 1
ATOM 2752 O O . CYS B 1 170 ? 10.812 -3.502 1.532 1 98.81 170 CYS B O 1
ATOM 2754 N N . LEU B 1 171 ? 12.367 -5.039 1.977 1 98.75 171 LEU B N 1
ATOM 2755 C CA . LEU B 1 171 ? 12.617 -4.523 3.318 1 98.75 171 LEU B CA 1
ATOM 2756 C C . LEU B 1 171 ? 13.172 -3.105 3.262 1 98.75 171 LEU B C 1
ATOM 2758 O O . LEU B 1 171 ? 12.75 -2.234 4.023 1 98.75 171 LEU B O 1
ATOM 2762 N N . ILE B 1 172 ? 14.086 -2.906 2.375 1 98.88 172 ILE B N 1
ATOM 2763 C CA . ILE B 1 172 ? 14.688 -1.588 2.199 1 98.88 172 ILE B CA 1
ATOM 2764 C C . ILE B 1 172 ? 13.625 -0.59 1.749 1 98.88 172 ILE B C 1
ATOM 2766 O O . ILE B 1 172 ? 13.562 0.533 2.256 1 98.88 172 ILE B O 1
ATOM 2770 N N . SER B 1 173 ? 12.82 -0.986 0.802 1 98.94 173 SER B N 1
ATOM 2771 C CA . SER B 1 173 ? 11.734 -0.132 0.331 1 98.94 173 SER B CA 1
ATOM 2772 C C . SER B 1 173 ? 10.75 0.172 1.449 1 98.94 173 SER B C 1
ATOM 2774 O O . SER B 1 173 ? 10.234 1.288 1.542 1 98.94 173 SER B O 1
ATOM 2776 N N . LEU B 1 174 ? 10.461 -0.806 2.285 1 98.88 174 LEU B N 1
ATOM 2777 C CA . LEU B 1 174 ? 9.57 -0.58 3.42 1 98.88 174 LEU B CA 1
ATOM 2778 C C . LEU B 1 174 ? 10.156 0.467 4.363 1 98.88 174 LEU B C 1
ATOM 2780 O O . LEU B 1 174 ? 9.422 1.326 4.867 1 98.88 174 LEU B O 1
ATOM 2784 N N . LEU B 1 175 ? 11.383 0.367 4.574 1 98.81 175 LEU B N 1
ATOM 2785 C CA . LEU B 1 175 ? 12.039 1.396 5.375 1 98.81 175 LEU B CA 1
ATOM 2786 C C . LEU B 1 175 ? 11.914 2.764 4.715 1 98.81 175 LEU B C 1
ATOM 2788 O O . LEU B 1 175 ? 11.656 3.764 5.395 1 98.81 175 LEU B O 1
ATOM 2792 N N . GLY B 1 176 ? 12.117 2.822 3.398 1 98.81 176 GLY B N 1
ATOM 2793 C CA . GLY B 1 176 ? 11.883 4.062 2.672 1 98.81 176 GLY B CA 1
ATOM 2794 C C . GLY B 1 176 ? 10.461 4.574 2.805 1 98.81 176 GLY B C 1
ATOM 2795 O O . GLY B 1 176 ? 10.242 5.77 3.012 1 98.81 176 GLY B O 1
ATOM 2796 N N . SER B 1 177 ? 9.516 3.693 2.744 1 98.88 177 SER B N 1
ATOM 2797 C CA . SER B 1 177 ? 8.109 4.055 2.906 1 98.88 177 SER B CA 1
ATOM 2798 C C . SER B 1 177 ? 7.848 4.648 4.289 1 98.88 177 SER B C 1
ATOM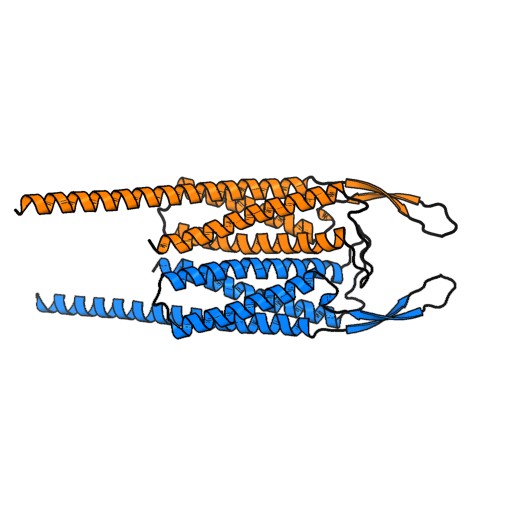 2800 O O . SER B 1 177 ? 7.086 5.605 4.422 1 98.88 177 SER B O 1
ATOM 2802 N N . ILE B 1 178 ? 8.438 4.086 5.27 1 98.75 178 ILE B N 1
ATOM 2803 C CA . ILE B 1 178 ? 8.281 4.547 6.645 1 98.75 178 ILE B CA 1
ATOM 2804 C C . ILE B 1 178 ? 8.844 5.965 6.777 1 98.75 178 ILE B C 1
ATOM 2806 O O . ILE B 1 178 ? 8.297 6.785 7.516 1 98.75 178 ILE B O 1
ATOM 2810 N N . THR B 1 179 ? 9.891 6.297 6.043 1 98.69 179 THR B N 1
ATOM 2811 C CA . THR B 1 179 ? 10.422 7.656 6.078 1 98.69 179 THR B CA 1
ATOM 2812 C C . THR B 1 179 ? 9.375 8.656 5.586 1 98.69 179 THR B C 1
ATOM 2814 O O . THR B 1 179 ? 9.195 9.719 6.188 1 98.69 179 THR B O 1
ATOM 2817 N N . PHE B 1 180 ? 8.68 8.305 4.5 1 98.69 180 PHE B N 1
ATOM 2818 C CA . PHE B 1 180 ? 7.625 9.188 4.016 1 98.69 180 PHE B CA 1
ATOM 2819 C C . PHE B 1 180 ? 6.492 9.281 5.027 1 98.69 180 PHE B C 1
ATOM 2821 O O . PHE B 1 180 ? 5.906 10.352 5.211 1 98.69 180 PHE B O 1
ATOM 2828 N N . LEU B 1 181 ? 6.211 8.172 5.625 1 98.56 181 LEU B N 1
ATOM 2829 C CA . LEU B 1 181 ? 5.199 8.164 6.676 1 98.56 181 LEU B CA 1
ATOM 2830 C C . LEU B 1 181 ? 5.578 9.109 7.809 1 98.56 181 LEU B C 1
ATOM 2832 O O . LEU B 1 181 ? 4.75 9.898 8.266 1 98.56 181 LEU B O 1
ATOM 2836 N N . LEU B 1 182 ? 6.738 9.094 8.211 1 98.25 182 LEU B N 1
ATOM 2837 C CA . LEU B 1 182 ? 7.227 9.938 9.297 1 98.25 182 LEU B CA 1
ATOM 2838 C C . LEU B 1 182 ? 7.215 11.406 8.891 1 98.25 182 LEU B C 1
ATOM 2840 O O . LEU B 1 182 ? 6.941 12.281 9.711 1 98.25 182 LEU B O 1
ATOM 2844 N N . LEU B 1 183 ? 7.547 11.688 7.66 1 97.5 183 LEU B N 1
ATOM 2845 C CA . LEU B 1 183 ? 7.488 13.055 7.164 1 97.5 183 LEU B CA 1
ATOM 2846 C C . LEU B 1 183 ? 6.082 13.625 7.305 1 97.5 183 LEU B C 1
ATOM 2848 O O . LEU B 1 183 ? 5.91 14.758 7.77 1 97.5 183 LEU B O 1
ATOM 2852 N N . VAL B 1 184 ? 5.129 12.828 6.922 1 97.25 184 VAL B N 1
ATOM 2853 C CA . VAL B 1 184 ? 3.742 13.273 7.016 1 97.25 184 VAL B CA 1
ATOM 2854 C C . VAL B 1 184 ? 3.354 13.445 8.484 1 97.25 184 VAL B C 1
ATOM 2856 O O . VAL B 1 184 ? 2.721 14.438 8.852 1 97.25 184 VAL B O 1
ATOM 2859 N N . MET B 1 185 ? 3.791 12.531 9.281 1 96.38 185 MET B N 1
ATOM 2860 C CA . MET B 1 185 ? 3.467 12.609 10.703 1 96.38 185 MET B CA 1
ATOM 2861 C C . MET B 1 185 ? 4.133 13.82 11.344 1 96.38 185 MET B C 1
ATOM 2863 O O . MET B 1 185 ? 3.549 14.461 12.219 1 96.38 185 MET B O 1
ATOM 2867 N N . LEU B 1 186 ? 5.309 14.133 10.984 1 93.94 186 LEU B N 1
ATOM 2868 C CA . LEU B 1 186 ? 6.016 15.305 11.484 1 93.94 186 LEU B CA 1
ATOM 2869 C C . LEU B 1 186 ? 5.254 16.578 11.164 1 93.94 186 LEU B C 1
ATOM 2871 O O . LEU B 1 186 ? 5.129 17.469 12.008 1 93.94 186 LEU B O 1
ATOM 2875 N N . ARG B 1 187 ? 4.773 16.625 10.023 1 92.56 187 ARG B N 1
ATOM 2876 C CA . ARG B 1 187 ? 4.02 17.812 9.609 1 92.56 187 ARG B CA 1
ATOM 2877 C C . ARG B 1 187 ? 2.719 17.922 10.398 1 92.56 187 ARG B C 1
ATOM 2879 O O . ARG B 1 187 ? 2.312 19.031 10.773 1 92.56 187 ARG B O 1
ATOM 2886 N N . LEU B 1 188 ? 2.072 16.844 10.656 1 91.62 188 LEU B N 1
ATOM 2887 C CA . LEU B 1 188 ? 0.834 16.844 11.422 1 91.62 188 LEU B CA 1
ATOM 2888 C C . LEU B 1 188 ? 1.096 17.234 12.875 1 91.62 188 LEU B C 1
ATOM 2890 O O . LEU B 1 188 ? 0.266 17.891 13.5 1 91.62 188 LEU B O 1
ATOM 2894 N N . HIS B 1 189 ? 2.268 16.844 13.414 1 86.75 189 HIS B N 1
ATOM 2895 C CA . HIS B 1 189 ? 2.615 17.125 14.805 1 86.75 189 HIS B CA 1
ATOM 2896 C C . HIS B 1 189 ? 3.055 18.562 14.992 1 86.75 189 HIS B C 1
ATOM 2898 O O . HIS B 1 189 ? 2.76 19.188 16.016 1 86.75 189 HIS B O 1
ATOM 2904 N N . SER B 1 190 ? 3.93 19.094 14.227 1 77.31 190 SER B N 1
ATOM 2905 C CA . SER B 1 190 ? 4.48 20.438 14.344 1 77.31 190 SER B CA 1
ATOM 2906 C C . SER B 1 190 ? 3.377 21.484 14.367 1 77.31 190 SER B C 1
ATOM 2908 O O . SER B 1 190 ? 3.557 22.578 14.922 1 77.31 190 SER B O 1
ATOM 2910 N N . ARG B 1 191 ? 2.279 21.172 14 1 59 191 ARG B N 1
ATOM 2911 C CA . ARG B 1 191 ? 1.196 22.156 13.984 1 59 191 ARG B CA 1
ATOM 2912 C C . ARG B 1 191 ? 0.549 22.281 15.359 1 59 191 ARG B C 1
ATOM 2914 O O . ARG B 1 191 ? -0.295 23.156 15.578 1 59 191 ARG B O 1
ATOM 2921 N N . ARG B 1 192 ? 0.904 21.391 16.297 1 54.75 192 ARG B N 1
ATOM 2922 C CA . ARG B 1 192 ? 0.419 21.484 17.672 1 54.75 192 ARG B CA 1
ATOM 2923 C C . ARG B 1 192 ? 1.265 22.453 18.484 1 54.75 192 ARG B C 1
ATOM 2925 O O . ARG B 1 192 ? 0.767 23.094 19.422 1 54.75 192 ARG B O 1
ATOM 2932 N N . THR B 1 193 ? 2.639 22.562 18.188 1 44.47 193 THR B N 1
ATOM 2933 C CA . THR B 1 193 ? 3.402 23.391 19.109 1 44.47 193 THR B CA 1
ATOM 2934 C C . THR B 1 193 ? 3.539 24.812 18.562 1 44.47 193 THR B C 1
ATOM 2936 O O . THR B 1 193 ? 3.746 25 17.359 1 44.47 193 THR B O 1
#

Foldseek 3Di:
DVVVVVVVVVVVVVVVVVVVVVVLVVLLVLLLVLLVLLLVLLVCLLVLQQVFKDKFWDFDDPDPVDGTDTDIDMDHQVVDPLSVLQNVLSVVSNVLSVVLSVCCVPPPCVDVVNLVVNLVVLVVSLVSLVVSLCSLVVVLVCLCPPDVVVRGDHNCVGVVVSSVSNVVSSVSSVVSSVSSVVSNVSVVPVVVD/DVVVVVVVVVVVVVVVVVVVVVVLVVLLVLLLVLLVLLLVLLVCLLVLQQVFKDKFWDFDDPDPVDGTDTDIDMDHQVVDPLSVLQNVLSVVSNVLSVVLSVCCVPVPCVDVVNLVVNLVVLVVSLVSLVVSLCSLVVVLVCLCPPDVVVRGDHNCVGVVVSSVSNVVSSVSSVVSSVSSVVSNVSVVPVVVD

Organism: Cicer arietinum (NCBI:txid3827)

Secondary structure (DSSP, 8-state):
-HHHHHHHHHHHHHHHHHHHHHHHHHHHHHHHHHHHHHHHHHHHHHHHHHT-EEEEEEEE-SSTTSPPEEEEEEEEGGGSHHHHHHHHHHHHHHHHHHHHHHHHHHHTT--HHHHHHHHHHHHHHHHHHHHHHHHHHHHHHHHHH-BTTTTBPPSTTT-HHHHHHHHHHHHHHHHHHHHHHHHHHHHHHHTT-/-HHHHHHHHHHHHHHHHHHHHHHHHHHHHHHHHHHHHHHHHHHHHHHHHHT-EEEEEEEE-SSTTSPPEEEEEEEEGGGSHHHHHHHHHHHHHHHHHHHHHHHHHHHTT--HHHHHHHHHHHHHHHHHHHHHHHHHHHHHHHHHH-BTTTTBPPSTTT-HHHHHHHHHHHHHHHHHHHHHHHHHHHHHHHTT-

InterPro domains:
  IPR006459 Casparian strip membrane protein [TIGR01569] (32-189)
  IPR006702 Casparian strip membrane protein domain [PF04535] (30-178)
  IPR044173 Casparian strip membrane protein/CASP-like protein [PTHR36488] (24-189)

Radius of gyration: 27.42 Å; Cα contacts (8 Å, |Δi|>4): 516; chains: 2; bounding box: 39×104×63 Å

Nearest PDB structures (foldseek):
  5b2g-assembly3_E  TM=5.340E-01  e=5.593E-01  Tequatrovirus T4
  8zgt-assembly1_B  TM=3.508E-01  e=1.021E-01  Rattus norvegicus
  5vju-assembly1_A  TM=3.425E-01  e=5.284E-01  synthetic construct
  6z0c-assembly1_A  TM=3.632E-01  e=1.552E+00  Escherichia coli
  6z0c-assembly4_D  TM=2.593E-01  e=2.060E+00  Escherichia coli

Solvent-accessible surface area (backbone atoms only — not comparable to full-atom values): 19392 Å² total; per-residue (Å²): 120,70,70,62,56,55,52,53,51,52,50,52,52,48,49,53,48,48,55,49,50,51,52,49,49,50,50,50,50,50,51,54,50,36,35,51,47,26,24,52,28,16,44,50,21,28,47,53,35,70,70,40,61,41,75,42,78,43,73,46,64,89,44,97,85,44,80,60,44,76,40,81,43,72,49,51,44,81,78,35,68,31,42,40,45,28,38,51,40,26,45,51,45,19,54,46,27,50,51,52,45,51,48,44,71,74,50,51,88,73,43,67,65,57,51,46,52,52,44,52,51,32,52,50,42,24,35,44,3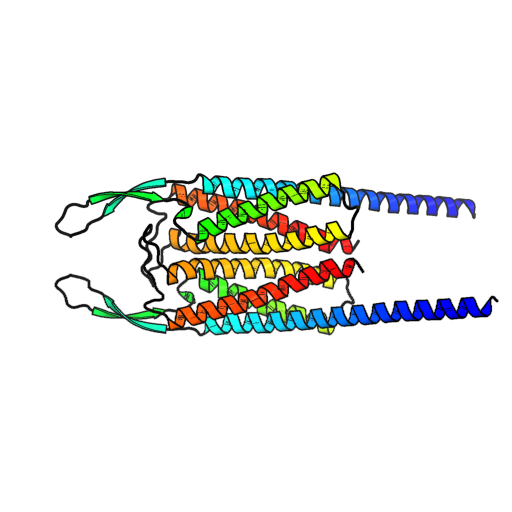9,27,15,23,45,19,7,35,50,33,43,43,51,37,30,61,68,26,37,78,92,74,58,30,64,53,43,34,86,73,40,45,67,48,46,50,46,45,52,50,20,47,53,37,33,49,54,20,31,48,32,35,47,48,52,44,45,47,58,58,50,59,73,76,111,121,69,69,61,56,57,52,53,50,53,50,50,52,49,49,54,50,48,53,51,52,50,52,50,50,52,50,51,50,50,50,54,50,37,34,51,47,25,24,52,27,16,44,50,21,27,50,55,37,68,70,40,63,41,75,41,77,42,74,47,64,88,43,95,85,45,78,59,47,76,42,81,45,72,50,52,44,81,79,35,70,32,42,40,46,28,37,51,41,26,48,52,45,20,54,46,27,49,51,52,45,50,47,45,69,72,52,52,89,70,41,68,66,57,52,45,52,51,44,52,51,32,52,51,42,23,36,44,39,28,15,22,46,19,7,35,49,31,43,44,50,36,30,64,68,26,38,77,92,73,57,29,64,54,43,34,87,74,39,46,68,46,47,51,46,44,52,51,21,48,54,38,33,50,53,19,30,47,33,33,46,47,53,46,46,48,60,60,50,58,72,75,111

Sequence (386 aa):
MERHSTKNMSHEDKEIGEVKVAKSAREGNCDLLLRLCALVLTLVATVVIGVDKQTTIVPIKFAESLPPLEVPVTAKWNYMSAYVFFVVANGIACGYATSSLLITLAMGHKSKYLVTLVSMLDILMVALLFSSNGAALGVGVIAKLGNSHVRWNKVCNVFDKFCDQLAASCLISLLGSITFLLLVMLRLHSRRTMERHSTKNMSHEDKEIGEVKVAKSAREGNCDLLLRLCALVLTLVATVVIGVDKQTTIVPIKFAESLPPLEVPVTAKWNYMSAYVFFVVANGIACGYATSSLLITLAMGHKSKYLVTLVSMLDILMVALLFSSNGAALGVGVIAKLGNSHVRWNKVCNVFDKFCDQLAASCLISLLGSITFLLLVMLRLHSRRT

pLDDT: mean 91.14, std 10.8, range [44.28, 98.94]